Protein AF-A0A812VQP9-F1 (afdb_monomer_lite)

Sequence (622 aa):
MCRVTHQATMRTGQLVSSQWICELLPGAYVKILELDTHTTVGRQRALVKAQLSYIKGWISIRTARGSYLVARSADDERGLFDLPGSMHVCGCEMSADPGGLAGVLRNLACHIKRQPDFGTLTSADFVMSQRLQSLFRLASGGDTASLDSQRLRWNLWATLSPNRNSPEGLAILAAVLLQIRESLLELDKVFMRLHEEFVCLEDTDAEVLFSATGETQAAASRAKQISEKCRRSQETLGLPSSSWFDHLPNPVSVVSDLESREQALLEFQSAVTKLTSQRRVLVARVKAAVEARAATEAVSAASLLADALRPDTRLDFPLVTELCERATSDPAELAEVVDALSCILDESVQLQQRLKALTVTNELMYDDAARQAFAQKPGFSSALMHPISSIPSDTCPSIAYDLAAANVQLLTTEIARRISAETNVSNSACLAAAAAKAAAPPSPGVPKPWLASVAHTPGRQTGQPEHLSWPHTRDALNALRASLQSGSVSTRDATSVLDRIYRCLDEAMRRISQLRASLDHTISQDVGELIEDLSLSAARINSSVLEWKCRAVDALDTADEYVDGTSQWSPSSRRQRRLLGKLLDRAESIGDSLNACLTILLARRSPTDVSQVALAKGCQRF

Foldseek 3Di:
DKFFQAWKWFFADPDPPGHTDDIDHGGWDWDFPDWPPPDDPQFIWTQIQTQLASDTGIITQADSVGHGRIDDDPDPVPVSRPDPVAPQFLHQGDDLQLLSLLVSLVSNLVQLCPDPLNCCLPDPVNVVVVVVVVVCCVPPVDDVNVVVNVVSLQQSLLSRDPNSGNVSSVSVLLNSLVSLLVSLVVLLVLLQVLLVLLVPLPCPLLCVLLVPPCVSVVLSVVSNVLSVVSVVLNVPRPHDDPCCVVPPDDSVVSSVNSNVSSVSSVVSVVSSVVSVVVSLLSVLSSVLSVLLVVLVLPQQLLNLLVVCLDPPHPDDDVSLVSSLCRLVVDVVSVLSLLVSLQVCLQDLDDLSSLLSSLVSLLVNLVDPSSLVSNLPDPCSLVSLPPDNPDDPPPDDDDPVVVVSNVSSVVSSVVSNVSSVVSNVVVVVVVVVVVVVPPDDDDDDDDDDDDDDDDDDDDDDDDDDDPDLDLVVLLVLLVVQLVCLVVLNDDLVSLLVSLVSLLVSLVVLLVLLVVLCVVCVPPDDPSLVVNSVVLNVLSVVLNVVSVVVVVVSVVLVVVVVPDDDDDDRPDCSPPVNSVVSSVSSSSSSSSSSSSNSSSSSSVSPPDCVVVVVVVVVVVPPPD

Structure (mmCIF, N/CA/C/O backbone):
data_AF-A0A812VQP9-F1
#
_entry.id   AF-A0A812VQP9-F1
#
loop_
_atom_site.group_PDB
_atom_site.id
_atom_site.type_symbol
_atom_site.label_atom_id
_atom_site.label_alt_id
_atom_site.label_comp_id
_atom_site.label_asym_id
_atom_site.label_entity_id
_atom_site.label_seq_id
_atom_site.pdbx_PDB_ins_code
_atom_site.Cartn_x
_atom_site.Cartn_y
_atom_site.Cartn_z
_atom_site.occupancy
_atom_site.B_iso_or_equiv
_atom_site.auth_seq_id
_atom_site.auth_comp_id
_atom_site.auth_asym_id
_atom_site.auth_atom_id
_atom_site.pdbx_PDB_model_num
ATOM 1 N N . MET A 1 1 ? 29.506 -29.332 -29.279 1.00 83.06 1 MET A N 1
ATOM 2 C CA . MET A 1 1 ? 29.665 -28.228 -30.243 1.00 83.06 1 MET A CA 1
ATOM 3 C C . MET A 1 1 ? 29.444 -28.762 -31.638 1.00 83.06 1 MET A C 1
ATOM 5 O O . MET A 1 1 ? 29.970 -29.826 -31.959 1.00 83.06 1 MET A O 1
ATOM 9 N N . CYS A 1 2 ? 28.623 -28.074 -32.421 1.00 91.00 2 CYS A N 1
ATOM 10 C CA . CYS A 1 2 ? 28.274 -28.493 -33.768 1.00 91.00 2 CYS A CA 1
ATOM 11 C C . CYS A 1 2 ? 28.541 -27.361 -34.752 1.00 91.00 2 CYS A C 1
ATOM 13 O O . CYS A 1 2 ? 28.292 -26.202 -34.444 1.00 91.00 2 CYS A O 1
ATOM 15 N N . ARG A 1 3 ? 29.029 -27.707 -35.936 1.00 91.31 3 ARG A N 1
ATOM 16 C CA . ARG A 1 3 ? 29.182 -26.801 -37.064 1.00 91.31 3 ARG A CA 1
ATOM 17 C C . ARG A 1 3 ? 28.030 -27.042 -38.027 1.00 91.31 3 ARG A C 1
ATOM 19 O O . ARG A 1 3 ? 27.716 -28.185 -38.360 1.00 91.31 3 ARG A O 1
ATOM 26 N N . VAL A 1 4 ? 27.378 -25.971 -38.440 1.00 91.88 4 VAL A N 1
ATOM 27 C CA . VAL A 1 4 ? 26.328 -25.972 -39.451 1.00 91.88 4 VAL A CA 1
ATOM 28 C C . VAL A 1 4 ? 26.988 -26.346 -40.776 1.00 91.88 4 VAL A C 1
ATOM 30 O O . VAL A 1 4 ? 27.901 -25.666 -41.227 1.00 91.88 4 VAL A O 1
ATOM 33 N N . THR A 1 5 ? 26.608 -27.471 -41.371 1.00 92.31 5 THR A N 1
ATOM 34 C CA . THR A 1 5 ? 27.210 -27.977 -42.621 1.00 92.31 5 THR A CA 1
ATOM 35 C C . THR A 1 5 ? 26.487 -27.458 -43.855 1.00 92.31 5 THR A C 1
ATOM 37 O O . THR A 1 5 ? 27.073 -27.382 -44.929 1.00 92.31 5 THR A O 1
ATOM 40 N N . HIS A 1 6 ? 25.219 -27.093 -43.694 1.00 90.44 6 HIS A N 1
ATOM 41 C CA . HIS A 1 6 ? 24.335 -26.587 -44.735 1.00 90.44 6 HIS A CA 1
ATOM 42 C C . HIS A 1 6 ? 23.489 -25.462 -44.149 1.00 90.44 6 HIS A C 1
ATOM 44 O O . HIS A 1 6 ? 23.208 -25.476 -42.954 1.00 90.44 6 HIS A O 1
ATOM 50 N N . GLN A 1 7 ? 23.053 -24.527 -44.989 1.00 89.62 7 GLN A N 1
ATOM 51 C CA . GLN A 1 7 ? 22.211 -23.406 -44.579 1.00 89.62 7 GLN A CA 1
ATOM 52 C C . GLN A 1 7 ? 21.007 -23.903 -43.764 1.00 89.62 7 GLN A C 1
ATOM 54 O O . GLN A 1 7 ? 20.270 -24.793 -44.198 1.00 89.62 7 GLN A O 1
ATOM 59 N N . ALA A 1 8 ? 20.850 -23.372 -42.553 1.00 91.69 8 ALA A N 1
ATOM 60 C CA . ALA A 1 8 ? 19.848 -23.827 -41.601 1.00 91.69 8 ALA A CA 1
ATOM 61 C C . ALA A 1 8 ? 19.047 -22.649 -41.054 1.00 91.69 8 ALA A C 1
ATOM 63 O O . ALA A 1 8 ? 19.588 -21.669 -40.555 1.00 91.69 8 ALA A O 1
ATOM 64 N N . THR A 1 9 ? 17.727 -22.763 -41.100 1.00 88.38 9 THR A N 1
ATOM 65 C CA . THR A 1 9 ? 16.834 -21.742 -40.559 1.00 88.38 9 THR A CA 1
ATOM 66 C C . THR A 1 9 ? 16.623 -21.934 -39.059 1.00 88.38 9 THR A C 1
ATOM 68 O O . THR A 1 9 ? 16.145 -22.991 -38.635 1.00 88.38 9 THR A O 1
ATOM 71 N N . MET A 1 10 ? 16.905 -20.903 -38.262 1.00 90.06 10 MET A N 1
ATOM 72 C CA . MET A 1 10 ? 16.624 -20.879 -36.828 1.00 90.06 10 MET A CA 1
ATOM 73 C C . MET A 1 10 ? 15.269 -20.216 -36.552 1.00 90.06 10 MET A C 1
ATOM 75 O O . MET A 1 10 ? 14.935 -19.192 -37.149 1.00 90.06 10 MET A O 1
ATOM 79 N N . ARG A 1 11 ? 14.461 -20.816 -35.669 1.00 88.44 11 ARG A N 1
ATOM 80 C CA . ARG A 1 11 ? 13.084 -20.376 -35.372 1.00 88.44 11 ARG A CA 1
ATOM 81 C C . ARG A 1 11 ? 12.816 -20.276 -33.872 1.00 88.44 11 ARG A C 1
ATOM 83 O O . ARG A 1 11 ? 13.468 -20.956 -33.087 1.00 88.44 11 ARG A O 1
ATOM 90 N N . THR A 1 12 ? 11.833 -19.471 -33.476 1.00 79.56 12 THR A N 1
ATOM 91 C CA . THR A 1 12 ? 11.479 -19.238 -32.059 1.00 79.56 12 THR A CA 1
ATOM 92 C C . THR A 1 12 ? 10.870 -20.450 -31.361 1.00 79.56 12 THR A C 1
ATOM 94 O O . THR A 1 12 ? 10.953 -20.556 -30.143 1.00 79.56 12 THR A O 1
ATOM 97 N N . GLY A 1 13 ? 10.290 -21.384 -32.116 1.00 85.56 13 GLY A N 1
ATOM 98 C CA . GLY A 1 13 ? 9.605 -22.556 -31.581 1.00 85.56 13 GLY A CA 1
ATOM 99 C C . GLY A 1 13 ? 9.895 -23.832 -32.365 1.00 85.56 13 GLY A C 1
ATOM 100 O O . GLY A 1 13 ? 10.458 -23.814 -33.464 1.00 85.56 13 GLY A O 1
ATOM 101 N N . GLN A 1 14 ? 9.485 -24.951 -31.775 1.00 86.44 14 GLN A N 1
ATOM 102 C CA . GLN A 1 14 ? 9.720 -26.305 -32.278 1.00 86.44 14 GLN A CA 1
ATOM 103 C C . GLN A 1 14 ? 8.974 -26.600 -33.591 1.00 86.44 14 GLN A C 1
ATOM 105 O O . GLN A 1 14 ? 9.378 -27.473 -34.360 1.00 86.44 14 GLN A O 1
ATOM 110 N N . LEU A 1 15 ? 7.910 -25.856 -33.910 1.00 82.81 15 LEU A N 1
ATOM 111 C CA . LEU A 1 15 ? 7.151 -26.030 -35.149 1.00 82.81 15 LEU A CA 1
ATOM 112 C C . LEU A 1 15 ? 7.852 -25.357 -36.337 1.00 82.81 15 LEU A C 1
ATOM 114 O O . LEU A 1 15 ? 8.595 -24.384 -36.203 1.00 82.81 15 LEU A O 1
ATOM 118 N N . VAL A 1 16 ? 7.692 -25.909 -37.543 1.00 79.00 16 VAL A N 1
ATOM 119 C CA . VAL A 1 16 ? 8.298 -25.321 -38.762 1.00 79.00 16 VAL A CA 1
ATOM 120 C C . VAL A 1 16 ? 7.625 -23.993 -39.110 1.00 79.00 16 VAL A C 1
ATOM 122 O O . VAL A 1 16 ? 8.266 -23.104 -39.658 1.00 79.00 16 VAL A O 1
ATOM 125 N N . SER A 1 17 ? 6.362 -23.831 -38.722 1.00 79.38 17 SER A N 1
ATOM 126 C CA . SER A 1 17 ? 5.596 -22.591 -38.842 1.00 79.38 17 SER A CA 1
ATOM 127 C C . SER A 1 17 ? 5.990 -21.513 -37.828 1.00 79.38 17 SER A C 1
ATOM 129 O O . SER A 1 17 ? 5.548 -20.377 -37.968 1.00 79.38 17 SER A O 1
ATOM 131 N N . SER A 1 18 ? 6.810 -21.827 -36.816 1.00 83.62 18 SER A N 1
ATOM 132 C CA . SER A 1 18 ? 7.238 -20.840 -35.819 1.00 83.62 18 SER A CA 1
ATOM 133 C C . SER A 1 18 ? 8.031 -19.698 -36.454 1.00 83.62 18 SER A C 1
ATOM 135 O O . SER A 1 18 ? 8.682 -19.878 -37.489 1.00 83.62 18 SER A O 1
ATOM 137 N N . GLN A 1 19 ? 7.993 -18.528 -35.814 1.00 79.69 19 GLN A N 1
ATOM 138 C CA . GLN A 1 19 ? 8.608 -17.306 -36.324 1.00 79.69 19 GLN A CA 1
ATOM 139 C C . GLN A 1 19 ? 10.091 -17.524 -36.646 1.00 79.69 19 GLN A C 1
ATOM 141 O O . GLN A 1 19 ? 10.843 -18.111 -35.864 1.00 79.69 19 GLN A O 1
ATOM 146 N N . TRP A 1 20 ? 10.485 -17.073 -37.834 1.00 83.44 20 TRP A N 1
ATOM 147 C CA . TRP A 1 20 ? 11.867 -17.071 -38.291 1.00 83.44 20 TRP A CA 1
ATOM 148 C C . TRP A 1 20 ? 12.692 -16.103 -37.436 1.00 83.44 20 TRP A C 1
ATOM 150 O O . TRP A 1 20 ? 12.258 -14.979 -37.197 1.00 83.44 20 TRP A O 1
ATOM 160 N N . ILE A 1 21 ? 13.851 -16.556 -36.958 1.00 78.00 21 ILE A N 1
ATOM 161 C CA . ILE A 1 21 ? 14.792 -15.734 -36.189 1.00 78.00 21 ILE A CA 1
ATOM 162 C C . ILE A 1 21 ? 15.900 -15.237 -37.107 1.00 78.00 21 ILE A C 1
ATOM 164 O O . ILE A 1 21 ? 16.078 -14.038 -37.284 1.00 78.00 21 ILE A O 1
ATOM 168 N N . CYS A 1 22 ? 16.686 -16.175 -37.632 1.00 81.25 22 CYS A N 1
ATOM 169 C CA . CYS A 1 22 ? 17.793 -15.898 -38.525 1.00 81.25 22 CYS A CA 1
ATOM 170 C C . CYS A 1 22 ? 18.147 -17.144 -39.337 1.00 81.25 22 CYS A C 1
ATOM 172 O O . CYS A 1 22 ? 17.646 -18.250 -39.096 1.00 81.25 22 CYS A O 1
ATOM 174 N N . GLU A 1 23 ? 19.034 -16.955 -40.303 1.00 88.00 23 GLU A N 1
ATOM 175 C CA . GLU A 1 23 ? 19.588 -18.032 -41.098 1.00 88.00 23 GLU A CA 1
ATOM 176 C C . GLU A 1 23 ? 21.043 -18.283 -40.706 1.00 88.00 23 GLU A C 1
ATOM 178 O O . GLU A 1 23 ? 21.859 -17.366 -40.628 1.00 88.00 23 GLU A O 1
ATOM 183 N N . LEU A 1 24 ? 21.354 -19.540 -40.411 1.00 86.75 24 LEU A N 1
ATOM 184 C CA . LEU A 1 24 ? 22.687 -19.994 -40.063 1.00 86.75 24 LEU A CA 1
ATOM 185 C C . LEU A 1 24 ? 23.365 -20.493 -41.332 1.00 86.75 24 LEU A C 1
ATOM 187 O O . LEU A 1 24 ? 22.938 -21.483 -41.928 1.00 86.75 24 LEU A O 1
ATOM 191 N N . LEU A 1 25 ? 24.418 -19.799 -41.744 1.00 88.25 25 LEU A N 1
ATOM 192 C CA . LEU A 1 25 ? 25.186 -20.163 -42.927 1.00 88.25 25 LEU A CA 1
ATOM 193 C C . LEU A 1 25 ? 26.070 -21.395 -42.661 1.00 88.25 25 LEU A C 1
ATOM 195 O O . LEU A 1 25 ? 26.475 -21.626 -41.514 1.00 88.25 25 LEU A O 1
ATOM 199 N N . PRO A 1 26 ? 26.411 -22.178 -43.705 1.00 90.69 26 PRO A N 1
ATOM 200 C CA . PRO A 1 26 ? 27.425 -23.218 -43.601 1.00 90.69 26 PRO A CA 1
ATOM 201 C C . PRO A 1 26 ? 28.708 -22.668 -42.977 1.00 90.69 26 PRO A C 1
ATOM 203 O O . PRO A 1 26 ? 29.215 -21.618 -43.362 1.00 90.69 26 PRO A O 1
ATOM 206 N N . GLY A 1 27 ? 29.228 -23.386 -41.995 1.00 84.38 27 GLY A N 1
ATOM 207 C CA . GLY A 1 27 ? 30.389 -23.000 -41.220 1.00 84.38 27 GLY A CA 1
ATOM 208 C C . GLY A 1 27 ? 30.072 -22.343 -39.879 1.00 84.38 27 GLY A C 1
ATOM 209 O O . GLY A 1 27 ? 30.957 -22.349 -39.029 1.00 84.38 27 GLY A O 1
ATOM 210 N N . ALA A 1 28 ? 28.846 -21.852 -39.656 1.00 83.81 28 ALA A N 1
ATOM 211 C CA . ALA A 1 28 ? 28.436 -21.288 -38.372 1.00 83.81 28 ALA A CA 1
ATOM 212 C C . ALA A 1 28 ? 28.472 -22.350 -37.268 1.00 83.81 28 ALA A C 1
ATOM 214 O O . ALA A 1 28 ? 28.105 -23.502 -37.495 1.00 83.81 28 ALA A O 1
ATOM 215 N N . TYR A 1 29 ? 28.863 -21.976 -36.054 1.00 87.00 29 TYR A N 1
ATOM 216 C CA . TYR A 1 29 ? 28.853 -22.905 -34.933 1.00 87.00 29 TYR A CA 1
ATOM 217 C C . TYR A 1 29 ? 27.608 -22.727 -34.066 1.00 87.00 29 TYR A C 1
ATOM 219 O O . TYR A 1 29 ? 27.088 -21.624 -33.870 1.00 87.00 29 TYR A O 1
ATOM 227 N N . VAL A 1 30 ? 27.134 -23.847 -33.532 1.00 90.94 30 VAL A N 1
ATOM 228 C CA . VAL A 1 30 ? 25.983 -23.935 -32.644 1.00 90.94 30 VAL A CA 1
ATOM 229 C C . VAL A 1 30 ? 26.249 -24.892 -31.482 1.00 90.94 30 VAL A C 1
ATOM 231 O O . VAL A 1 30 ? 26.855 -25.959 -31.633 1.00 90.94 30 VAL A O 1
ATOM 234 N N . LYS A 1 31 ? 25.730 -24.546 -30.304 1.00 90.75 31 LYS A N 1
ATOM 235 C CA . LYS A 1 31 ? 25.647 -25.446 -29.152 1.00 90.75 31 LYS A CA 1
ATOM 236 C C . LYS A 1 31 ? 24.234 -26.001 -29.081 1.00 90.75 31 LYS A C 1
ATOM 238 O O . LYS A 1 31 ? 23.290 -25.252 -28.849 1.00 90.75 31 LYS A O 1
ATOM 243 N N . ILE A 1 32 ? 24.100 -27.306 -29.295 1.00 92.94 32 ILE A N 1
ATOM 244 C CA . ILE A 1 32 ? 22.845 -28.021 -29.055 1.00 92.94 32 ILE A CA 1
ATOM 245 C C . ILE A 1 32 ? 22.579 -27.984 -27.549 1.00 92.94 32 ILE A C 1
ATOM 247 O O . ILE A 1 32 ? 23.411 -28.445 -26.769 1.00 92.94 32 ILE A O 1
ATOM 251 N N . LEU A 1 33 ? 21.461 -27.372 -27.168 1.00 91.81 33 LEU A N 1
ATOM 252 C CA . LEU A 1 33 ? 20.982 -27.284 -25.790 1.00 91.81 33 LEU A CA 1
ATOM 253 C C . LEU A 1 33 ? 20.015 -28.425 -25.485 1.00 91.81 33 LEU A C 1
ATOM 255 O O . LEU A 1 33 ? 20.102 -29.037 -24.429 1.00 91.81 33 LEU A O 1
ATOM 259 N N . GLU A 1 34 ? 19.128 -28.715 -26.433 1.00 93.94 34 GLU A N 1
ATOM 260 C CA . GLU A 1 34 ? 18.081 -29.720 -26.293 1.00 93.94 34 GLU A CA 1
ATOM 261 C C . GLU A 1 34 ? 17.857 -30.406 -27.640 1.00 93.94 34 GLU A C 1
ATOM 263 O O . GLU A 1 34 ? 17.941 -29.771 -28.696 1.00 93.94 34 GLU A O 1
ATOM 268 N N . LEU A 1 35 ? 17.588 -31.708 -27.603 1.00 92.38 35 LEU A N 1
ATOM 269 C CA . LEU A 1 35 ? 17.175 -32.489 -28.761 1.00 92.38 35 LEU A CA 1
ATOM 270 C C . LEU A 1 35 ? 15.704 -32.835 -28.597 1.00 92.38 35 LEU A C 1
ATOM 272 O O . LEU A 1 35 ? 15.314 -33.396 -27.579 1.00 92.38 35 LEU A O 1
ATOM 276 N N . ASP A 1 36 ? 14.913 -32.550 -29.622 1.00 89.38 36 ASP A N 1
ATOM 277 C CA . ASP A 1 36 ? 13.536 -33.006 -29.669 1.00 89.38 36 ASP A CA 1
ATOM 278 C C . ASP A 1 36 ? 13.502 -34.514 -29.940 1.00 89.38 36 ASP A C 1
ATOM 280 O O . ASP A 1 36 ? 13.828 -34.979 -31.037 1.00 89.38 36 ASP A O 1
ATOM 284 N N . THR A 1 37 ? 13.121 -35.273 -28.918 1.00 84.62 37 THR A N 1
ATOM 285 C CA . THR A 1 37 ? 12.966 -36.730 -28.969 1.00 84.62 37 THR A CA 1
ATOM 286 C C . THR A 1 37 ? 11.562 -37.166 -29.387 1.00 84.62 37 THR A C 1
ATOM 288 O O . THR A 1 37 ? 11.361 -38.345 -29.672 1.00 84.62 37 THR A O 1
ATOM 291 N N . HIS A 1 38 ? 10.595 -36.245 -29.458 1.00 81.25 38 HIS A N 1
ATOM 292 C CA . HIS A 1 38 ? 9.187 -36.549 -29.717 1.00 81.25 38 HIS A CA 1
ATOM 293 C C . HIS A 1 38 ? 8.816 -36.514 -31.205 1.00 81.25 38 HIS A C 1
ATOM 295 O O . HIS A 1 38 ? 7.743 -36.985 -31.588 1.00 81.25 38 HIS A O 1
ATOM 301 N N . THR A 1 39 ? 9.681 -35.987 -32.073 1.00 74.12 39 THR A N 1
ATOM 302 C CA . THR A 1 39 ? 9.420 -35.949 -33.514 1.00 74.12 39 THR A CA 1
ATOM 303 C C . THR A 1 39 ? 9.675 -37.294 -34.195 1.00 74.12 39 THR A C 1
ATOM 305 O O . THR A 1 39 ? 10.706 -37.942 -34.016 1.00 74.12 39 THR A O 1
ATOM 308 N N . THR A 1 40 ? 8.730 -37.697 -35.050 1.00 71.81 40 THR A N 1
ATOM 309 C CA . THR A 1 40 ? 8.831 -38.885 -35.909 1.00 71.81 40 THR A CA 1
ATOM 310 C C . THR A 1 40 ? 10.151 -38.910 -36.684 1.00 71.81 40 THR A C 1
ATOM 312 O O . THR A 1 40 ? 10.605 -37.873 -37.186 1.00 71.81 40 THR A O 1
ATOM 315 N N . VAL A 1 41 ? 10.731 -40.107 -36.817 1.00 63.22 41 VAL A N 1
ATOM 316 C CA . VAL A 1 41 ? 11.984 -40.389 -37.535 1.00 63.22 41 VAL A CA 1
ATOM 317 C C . VAL A 1 41 ? 12.018 -39.628 -38.871 1.00 63.22 41 VAL A C 1
ATOM 319 O O . VAL A 1 41 ? 11.237 -39.910 -39.772 1.00 63.22 41 VAL A O 1
ATOM 322 N N . GLY A 1 42 ? 12.898 -38.623 -38.976 1.00 64.38 42 GLY A N 1
ATOM 323 C CA . GLY A 1 42 ? 13.048 -37.771 -40.169 1.00 64.38 42 GLY A CA 1
ATOM 324 C C . GLY A 1 42 ? 12.821 -36.268 -39.957 1.00 64.38 42 GLY A C 1
ATOM 325 O O . GLY A 1 42 ? 13.172 -35.487 -40.838 1.00 64.38 42 GLY A O 1
ATOM 326 N N . ARG A 1 43 ? 12.304 -35.832 -38.798 1.00 76.50 43 ARG A N 1
ATOM 327 C CA . ARG A 1 43 ? 12.114 -34.402 -38.461 1.00 76.50 43 ARG A CA 1
ATOM 328 C C . ARG A 1 43 ? 12.756 -33.992 -37.136 1.00 76.50 43 ARG A C 1
ATOM 330 O O . ARG A 1 43 ? 12.224 -33.145 -36.432 1.00 76.50 43 ARG A O 1
ATOM 337 N N . GLN A 1 44 ? 13.901 -34.580 -36.807 1.00 87.50 44 GLN A N 1
ATOM 338 C CA . GLN A 1 44 ? 14.619 -34.236 -35.582 1.00 87.50 44 GLN A CA 1
ATOM 339 C C . GLN A 1 44 ? 15.020 -32.761 -35.589 1.00 87.50 44 GLN A C 1
ATOM 341 O O . GLN A 1 44 ? 15.654 -32.273 -36.536 1.00 87.50 44 GLN A O 1
ATOM 346 N N . ARG A 1 45 ? 14.659 -32.063 -34.516 1.00 91.94 45 ARG A N 1
ATOM 347 C CA . ARG A 1 45 ? 15.011 -30.665 -34.287 1.00 91.94 45 ARG A CA 1
ATOM 348 C C . ARG A 1 45 ? 15.849 -30.535 -33.030 1.00 91.94 45 ARG A C 1
ATOM 350 O O . ARG A 1 45 ? 15.765 -31.355 -32.122 1.00 91.94 45 ARG A O 1
ATOM 357 N N . ALA A 1 46 ? 16.673 -29.503 -33.004 1.00 94.12 46 ALA A N 1
ATOM 358 C CA . ALA A 1 46 ? 17.473 -29.155 -31.844 1.00 94.12 46 ALA A CA 1
ATOM 359 C C . ALA A 1 46 ? 17.157 -27.726 -31.443 1.00 94.12 46 ALA A C 1
ATOM 361 O O . ALA A 1 46 ? 17.166 -26.839 -32.305 1.00 94.12 46 ALA A O 1
ATOM 362 N N . LEU A 1 47 ? 16.958 -27.498 -30.148 1.00 93.25 47 LEU A N 1
ATOM 363 C CA . LEU A 1 47 ? 17.145 -26.173 -29.590 1.00 93.25 47 LEU A CA 1
ATOM 364 C C . LEU A 1 47 ? 18.645 -25.920 -29.581 1.00 93.25 47 LEU A C 1
ATOM 366 O O . LEU A 1 47 ? 19.414 -26.634 -28.932 1.00 93.25 47 LEU A O 1
ATOM 370 N N . VAL A 1 48 ? 19.069 -24.912 -30.322 1.00 93.12 48 VAL A N 1
ATOM 371 C CA . VAL A 1 48 ? 20.467 -24.531 -30.419 1.00 93.12 48 VAL A CA 1
ATOM 372 C C . VAL A 1 48 ? 20.672 -23.115 -29.929 1.00 93.12 48 VAL A C 1
ATOM 374 O O . VAL A 1 48 ? 19.780 -22.277 -30.015 1.00 93.12 48 VAL A O 1
ATOM 377 N N . LYS A 1 49 ? 21.876 -22.850 -29.437 1.00 88.00 49 LYS A N 1
ATOM 378 C CA . LYS A 1 49 ? 22.409 -21.508 -29.222 1.00 88.00 49 LYS A CA 1
ATOM 379 C C . LYS A 1 49 ? 23.437 -21.237 -30.317 1.00 88.00 49 LYS A C 1
ATOM 381 O O . LYS A 1 49 ? 24.379 -22.020 -30.444 1.00 88.00 49 LYS A O 1
ATOM 386 N N . ALA A 1 50 ? 23.257 -20.189 -31.116 1.00 86.31 50 ALA A N 1
ATOM 387 C CA . ALA A 1 50 ? 24.214 -19.812 -32.161 1.00 86.31 50 ALA A CA 1
ATOM 388 C C . ALA A 1 50 ? 25.398 -19.006 -31.595 1.00 86.31 50 ALA A C 1
ATOM 390 O O . ALA A 1 50 ? 25.229 -18.257 -30.632 1.00 86.31 50 ALA A O 1
ATOM 391 N N . GLN A 1 51 ? 26.585 -19.164 -32.196 1.00 68.00 51 GLN A N 1
ATOM 392 C CA . GLN A 1 51 ? 27.847 -18.601 -31.690 1.00 68.00 51 GLN A CA 1
ATOM 393 C C . GLN A 1 51 ? 27.857 -17.072 -31.635 1.00 68.00 51 GLN A C 1
ATOM 395 O O . GLN A 1 51 ? 28.295 -16.491 -30.652 1.00 68.00 51 GLN A O 1
ATOM 400 N N . LEU A 1 52 ? 27.379 -16.428 -32.700 1.00 56.09 52 LEU A N 1
ATOM 401 C CA . LEU A 1 52 ? 27.597 -14.999 -32.941 1.00 56.09 52 LEU A CA 1
ATOM 402 C C . LEU A 1 52 ? 26.522 -14.091 -32.342 1.00 56.09 52 LEU A C 1
ATOM 404 O O . LEU A 1 52 ? 26.605 -12.878 -32.490 1.00 56.09 52 LEU A O 1
ATOM 408 N N . SER A 1 53 ? 25.488 -14.643 -31.711 1.00 53.59 53 SER A N 1
ATOM 409 C CA . SER A 1 53 ? 24.307 -13.835 -31.398 1.00 53.59 53 SER A CA 1
ATOM 410 C C . SER A 1 53 ? 23.593 -14.202 -30.101 1.00 53.59 53 SER A C 1
ATOM 412 O O . SER A 1 53 ? 22.605 -13.565 -29.758 1.00 53.59 53 SER A O 1
ATOM 414 N N . TYR A 1 54 ? 24.062 -15.211 -29.355 1.00 62.69 54 TYR A N 1
ATOM 415 C CA . TYR A 1 54 ? 23.390 -15.735 -28.146 1.00 62.69 54 TYR A CA 1
ATOM 416 C C . TYR A 1 54 ? 21.945 -16.175 -28.365 1.00 62.69 54 TYR A C 1
ATOM 418 O O . TYR A 1 54 ? 21.273 -16.588 -27.418 1.00 62.69 54 TYR A O 1
ATOM 426 N N . ILE A 1 55 ? 21.481 -16.145 -29.613 1.00 70.62 55 ILE A N 1
ATOM 427 C CA . ILE A 1 55 ? 20.105 -16.417 -29.937 1.00 70.62 55 ILE A CA 1
ATOM 428 C C . ILE A 1 55 ? 19.890 -17.911 -29.776 1.00 70.62 55 ILE A C 1
ATOM 430 O O . ILE A 1 55 ? 20.589 -18.736 -30.378 1.00 70.62 55 ILE A O 1
ATOM 434 N N . LYS A 1 56 ? 18.926 -18.236 -28.919 1.00 87.44 56 LYS A N 1
ATOM 435 C CA . LYS A 1 56 ? 18.383 -19.577 -28.800 1.00 87.44 56 LYS A CA 1
ATOM 436 C C . LYS A 1 56 ? 17.275 -19.732 -29.825 1.00 87.44 56 LYS A C 1
ATOM 438 O O . LYS A 1 56 ? 16.407 -18.871 -29.950 1.00 87.44 56 LYS A O 1
ATOM 443 N N . GLY A 1 57 ? 17.284 -20.844 -30.531 1.00 88.88 57 GLY A N 1
ATOM 444 C CA . GLY A 1 57 ? 16.205 -21.166 -31.438 1.00 88.88 57 GLY A CA 1
ATOM 445 C C . GLY A 1 57 ? 16.270 -22.600 -31.908 1.00 88.88 57 GLY A C 1
ATOM 446 O O . GLY A 1 57 ? 17.278 -23.288 -31.780 1.00 88.88 57 GLY A O 1
ATOM 447 N N . TRP A 1 58 ? 15.154 -23.059 -32.443 1.00 93.44 58 TRP A N 1
ATOM 448 C CA . TRP A 1 58 ? 15.007 -24.405 -32.951 1.00 93.44 58 TRP A CA 1
ATOM 449 C C . TRP A 1 58 ? 15.461 -24.475 -34.401 1.00 93.44 58 TRP A C 1
ATOM 451 O O . TRP A 1 58 ? 14.870 -23.827 -35.271 1.00 93.44 58 TRP A O 1
ATOM 461 N N . ILE A 1 59 ? 16.438 -25.331 -34.682 1.00 93.50 59 ILE A N 1
ATOM 462 C CA . ILE A 1 59 ? 16.852 -25.681 -36.045 1.00 93.50 59 ILE A CA 1
ATOM 463 C C . ILE A 1 59 ? 16.423 -27.106 -36.376 1.00 93.50 59 ILE A C 1
ATOM 465 O O . ILE A 1 59 ? 16.225 -27.937 -35.488 1.00 93.50 59 ILE A O 1
ATOM 469 N N . SER A 1 60 ? 16.288 -27.402 -37.665 1.00 92.19 60 SER A N 1
ATOM 470 C CA . SER A 1 60 ? 16.228 -28.795 -38.113 1.00 92.19 60 SER A CA 1
ATOM 471 C C . SER A 1 60 ? 17.636 -29.386 -38.076 1.00 92.19 60 SER A C 1
ATOM 473 O O . SER A 1 60 ? 18.594 -28.725 -38.468 1.00 92.19 60 SER A O 1
ATOM 475 N N . ILE A 1 61 ? 17.771 -30.622 -37.600 1.00 91.94 61 ILE A N 1
ATOM 476 C CA . ILE A 1 61 ? 19.063 -31.326 -37.555 1.00 91.94 61 ILE A CA 1
ATOM 477 C C . ILE A 1 61 ? 19.318 -32.044 -38.879 1.00 91.94 61 ILE A C 1
ATOM 479 O O . ILE A 1 61 ? 20.469 -32.244 -39.263 1.00 91.94 61 ILE A O 1
ATOM 483 N N . ARG A 1 62 ? 18.252 -32.421 -39.595 1.00 89.12 62 ARG A N 1
ATOM 484 C CA . ARG A 1 62 ? 18.321 -33.116 -40.881 1.00 89.12 62 ARG A CA 1
ATOM 485 C C . ARG A 1 62 ? 17.442 -32.459 -41.940 1.00 89.12 62 ARG A C 1
ATOM 487 O O . ARG A 1 62 ? 16.411 -31.869 -41.627 1.00 89.12 62 ARG A O 1
ATOM 494 N N . THR A 1 63 ? 17.842 -32.602 -43.198 1.00 84.62 63 THR A N 1
ATOM 495 C CA . THR A 1 63 ? 17.008 -32.295 -44.363 1.00 84.62 63 THR A CA 1
ATOM 496 C C . THR A 1 63 ? 15.959 -33.389 -44.577 1.00 84.62 63 THR A C 1
ATOM 498 O O . THR A 1 63 ? 16.098 -34.507 -44.077 1.00 84.62 63 THR A O 1
ATOM 501 N N . ALA A 1 64 ? 14.944 -33.112 -45.403 1.00 80.25 64 ALA A N 1
ATOM 502 C CA . ALA A 1 64 ? 13.958 -34.116 -45.821 1.00 80.25 64 ALA A CA 1
ATOM 503 C C . ALA A 1 64 ? 14.586 -35.328 -46.543 1.00 80.25 64 ALA A C 1
ATOM 505 O O . ALA A 1 64 ? 13.992 -36.400 -46.579 1.00 80.25 64 ALA A O 1
ATOM 506 N N . ARG A 1 65 ? 15.797 -35.168 -47.095 1.00 83.19 65 ARG A N 1
ATOM 507 C CA . ARG A 1 65 ? 16.575 -36.234 -47.747 1.00 83.19 65 ARG A CA 1
ATOM 508 C C . ARG A 1 65 ? 17.513 -36.975 -46.781 1.00 83.19 65 ARG A C 1
ATOM 510 O O . ARG A 1 65 ? 18.293 -37.811 -47.216 1.00 83.19 65 ARG A O 1
ATOM 517 N N . GLY A 1 66 ? 17.463 -36.664 -45.484 1.00 85.38 66 GLY A N 1
ATOM 518 C CA . GLY A 1 66 ? 18.238 -37.338 -44.440 1.00 85.38 66 GLY A CA 1
ATOM 519 C C . GLY A 1 66 ? 19.647 -36.785 -44.198 1.00 85.38 66 GLY A C 1
ATOM 520 O O . GLY A 1 66 ? 20.317 -37.252 -43.281 1.00 85.38 66 GLY A O 1
ATOM 521 N N . SER A 1 67 ? 20.096 -35.778 -44.953 1.00 89.06 67 SER A N 1
ATOM 522 C CA . SER A 1 67 ? 21.406 -35.143 -44.747 1.00 89.06 67 SER A CA 1
ATOM 523 C C . SER A 1 67 ? 21.419 -34.336 -43.451 1.00 89.06 6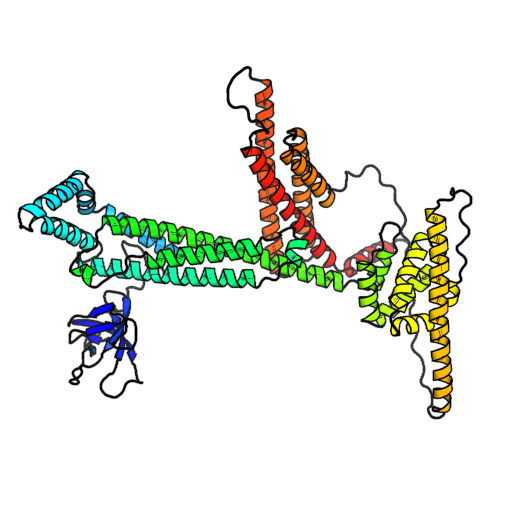7 SER A C 1
ATOM 525 O O . SER A 1 67 ? 20.472 -33.601 -43.180 1.00 89.06 67 SER A O 1
ATOM 527 N N . TYR A 1 68 ? 22.490 -34.425 -42.666 1.00 89.88 68 TYR A N 1
ATOM 528 C CA . TYR A 1 68 ? 22.640 -33.628 -41.449 1.00 89.88 68 TYR A CA 1
ATOM 529 C C . TYR A 1 68 ? 22.970 -32.166 -41.781 1.00 89.88 68 TYR A C 1
ATOM 531 O O . TYR A 1 68 ? 23.905 -31.902 -42.533 1.00 89.88 68 TYR A O 1
ATOM 539 N N . LEU A 1 69 ? 22.216 -31.234 -41.193 1.00 90.56 69 LEU A N 1
ATOM 540 C CA . LEU A 1 69 ? 22.416 -29.779 -41.273 1.00 90.56 69 LEU A CA 1
ATOM 541 C C . LEU A 1 69 ? 23.466 -29.277 -40.274 1.00 90.56 69 LEU A C 1
ATOM 543 O O . LEU A 1 69 ? 24.011 -28.189 -40.428 1.00 90.56 69 LEU A O 1
ATOM 547 N N . VAL A 1 70 ? 23.755 -30.077 -39.251 1.00 92.44 70 VAL A N 1
ATOM 548 C CA . VAL A 1 70 ? 24.748 -29.802 -38.214 1.00 92.44 70 VAL A CA 1
ATOM 549 C C . VAL A 1 70 ? 25.582 -31.052 -37.983 1.00 92.44 70 VAL A C 1
ATOM 551 O O . VAL A 1 70 ? 25.041 -32.130 -37.744 1.00 92.44 70 VAL A O 1
ATOM 554 N N . ALA A 1 71 ? 26.900 -30.905 -38.045 1.00 91.31 71 ALA A N 1
ATOM 555 C CA . ALA A 1 71 ? 27.861 -31.956 -37.740 1.00 91.31 71 ALA A CA 1
ATOM 556 C C . ALA A 1 71 ? 28.599 -31.623 -36.446 1.00 91.31 71 ALA A C 1
ATOM 558 O O . ALA A 1 71 ? 28.803 -30.457 -36.115 1.00 91.31 71 ALA A O 1
ATOM 559 N N . ARG A 1 72 ? 29.006 -32.643 -35.691 1.00 90.06 72 ARG A N 1
ATOM 560 C CA . ARG A 1 72 ? 29.883 -32.452 -34.530 1.00 90.06 72 ARG A CA 1
ATOM 561 C C . ARG A 1 72 ? 31.217 -31.873 -35.019 1.00 90.06 72 ARG A C 1
ATOM 563 O O . ARG A 1 72 ? 31.796 -32.428 -35.947 1.00 90.06 72 ARG A O 1
ATOM 570 N N . SER A 1 73 ? 31.675 -30.770 -34.423 1.00 85.25 73 SER A N 1
ATOM 571 C CA . SER A 1 73 ? 33.014 -30.242 -34.731 1.00 85.25 73 SER A CA 1
ATOM 572 C C . SER A 1 73 ? 34.068 -31.203 -34.173 1.00 85.25 73 SER A C 1
ATOM 574 O O . SER A 1 73 ? 33.890 -31.697 -33.055 1.00 85.25 73 SER A O 1
ATOM 576 N N . ALA A 1 74 ? 35.100 -31.515 -34.961 1.00 75.81 74 ALA A N 1
ATOM 577 C CA . ALA A 1 74 ? 36.168 -32.446 -34.585 1.00 75.81 74 ALA A CA 1
ATOM 578 C C . ALA A 1 74 ? 37.222 -31.798 -33.671 1.00 75.81 74 ALA A C 1
ATOM 580 O O . ALA A 1 74 ? 37.909 -32.508 -32.941 1.00 75.81 74 ALA A O 1
ATOM 581 N N . ASP A 1 75 ? 37.302 -30.469 -33.677 1.00 66.44 75 ASP A N 1
ATOM 582 C CA . ASP A 1 75 ? 38.301 -29.717 -32.931 1.00 66.44 75 ASP A CA 1
ATOM 583 C C . ASP A 1 75 ? 37.862 -29.475 -31.479 1.00 66.44 75 ASP A C 1
ATOM 585 O O . ASP A 1 75 ? 36.682 -29.239 -31.192 1.00 66.44 75 ASP A O 1
ATOM 589 N N . ASP A 1 76 ? 38.826 -29.486 -30.551 1.00 57.56 76 ASP A N 1
ATOM 590 C CA . ASP A 1 76 ? 38.656 -29.158 -29.125 1.00 57.56 76 ASP A CA 1
ATOM 591 C C . ASP A 1 76 ? 38.451 -27.634 -28.921 1.00 57.56 76 ASP A C 1
ATOM 593 O O . ASP A 1 76 ? 38.930 -27.021 -27.972 1.00 57.56 76 ASP A O 1
ATOM 597 N N . GLU A 1 77 ? 37.680 -27.004 -29.814 1.00 56.88 77 GLU A N 1
ATOM 598 C CA . GLU A 1 77 ? 37.229 -25.604 -29.803 1.00 56.88 77 GLU A CA 1
ATOM 599 C C . GLU A 1 77 ? 36.172 -25.350 -28.708 1.00 56.88 77 GLU A C 1
ATOM 601 O O . GLU A 1 77 ? 35.214 -24.591 -28.883 1.00 56.88 77 GLU A O 1
ATOM 606 N N . ARG A 1 78 ? 36.306 -25.997 -27.543 1.00 54.34 78 ARG A N 1
ATOM 607 C CA . ARG A 1 78 ? 35.406 -25.775 -26.399 1.00 54.34 78 ARG A CA 1
ATOM 608 C C . ARG A 1 78 ? 35.452 -24.319 -25.928 1.00 54.34 78 ARG A C 1
ATOM 610 O O . ARG A 1 78 ? 34.422 -23.798 -25.520 1.00 54.34 78 ARG A O 1
ATOM 617 N N . GLY A 1 79 ? 36.590 -23.645 -26.109 1.00 51.75 79 GLY A N 1
ATOM 618 C CA . GLY A 1 79 ? 36.772 -22.229 -25.781 1.00 51.75 79 GLY A CA 1
ATOM 619 C C . GLY A 1 79 ? 36.102 -21.227 -26.733 1.00 51.75 79 GLY A C 1
ATOM 620 O O . GLY A 1 79 ? 36.141 -20.039 -26.453 1.00 51.75 79 GLY A O 1
ATOM 621 N N . LEU A 1 80 ? 35.488 -21.662 -27.844 1.00 53.16 80 LEU A N 1
ATOM 622 C CA . LEU A 1 80 ? 34.884 -20.755 -28.838 1.00 53.16 80 LEU A CA 1
ATOM 623 C C . LEU A 1 80 ? 33.406 -20.410 -28.548 1.00 53.16 80 LEU A C 1
ATOM 625 O O . LEU A 1 80 ? 32.821 -19.573 -29.238 1.00 53.16 80 LEU A O 1
ATOM 629 N N . PHE A 1 81 ? 32.786 -21.096 -27.577 1.00 48.06 81 PHE A N 1
ATOM 630 C CA . PHE A 1 81 ? 31.370 -20.947 -27.194 1.00 48.06 81 PHE A CA 1
ATOM 631 C C . PHE A 1 81 ? 31.136 -20.563 -25.748 1.00 48.06 81 PHE A C 1
ATOM 633 O O . PHE A 1 81 ? 30.040 -20.106 -25.398 1.00 48.06 81 PHE A O 1
ATOM 640 N N . ASP A 1 82 ? 32.141 -20.789 -24.917 1.00 41.59 82 ASP A N 1
ATOM 641 C CA . ASP A 1 82 ? 32.208 -20.081 -23.669 1.00 41.59 82 ASP A CA 1
ATOM 642 C C . ASP A 1 82 ? 32.501 -18.641 -24.068 1.00 41.59 82 ASP A C 1
ATOM 644 O O . ASP A 1 82 ? 33.536 -18.316 -24.647 1.00 41.59 82 ASP A O 1
ATOM 648 N N . LEU A 1 83 ? 31.514 -17.779 -23.835 1.00 43.50 83 LEU A N 1
ATOM 649 C CA . LEU A 1 83 ? 31.817 -16.378 -23.621 1.00 43.50 83 LEU A CA 1
ATOM 650 C C . LEU A 1 83 ? 33.063 -16.337 -22.716 1.00 43.50 83 LEU A C 1
ATOM 652 O O . LEU A 1 83 ? 33.049 -17.052 -21.705 1.00 43.50 83 LEU A O 1
ATOM 656 N N . PRO A 1 84 ? 34.104 -15.518 -22.983 1.00 47.94 84 PRO A N 1
ATOM 657 C CA . PRO A 1 84 ? 34.821 -14.965 -21.836 1.00 47.94 84 PRO A CA 1
ATOM 658 C C . PRO A 1 84 ? 33.714 -14.503 -20.888 1.00 47.94 84 PRO A C 1
ATOM 660 O O . PRO A 1 84 ? 32.801 -13.838 -21.368 1.00 47.94 84 PRO A O 1
ATOM 663 N N . GLY A 1 85 ? 33.684 -14.990 -19.642 1.00 48.69 85 GLY A N 1
ATOM 664 C CA . GLY A 1 85 ? 32.495 -14.963 -18.767 1.00 48.69 85 GLY A CA 1
ATOM 665 C C . GLY A 1 85 ? 31.753 -13.619 -18.686 1.00 48.69 85 GLY A C 1
ATOM 666 O O . GLY A 1 85 ? 30.589 -13.595 -18.311 1.00 48.69 85 GLY A O 1
ATOM 667 N N . SER A 1 86 ? 32.393 -12.545 -19.137 1.00 56.91 86 SER A N 1
ATOM 668 C CA . SER A 1 86 ? 31.889 -11.223 -19.455 1.00 56.91 86 SER A CA 1
ATOM 669 C C . SER A 1 86 ? 31.883 -10.918 -20.978 1.00 56.91 86 SER A C 1
ATOM 671 O O . SER A 1 86 ? 32.920 -10.667 -21.602 1.00 56.91 86 SER A O 1
ATOM 673 N N . MET A 1 87 ? 30.704 -10.841 -21.615 1.00 64.81 87 MET A N 1
ATOM 674 C CA . MET A 1 87 ? 30.597 -10.180 -22.928 1.00 64.81 87 MET A CA 1
ATOM 675 C C . MET A 1 87 ? 30.834 -8.686 -22.719 1.00 64.81 87 MET A C 1
ATOM 677 O O . MET A 1 87 ? 29.957 -7.994 -22.202 1.00 64.81 87 MET A O 1
ATOM 681 N N . HIS A 1 88 ? 32.012 -8.188 -23.091 1.00 74.38 88 HIS A N 1
ATOM 682 C CA . HIS A 1 88 ? 32.312 -6.764 -23.006 1.00 74.38 88 HIS A CA 1
ATOM 683 C C . HIS A 1 88 ? 31.827 -6.041 -24.264 1.00 74.38 88 HIS A C 1
ATOM 685 O O . HIS A 1 88 ? 32.500 -6.045 -25.293 1.00 74.38 88 HIS A O 1
ATOM 691 N N . VAL A 1 89 ? 30.673 -5.381 -24.182 1.00 77.75 89 VAL A N 1
ATOM 692 C CA . VAL A 1 89 ? 30.208 -4.459 -25.226 1.00 77.75 89 VAL A CA 1
ATOM 693 C C . VAL A 1 89 ? 30.755 -3.079 -24.897 1.00 77.75 89 VAL A C 1
ATOM 695 O O . VAL A 1 89 ? 30.428 -2.512 -23.856 1.00 77.75 89 VAL A O 1
ATOM 698 N N . CYS A 1 90 ? 31.635 -2.554 -25.753 1.00 78.06 90 CYS A N 1
ATOM 699 C CA . CYS A 1 90 ? 32.293 -1.258 -25.539 1.00 78.06 90 CYS A CA 1
ATOM 700 C C . CYS A 1 90 ? 32.998 -1.150 -24.166 1.00 78.06 90 CYS A C 1
ATOM 702 O O . CYS A 1 90 ? 32.986 -0.095 -23.537 1.00 78.06 90 CYS A O 1
ATOM 704 N N . GLY A 1 91 ? 33.597 -2.251 -23.690 1.00 78.62 91 GLY A N 1
ATOM 705 C CA . GLY A 1 91 ? 34.285 -2.316 -22.394 1.00 78.62 91 GLY A CA 1
ATOM 706 C C . GLY A 1 91 ? 33.378 -2.603 -21.192 1.00 78.62 91 GLY A C 1
ATOM 707 O O . GLY A 1 91 ? 33.884 -2.752 -20.083 1.00 78.62 91 GLY A O 1
ATOM 708 N N . CYS A 1 92 ? 32.064 -2.745 -21.382 1.00 78.69 92 CYS A N 1
ATOM 709 C CA . CYS A 1 92 ? 31.124 -3.036 -20.301 1.00 78.69 92 CYS A CA 1
ATOM 710 C C . CYS A 1 92 ? 30.636 -4.470 -20.348 1.00 78.69 92 CYS A C 1
ATOM 712 O O . CYS A 1 92 ? 30.156 -4.935 -21.378 1.00 78.69 92 CYS A O 1
ATOM 714 N N . GLU A 1 93 ? 30.749 -5.149 -19.214 1.00 84.75 93 GLU A N 1
ATOM 715 C CA . GLU A 1 93 ? 30.182 -6.475 -19.030 1.00 84.75 93 GLU A CA 1
ATOM 716 C C . GLU A 1 93 ? 28.654 -6.403 -19.118 1.00 84.75 93 GLU A C 1
ATOM 718 O O . GLU A 1 93 ? 28.007 -5.600 -18.440 1.00 84.75 93 GLU A O 1
ATOM 723 N N . MET A 1 94 ? 28.075 -7.229 -19.988 1.00 79.69 94 MET A N 1
ATOM 724 C CA . MET A 1 94 ? 26.629 -7.364 -20.079 1.00 79.69 94 MET A CA 1
ATOM 725 C C . MET A 1 94 ? 26.066 -8.015 -18.814 1.00 79.69 94 MET A C 1
ATOM 727 O O . MET A 1 94 ? 26.227 -9.212 -18.595 1.00 79.69 94 MET A O 1
ATOM 731 N N . SER A 1 95 ? 25.358 -7.222 -18.011 1.00 81.38 95 SER A N 1
ATOM 732 C CA . SER A 1 95 ? 24.568 -7.714 -16.884 1.00 81.38 95 SER A CA 1
ATOM 733 C C . SER A 1 95 ? 23.133 -8.018 -17.316 1.00 81.38 95 SER A C 1
ATOM 735 O O . SER A 1 95 ? 22.556 -7.298 -18.132 1.00 81.38 95 SER A O 1
ATOM 737 N N . ALA A 1 96 ? 22.545 -9.063 -16.730 1.00 78.56 96 ALA A N 1
ATOM 738 C CA . ALA A 1 96 ? 21.111 -9.332 -16.835 1.00 78.56 96 ALA A CA 1
ATOM 739 C C . ALA A 1 96 ? 20.271 -8.356 -15.985 1.00 78.56 96 ALA A C 1
ATOM 741 O O . ALA A 1 96 ? 19.069 -8.216 -16.220 1.00 78.56 96 ALA A O 1
ATOM 742 N N . ASP A 1 97 ? 20.893 -7.674 -15.015 1.00 88.69 97 ASP A N 1
ATOM 743 C CA . ASP A 1 97 ? 20.233 -6.629 -14.237 1.00 88.69 97 ASP A CA 1
ATOM 744 C C . ASP A 1 97 ? 19.919 -5.414 -15.135 1.00 88.69 97 ASP A C 1
ATOM 746 O O . ASP A 1 97 ? 20.811 -4.942 -15.854 1.00 88.69 97 ASP A O 1
ATOM 750 N N . PRO A 1 98 ? 18.692 -4.856 -15.089 1.00 86.50 98 PRO A N 1
ATOM 751 C CA . PRO A 1 98 ? 18.313 -3.751 -15.967 1.00 86.50 98 PRO A CA 1
ATOM 752 C C . PRO A 1 98 ? 19.189 -2.491 -15.818 1.00 86.50 98 PRO A C 1
ATOM 754 O O . PRO A 1 98 ? 19.256 -1.686 -16.746 1.00 86.50 98 PRO A O 1
ATOM 757 N N . GLY A 1 99 ? 19.889 -2.323 -14.692 1.00 85.50 99 GLY A N 1
ATOM 758 C CA . GLY A 1 99 ? 20.711 -1.152 -14.391 1.00 85.50 99 GLY A CA 1
ATOM 759 C C . GLY A 1 99 ? 22.089 -1.284 -15.015 1.00 85.50 99 GLY A C 1
ATOM 760 O O . GLY A 1 99 ? 22.598 -0.339 -15.621 1.00 85.50 99 GLY A O 1
ATOM 761 N N . GLY A 1 100 ? 22.650 -2.495 -14.972 1.00 89.56 100 GLY A N 1
ATOM 762 C CA . GLY A 1 100 ? 23.827 -2.826 -15.769 1.00 89.56 100 GLY A CA 1
ATOM 763 C C . GLY A 1 100 ? 23.540 -2.712 -17.268 1.00 89.56 100 GLY A C 1
ATOM 764 O O . GLY A 1 100 ? 24.344 -2.137 -18.003 1.00 89.56 100 GLY A O 1
ATOM 765 N N . LEU A 1 101 ? 22.359 -3.155 -17.716 1.00 91.06 101 LEU A N 1
ATOM 766 C CA . LEU A 1 101 ? 21.948 -3.009 -19.111 1.00 91.06 101 LEU A CA 1
ATOM 767 C C . LEU A 1 101 ? 21.816 -1.539 -19.529 1.00 91.06 101 LEU A C 1
ATOM 769 O O . LEU A 1 101 ? 22.340 -1.177 -20.577 1.00 91.06 101 LEU A O 1
ATOM 773 N N . ALA A 1 102 ? 21.201 -0.676 -18.711 1.00 92.38 102 ALA A N 1
ATOM 774 C CA . ALA A 1 102 ? 21.139 0.765 -18.979 1.00 92.38 102 ALA A CA 1
ATOM 775 C C . ALA A 1 102 ? 22.543 1.376 -19.172 1.00 92.38 102 ALA A C 1
ATOM 777 O O . ALA A 1 102 ? 22.766 2.145 -20.108 1.00 92.38 102 ALA A O 1
ATOM 778 N N . GLY A 1 103 ? 23.524 0.961 -18.363 1.00 91.00 103 GLY A N 1
ATOM 779 C CA . GLY A 1 103 ? 24.927 1.340 -18.554 1.00 91.00 103 GLY A CA 1
ATOM 780 C C . GLY A 1 103 ? 25.494 0.905 -19.912 1.00 91.00 103 GLY A C 1
ATOM 781 O O . GLY A 1 103 ? 26.148 1.699 -20.591 1.00 91.00 103 GLY A O 1
ATOM 782 N N . VAL A 1 104 ? 25.201 -0.324 -20.350 1.00 91.94 104 VAL A N 1
ATOM 783 C CA . VAL A 1 104 ? 25.590 -0.822 -21.683 1.00 91.94 104 VAL A CA 1
ATOM 784 C C . VAL A 1 104 ? 24.953 0.016 -22.797 1.00 91.94 104 VAL A C 1
ATOM 786 O O . VAL A 1 104 ? 25.654 0.378 -23.741 1.00 91.94 104 VAL A O 1
ATOM 789 N N . LEU A 1 105 ? 23.668 0.383 -22.685 1.00 92.88 105 LEU A N 1
ATOM 790 C CA . LEU A 1 105 ? 22.984 1.216 -23.689 1.00 92.88 105 LEU A CA 1
ATOM 791 C C . LEU A 1 105 ? 23.633 2.590 -23.823 1.00 92.88 105 LEU A C 1
ATOM 793 O O . LEU A 1 105 ? 23.935 3.013 -24.941 1.00 92.88 105 LEU A O 1
ATOM 797 N N . ARG A 1 106 ? 23.920 3.239 -22.689 1.00 95.12 106 ARG A N 1
ATOM 798 C CA . ARG A 1 106 ? 24.613 4.530 -22.650 1.00 95.12 106 ARG A CA 1
ATOM 799 C C . ARG A 1 106 ? 25.955 4.459 -23.361 1.00 95.12 106 ARG A C 1
ATOM 801 O O . ARG A 1 106 ? 26.270 5.304 -24.198 1.00 95.12 106 ARG A O 1
ATOM 808 N N . ASN A 1 107 ? 26.755 3.447 -23.028 1.00 93.12 107 ASN A N 1
ATOM 809 C CA . ASN A 1 107 ? 28.102 3.298 -23.568 1.00 93.12 107 ASN A CA 1
ATOM 810 C C . ASN A 1 107 ? 28.084 2.959 -25.055 1.00 93.12 107 ASN A C 1
ATOM 812 O O . ASN A 1 107 ? 28.881 3.517 -25.807 1.00 93.12 107 ASN A O 1
ATOM 816 N N . LEU A 1 108 ? 27.132 2.135 -25.497 1.00 92.62 108 LEU A N 1
ATOM 817 C CA . LEU A 1 108 ? 26.925 1.838 -26.908 1.00 92.62 108 LEU A CA 1
ATOM 818 C C . LEU A 1 108 ? 26.507 3.093 -27.691 1.00 92.62 108 LEU A C 1
ATOM 820 O O . LEU A 1 108 ? 27.116 3.406 -28.715 1.00 92.62 108 LEU A O 1
ATOM 824 N N . ALA A 1 109 ? 25.536 3.861 -27.187 1.00 94.12 109 ALA A N 1
ATOM 825 C CA . ALA A 1 109 ? 25.108 5.122 -27.793 1.00 94.12 109 ALA A CA 1
ATOM 826 C C . ALA A 1 109 ? 26.263 6.137 -27.871 1.00 94.12 109 ALA A C 1
ATOM 828 O O . ALA A 1 109 ? 26.518 6.713 -28.930 1.00 94.12 109 ALA A O 1
ATOM 829 N N . CYS A 1 110 ? 27.023 6.303 -26.784 1.00 94.81 110 CYS A N 1
ATOM 830 C CA . CYS A 1 110 ? 28.203 7.169 -26.743 1.00 94.81 110 CYS A CA 1
ATOM 831 C C . CYS A 1 110 ? 29.292 6.716 -27.721 1.00 94.81 110 CYS A C 1
ATOM 833 O O . CYS A 1 110 ? 29.907 7.550 -28.388 1.00 94.81 110 CYS A O 1
ATOM 835 N N . HIS A 1 111 ? 29.539 5.408 -27.820 1.00 93.00 111 HIS A N 1
ATOM 836 C CA . HIS A 1 111 ? 30.536 4.847 -28.729 1.00 93.00 111 HIS A CA 1
ATOM 837 C C . HIS A 1 111 ? 30.176 5.104 -30.191 1.00 93.00 111 HIS A C 1
ATOM 839 O O . HIS A 1 111 ? 31.044 5.529 -30.951 1.00 93.00 111 HIS A O 1
ATOM 845 N N . ILE A 1 112 ? 28.901 4.933 -30.563 1.00 92.38 112 ILE A N 1
ATOM 846 C CA . ILE A 1 112 ? 28.405 5.242 -31.911 1.00 92.38 112 ILE A CA 1
ATOM 847 C C . ILE A 1 112 ? 28.536 6.745 -32.199 1.00 92.38 112 ILE A C 1
ATOM 849 O O . ILE A 1 112 ? 29.073 7.119 -33.240 1.00 92.38 112 ILE A O 1
ATOM 853 N N . LYS A 1 113 ? 28.124 7.614 -31.263 1.00 94.50 113 LYS A N 1
ATOM 854 C CA . LYS A 1 113 ? 28.206 9.081 -31.415 1.00 94.50 113 LYS A CA 1
ATOM 855 C C . LYS A 1 113 ? 29.632 9.602 -31.605 1.00 94.50 113 LYS A C 1
ATOM 857 O O . LYS A 1 113 ? 29.823 10.616 -32.267 1.00 94.50 113 LYS A O 1
ATOM 862 N N . ARG A 1 114 ? 30.628 8.934 -31.015 1.00 94.19 114 ARG A N 1
ATOM 863 C CA . ARG A 1 114 ? 32.048 9.318 -31.112 1.00 94.19 114 ARG A CA 1
ATOM 864 C C . ARG A 1 114 ? 32.686 8.978 -32.457 1.00 94.19 114 ARG A C 1
ATOM 866 O O . ARG A 1 114 ? 33.782 9.462 -32.727 1.00 94.19 114 ARG A O 1
ATOM 873 N N . GLN A 1 115 ? 32.047 8.152 -33.283 1.00 93.94 115 GLN A N 1
ATOM 874 C CA . GLN A 1 115 ? 32.615 7.797 -34.577 1.00 93.94 115 GLN A CA 1
ATOM 875 C C . GLN A 1 115 ? 32.495 8.969 -35.566 1.00 93.94 115 GLN A C 1
ATOM 877 O O . GLN A 1 115 ? 31.435 9.593 -35.652 1.00 93.94 115 GLN A O 1
ATOM 882 N N . PRO A 1 116 ? 33.537 9.247 -36.368 1.00 89.75 116 PRO A N 1
ATOM 883 C CA . PRO A 1 116 ? 33.532 10.364 -37.320 1.00 89.75 116 PRO A CA 1
ATOM 884 C C . PRO A 1 116 ? 32.413 10.240 -38.369 1.00 89.75 116 PRO A C 1
ATOM 886 O O . PRO A 1 116 ? 31.782 11.231 -38.747 1.00 89.75 116 PRO A O 1
ATOM 889 N N . ASP A 1 117 ? 32.102 9.008 -38.781 1.00 87.69 117 ASP A N 1
ATOM 890 C CA . ASP A 1 117 ? 31.040 8.717 -39.748 1.00 87.69 117 ASP A CA 1
ATOM 891 C C . ASP A 1 117 ? 29.647 9.073 -39.200 1.00 87.69 117 ASP A C 1
ATOM 893 O O . ASP A 1 117 ? 28.765 9.458 -39.966 1.00 87.69 117 ASP A O 1
ATOM 897 N N . PHE A 1 118 ? 29.442 9.026 -37.876 1.00 88.88 118 PHE A N 1
ATOM 898 C CA . PHE A 1 118 ? 28.177 9.431 -37.259 1.00 88.88 118 PHE A CA 1
ATOM 899 C C . PHE A 1 118 ? 27.937 10.937 -37.407 1.00 88.88 118 PHE A C 1
ATOM 901 O O . PHE A 1 118 ? 26.857 11.342 -37.834 1.00 88.88 118 PHE A O 1
ATOM 908 N N . GLY A 1 119 ? 28.960 11.759 -37.141 1.00 85.69 119 GLY A N 1
ATOM 909 C CA . GLY A 1 119 ? 28.888 13.212 -37.324 1.00 85.69 119 GLY A CA 1
ATOM 910 C C . GLY A 1 119 ? 28.523 13.593 -38.760 1.00 85.69 119 GLY A C 1
ATOM 911 O O . GLY A 1 119 ? 27.647 14.432 -38.982 1.00 85.69 119 GLY A O 1
ATOM 912 N N . THR A 1 120 ? 29.113 12.888 -39.730 1.00 86.62 120 THR A N 1
ATOM 913 C CA . THR A 1 120 ? 28.812 13.047 -41.161 1.00 86.62 120 THR A CA 1
ATOM 914 C C . THR A 1 120 ? 27.349 12.719 -41.470 1.00 86.62 120 THR A C 1
ATOM 916 O O . THR A 1 120 ? 26.683 13.493 -42.151 1.00 86.62 120 THR A O 1
ATOM 919 N N . LEU A 1 121 ? 26.814 11.624 -40.916 1.00 82.38 121 LEU A N 1
ATOM 920 C CA . LEU A 1 121 ? 25.412 11.222 -41.095 1.00 82.38 121 LEU A CA 1
ATOM 921 C C . LEU A 1 121 ? 24.408 12.185 -40.436 1.00 82.38 121 LEU A C 1
ATOM 923 O O . LEU A 1 121 ? 23.263 12.262 -40.881 1.00 82.38 121 LEU A O 1
ATOM 927 N N . THR A 1 122 ? 24.814 12.909 -39.389 1.00 83.50 122 THR A N 1
ATOM 928 C CA . THR A 1 122 ? 23.965 13.886 -38.680 1.00 83.50 122 THR A CA 1
ATOM 929 C C . THR A 1 122 ? 24.082 15.321 -39.191 1.00 83.50 122 THR A C 1
ATOM 931 O O . THR A 1 122 ? 23.277 16.163 -38.797 1.00 83.50 122 THR A O 1
ATOM 934 N N . SER A 1 123 ? 25.069 15.623 -40.041 1.00 86.19 123 SER A N 1
ATOM 935 C CA . SER A 1 123 ? 25.284 16.981 -40.543 1.00 86.19 123 SER A CA 1
ATOM 936 C C . SER A 1 123 ? 24.057 17.486 -41.307 1.00 86.19 123 SER A C 1
ATOM 938 O O . SER A 1 123 ? 23.499 16.774 -42.148 1.00 86.19 123 SER A O 1
ATOM 940 N N . ALA A 1 124 ? 23.652 18.731 -41.038 1.00 77.25 124 ALA A N 1
ATOM 941 C CA . ALA A 1 124 ? 22.536 19.382 -41.723 1.00 77.25 124 ALA A CA 1
ATOM 942 C C . ALA A 1 124 ? 22.723 19.362 -43.250 1.00 77.25 124 ALA A C 1
ATOM 944 O O . ALA A 1 124 ? 21.765 19.103 -43.980 1.00 77.25 124 ALA A O 1
ATOM 945 N N . ASP A 1 125 ? 23.965 19.517 -43.715 1.00 73.25 125 ASP A N 1
ATOM 946 C CA . ASP A 1 125 ? 24.323 19.469 -45.133 1.00 73.25 125 ASP A CA 1
ATOM 947 C C . ASP A 1 125 ? 24.112 18.075 -45.729 1.00 73.25 125 ASP A C 1
ATOM 949 O O . ASP A 1 125 ? 23.624 17.940 -46.850 1.00 73.25 125 ASP A O 1
ATOM 953 N N . PHE A 1 126 ? 24.406 17.016 -44.970 1.00 74.19 126 PHE A N 1
ATOM 954 C CA . PHE A 1 126 ? 24.187 15.639 -45.410 1.00 74.19 126 PHE A CA 1
ATOM 955 C C . PHE A 1 126 ? 22.693 15.296 -45.465 1.00 74.19 126 PHE A C 1
ATOM 957 O O . PHE A 1 126 ? 22.230 14.697 -46.436 1.00 74.19 126 PHE A O 1
ATOM 964 N N . VAL A 1 127 ? 21.910 15.723 -44.468 1.00 73.94 127 VAL A N 1
ATOM 965 C CA . VAL A 1 127 ? 20.451 15.515 -44.437 1.00 73.94 127 VAL A CA 1
ATOM 966 C C . VAL A 1 127 ? 19.759 16.295 -45.558 1.00 73.94 127 VAL A C 1
ATOM 968 O O . VAL A 1 127 ? 18.864 15.768 -46.223 1.00 73.94 127 VAL A O 1
ATOM 971 N N . MET A 1 128 ? 20.179 17.538 -45.798 1.00 72.31 128 MET A N 1
ATOM 972 C CA . MET A 1 128 ? 19.657 18.367 -46.882 1.00 72.31 128 MET A CA 1
ATOM 973 C C . MET A 1 128 ? 20.060 17.810 -48.251 1.00 72.31 128 MET A C 1
ATOM 975 O O . MET A 1 128 ? 19.207 17.700 -49.131 1.00 72.31 128 MET A O 1
ATOM 979 N N . SER A 1 129 ? 21.308 17.359 -48.404 1.00 69.75 129 SER A N 1
ATOM 980 C CA . SER A 1 129 ? 21.784 16.666 -49.604 1.00 69.75 129 SER A CA 1
ATOM 981 C C . SER A 1 129 ? 20.995 15.381 -49.866 1.00 69.75 129 SER A C 1
ATOM 983 O O . SER A 1 129 ? 20.528 15.182 -50.983 1.00 69.75 129 SER A O 1
ATOM 985 N N . GLN A 1 130 ? 20.708 14.561 -48.846 1.00 70.56 130 GLN A N 1
ATOM 986 C CA . GLN A 1 130 ? 19.853 13.379 -49.008 1.00 70.56 130 GLN A CA 1
ATOM 987 C C . GLN A 1 130 ? 18.423 13.723 -49.431 1.00 70.56 130 GLN A C 1
ATOM 989 O O . GLN A 1 130 ? 17.868 13.035 -50.287 1.00 70.56 130 GLN A O 1
ATOM 994 N N . ARG A 1 131 ? 17.821 14.776 -48.861 1.00 74.44 131 ARG A N 1
ATOM 995 C CA . ARG A 1 131 ? 16.476 15.235 -49.251 1.00 74.44 131 ARG A CA 1
ATOM 996 C C . ARG A 1 131 ? 16.441 15.766 -50.682 1.00 74.44 131 ARG A C 1
ATOM 998 O O . ARG A 1 131 ? 15.501 15.484 -51.414 1.00 74.44 131 ARG A O 1
ATOM 1005 N N . LEU A 1 132 ? 17.458 16.515 -51.099 1.00 71.50 132 LEU A N 1
ATOM 1006 C CA . LEU A 1 132 ? 17.568 16.994 -52.476 1.00 71.50 132 LEU A CA 1
ATOM 1007 C C . LEU A 1 132 ? 17.810 15.826 -53.439 1.00 71.50 132 LEU A C 1
ATOM 1009 O O . LEU A 1 132 ? 17.146 15.722 -54.464 1.00 71.50 132 LEU A O 1
ATOM 1013 N N . GLN A 1 133 ? 18.689 14.891 -53.086 1.00 65.44 133 GLN A N 1
ATOM 1014 C CA . GLN A 1 133 ? 18.973 13.709 -53.897 1.00 65.44 133 GLN A CA 1
ATOM 1015 C C . GLN A 1 133 ? 17.785 12.746 -53.995 1.00 65.44 133 GLN A C 1
ATOM 1017 O O . GLN A 1 133 ? 17.626 12.116 -55.037 1.00 65.44 133 GLN A O 1
ATOM 1022 N N . SER A 1 134 ? 16.938 12.616 -52.968 1.00 69.38 134 SER A N 1
ATOM 1023 C CA . SER A 1 134 ? 15.714 11.808 -53.067 1.00 69.38 134 SER A CA 1
ATOM 1024 C C . SER A 1 134 ? 14.681 12.445 -54.002 1.00 69.38 134 SER A C 1
ATOM 1026 O O . SER A 1 134 ? 14.025 11.726 -54.754 1.00 69.38 134 SER A O 1
ATOM 1028 N N . LEU A 1 135 ? 14.597 13.781 -54.033 1.00 70.50 135 LEU A N 1
ATOM 1029 C CA . LEU A 1 135 ? 13.781 14.517 -55.004 1.00 70.50 135 LEU A CA 1
ATOM 1030 C C . LEU A 1 135 ? 14.325 14.375 -56.434 1.00 70.50 135 LEU A C 1
ATOM 1032 O O . LEU A 1 135 ? 13.552 14.134 -57.357 1.00 70.50 135 LEU A O 1
ATOM 1036 N N . PHE A 1 136 ? 15.647 14.447 -56.624 1.00 60.22 136 PHE A N 1
ATOM 1037 C CA . PHE A 1 136 ? 16.272 14.237 -57.936 1.00 60.22 136 PHE A CA 1
ATOM 1038 C C . PHE A 1 136 ? 16.234 12.771 -58.401 1.00 60.22 136 PHE A C 1
ATOM 1040 O O . PHE A 1 136 ? 16.138 12.531 -59.601 1.00 60.22 136 PHE A O 1
ATOM 1047 N N . ARG A 1 137 ? 16.233 11.784 -57.491 1.00 61.06 137 ARG A N 1
ATOM 1048 C CA . ARG A 1 137 ? 16.086 10.351 -57.825 1.00 61.06 137 ARG A CA 1
ATOM 1049 C C . ARG A 1 137 ? 14.779 10.031 -58.543 1.00 61.06 137 ARG A C 1
ATOM 1051 O O . ARG A 1 137 ? 14.782 9.172 -59.419 1.00 61.06 137 ARG A O 1
ATOM 1058 N N . LEU A 1 138 ? 13.693 10.740 -58.220 1.00 65.75 138 LEU A N 1
ATOM 1059 C CA . LEU A 1 138 ? 12.425 10.623 -58.952 1.00 65.75 138 LEU A CA 1
ATOM 1060 C C . LEU A 1 138 ? 12.551 11.076 -60.417 1.00 65.75 138 LEU A C 1
ATOM 1062 O O . LEU A 1 138 ? 11.726 10.688 -61.238 1.00 65.75 138 LEU A O 1
ATOM 1066 N N . ALA A 1 139 ? 13.578 11.864 -60.750 1.00 63.81 139 ALA A N 1
ATOM 1067 C CA . ALA A 1 139 ? 13.783 12.431 -62.078 1.00 63.81 139 ALA A CA 1
ATOM 1068 C C . ALA A 1 139 ? 14.884 11.737 -62.906 1.00 63.81 139 ALA A C 1
ATOM 1070 O O . ALA A 1 139 ? 14.805 11.768 -64.130 1.00 63.81 139 ALA A O 1
ATOM 1071 N N . SER A 1 140 ? 15.910 11.134 -62.289 1.00 55.00 140 SER A N 1
ATOM 1072 C CA . SER A 1 140 ? 17.137 10.730 -63.006 1.00 55.00 140 SER A CA 1
ATOM 1073 C C . SER A 1 140 ? 17.465 9.231 -63.034 1.00 55.00 140 SER A C 1
ATOM 1075 O O . SER A 1 140 ? 18.421 8.848 -63.703 1.00 55.00 140 SER A O 1
ATOM 1077 N N . GLY A 1 141 ? 16.700 8.363 -62.360 1.00 60.19 141 GLY A N 1
ATOM 1078 C CA . GLY A 1 141 ? 16.807 6.898 -62.506 1.00 60.19 141 GLY A CA 1
ATOM 1079 C C . GLY A 1 141 ? 18.152 6.252 -62.115 1.00 60.19 141 GLY A C 1
ATOM 1080 O O . GLY A 1 141 ? 18.347 5.071 -62.393 1.00 60.19 141 GLY A O 1
ATOM 1081 N N . GLY A 1 142 ? 19.078 6.988 -61.486 1.00 57.75 142 GLY A N 1
ATOM 1082 C CA . GLY A 1 142 ? 20.418 6.512 -61.114 1.00 57.75 142 GLY A CA 1
ATOM 1083 C C . GLY A 1 142 ? 20.649 6.444 -59.598 1.00 57.75 142 GLY A C 1
ATOM 1084 O O . GLY A 1 142 ? 20.362 7.397 -58.875 1.00 57.75 142 GLY A O 1
ATOM 1085 N N . ASP A 1 143 ? 21.207 5.326 -59.121 1.00 56.62 143 ASP A N 1
ATOM 1086 C CA . ASP A 1 143 ? 21.178 4.891 -57.708 1.00 56.62 143 ASP A CA 1
ATOM 1087 C C . ASP A 1 143 ? 22.460 5.190 -56.886 1.00 56.62 143 ASP A C 1
ATOM 1089 O O . ASP A 1 143 ? 22.664 4.678 -55.784 1.00 56.62 143 ASP A O 1
ATOM 1093 N N . THR A 1 144 ? 23.365 6.030 -57.395 1.00 58.97 144 THR A N 1
ATOM 1094 C CA . THR A 1 144 ? 24.727 6.193 -56.838 1.00 58.97 144 THR A CA 1
ATOM 1095 C C . THR A 1 144 ? 24.768 6.822 -55.439 1.00 58.97 144 THR A C 1
ATOM 1097 O O . THR A 1 144 ? 25.596 6.441 -54.617 1.00 58.97 144 THR A O 1
ATOM 1100 N N . ALA A 1 145 ? 23.827 7.710 -55.112 1.00 59.09 145 ALA A N 1
ATOM 1101 C CA . ALA A 1 145 ? 23.721 8.354 -53.797 1.00 59.09 145 ALA A CA 1
ATOM 1102 C C . ALA A 1 145 ? 23.323 7.401 -52.647 1.00 59.09 145 ALA A C 1
ATOM 1104 O O . ALA A 1 145 ? 23.467 7.737 -51.470 1.00 59.09 145 ALA A O 1
ATOM 1105 N N . SER A 1 146 ? 22.781 6.220 -52.963 1.00 69.25 146 SER A N 1
ATOM 1106 C CA . SER A 1 146 ? 22.428 5.198 -51.968 1.00 69.25 146 SER A CA 1
ATOM 1107 C C . SER A 1 146 ? 23.679 4.524 -51.385 1.00 69.25 146 SER A C 1
ATOM 1109 O O . SER A 1 146 ? 23.749 4.255 -50.182 1.00 69.25 146 SER A O 1
ATOM 1111 N N . LEU A 1 147 ? 24.700 4.329 -52.225 1.00 78.38 147 LEU A N 1
ATOM 1112 C CA . LEU A 1 147 ? 25.890 3.538 -51.910 1.00 78.38 147 LEU A CA 1
ATOM 1113 C C . LEU A 1 147 ? 26.796 4.215 -50.874 1.00 78.38 147 LEU A C 1
ATOM 1115 O O . LEU A 1 147 ? 27.262 3.545 -49.954 1.00 78.38 147 LEU A O 1
ATOM 1119 N N . ASP A 1 148 ? 26.988 5.536 -50.951 1.00 81.62 148 ASP A N 1
ATOM 1120 C CA . ASP A 1 148 ? 27.841 6.259 -49.994 1.00 81.62 148 ASP A CA 1
ATOM 1121 C C . ASP A 1 148 ? 27.243 6.259 -48.581 1.00 81.62 148 ASP A C 1
ATOM 1123 O O . ASP A 1 148 ? 27.943 6.009 -47.598 1.00 81.62 148 ASP A O 1
ATOM 1127 N N . SER A 1 149 ? 25.923 6.449 -48.460 1.00 83.06 149 SER A N 1
ATOM 1128 C CA . SER A 1 149 ? 25.243 6.368 -47.162 1.00 83.06 149 SER A CA 1
ATOM 1129 C C . SER A 1 149 ? 25.286 4.953 -46.589 1.00 83.06 149 SER A C 1
ATOM 1131 O O . SER A 1 149 ? 25.536 4.789 -45.394 1.00 83.06 149 SER A O 1
ATOM 1133 N N . GLN A 1 150 ? 25.081 3.927 -47.420 1.00 86.44 150 GLN A N 1
ATOM 1134 C CA . GLN A 1 150 ? 25.199 2.536 -46.986 1.00 86.44 150 GLN A CA 1
ATOM 1135 C C . GLN A 1 150 ? 26.623 2.197 -46.540 1.00 86.44 150 GLN A C 1
ATOM 1137 O O . GLN A 1 150 ? 26.786 1.549 -45.510 1.00 86.44 150 GLN A O 1
ATOM 1142 N N . ARG A 1 151 ? 27.651 2.685 -47.243 1.00 88.62 151 ARG A N 1
ATOM 1143 C CA . ARG A 1 151 ? 29.056 2.470 -46.877 1.00 88.62 151 ARG A CA 1
ATOM 1144 C C . ARG A 1 151 ? 29.412 3.118 -45.539 1.00 88.62 151 ARG A C 1
ATOM 1146 O O . ARG A 1 151 ? 30.033 2.464 -44.706 1.00 88.62 151 ARG A O 1
ATOM 1153 N N . LEU A 1 152 ? 28.970 4.357 -45.302 1.00 88.31 152 LEU A N 1
ATOM 1154 C CA . LEU A 1 152 ? 29.147 5.032 -44.008 1.00 88.31 152 LEU A CA 1
ATOM 1155 C C . LEU A 1 152 ? 28.461 4.261 -42.874 1.00 88.31 152 LEU A C 1
ATOM 1157 O O . LEU A 1 152 ? 29.060 4.036 -41.826 1.00 88.31 152 LEU A O 1
ATOM 1161 N N . ARG A 1 153 ? 27.226 3.786 -43.089 1.00 91.19 153 ARG A N 1
ATOM 1162 C CA . ARG A 1 153 ? 26.534 2.937 -42.105 1.00 91.19 153 ARG A CA 1
ATOM 1163 C C . ARG A 1 153 ? 27.283 1.627 -41.868 1.00 91.19 153 ARG A C 1
ATOM 1165 O O . ARG A 1 153 ? 27.428 1.216 -40.723 1.00 91.19 153 ARG A O 1
ATOM 1172 N N . TRP A 1 154 ? 27.774 0.984 -42.925 1.00 91.62 154 TRP A N 1
ATOM 1173 C CA . TRP A 1 154 ? 28.504 -0.280 -42.837 1.00 91.62 154 TRP A CA 1
ATOM 1174 C C . TRP A 1 154 ? 29.769 -0.136 -41.988 1.00 91.62 154 TRP A C 1
ATOM 1176 O O . TRP A 1 154 ? 29.974 -0.926 -41.063 1.00 91.62 154 TRP A O 1
ATOM 1186 N N . ASN A 1 155 ? 30.568 0.901 -42.261 1.00 89.81 155 ASN A N 1
ATOM 1187 C CA . ASN A 1 155 ? 31.770 1.239 -41.498 1.00 89.81 155 ASN A CA 1
ATOM 1188 C C . ASN A 1 155 ? 31.446 1.525 -40.034 1.00 89.81 155 ASN A C 1
ATOM 1190 O O . ASN A 1 155 ? 32.122 1.017 -39.142 1.00 89.81 155 ASN A O 1
ATOM 1194 N N . LEU A 1 156 ? 30.385 2.292 -39.781 1.00 92.12 156 LEU A N 1
ATOM 1195 C CA . LEU A 1 156 ? 29.964 2.620 -38.429 1.00 92.12 156 LEU A CA 1
ATOM 1196 C C . LEU A 1 156 ? 29.593 1.366 -37.632 1.00 92.12 156 LEU A C 1
ATOM 1198 O O . LEU A 1 156 ? 30.079 1.181 -36.518 1.00 92.12 156 LEU A O 1
ATOM 1202 N N . TRP A 1 157 ? 28.791 0.469 -38.207 1.00 92.31 157 TRP A N 1
ATOM 1203 C CA . TRP A 1 157 ? 28.426 -0.782 -37.542 1.00 92.31 157 TRP A CA 1
ATOM 1204 C C . TRP A 1 157 ? 29.628 -1.698 -37.330 1.00 92.31 157 TRP A C 1
ATOM 1206 O O . TRP A 1 157 ? 29.734 -2.322 -36.278 1.00 92.31 157 TRP A O 1
ATOM 1216 N N . ALA A 1 158 ? 30.587 -1.711 -38.258 1.00 89.88 158 ALA A N 1
ATOM 1217 C CA . ALA A 1 158 ? 31.850 -2.414 -38.066 1.00 89.88 158 ALA A CA 1
ATOM 1218 C C . ALA A 1 158 ? 32.595 -1.951 -36.803 1.00 89.88 158 ALA A C 1
ATOM 1220 O O . ALA A 1 158 ? 33.191 -2.787 -36.133 1.00 89.88 158 ALA A O 1
ATOM 1221 N N . THR A 1 159 ? 32.511 -0.675 -36.408 1.00 90.88 159 THR A N 1
ATOM 1222 C CA . THR A 1 159 ? 33.186 -0.174 -35.191 1.00 90.88 159 THR A CA 1
ATOM 1223 C C . THR A 1 159 ? 32.658 -0.757 -33.877 1.00 90.88 159 THR A C 1
ATOM 1225 O O . THR A 1 159 ? 33.311 -0.593 -32.845 1.00 90.88 159 THR A O 1
ATOM 1228 N N . LEU A 1 160 ? 31.493 -1.416 -33.886 1.00 89.00 160 LEU A N 1
ATOM 1229 C CA . LEU A 1 160 ? 30.970 -2.130 -32.718 1.00 89.00 160 LEU A CA 1
ATOM 1230 C C . LEU A 1 160 ? 31.658 -3.483 -32.507 1.00 89.00 160 LEU A C 1
ATOM 1232 O O . LEU A 1 160 ? 31.669 -3.993 -31.390 1.00 89.00 160 LEU A O 1
ATOM 1236 N N . SER A 1 161 ? 32.220 -4.062 -33.571 1.00 90.25 161 SER A N 1
ATOM 1237 C CA . SER A 1 161 ? 32.955 -5.324 -33.518 1.00 90.25 161 SER A CA 1
ATOM 1238 C C . SER A 1 161 ? 34.442 -5.072 -33.223 1.00 90.25 161 SER A C 1
ATOM 1240 O O . SER A 1 161 ? 35.051 -4.195 -33.848 1.00 90.25 161 SER A O 1
ATOM 1242 N N . PRO A 1 162 ? 35.079 -5.884 -32.355 1.00 82.88 162 PRO A N 1
ATOM 1243 C CA . PRO A 1 162 ? 36.530 -5.854 -32.157 1.00 82.88 162 PRO A CA 1
ATOM 1244 C C . PRO A 1 162 ? 37.314 -6.085 -33.457 1.00 82.88 162 PRO A C 1
ATOM 1246 O O . PRO A 1 162 ? 38.370 -5.491 -33.665 1.00 82.88 162 PRO A O 1
ATOM 1249 N N . ASN A 1 163 ? 36.764 -6.904 -34.360 1.00 85.81 163 ASN A N 1
ATOM 1250 C CA . ASN A 1 163 ? 37.367 -7.260 -35.645 1.00 85.81 163 ASN A CA 1
ATOM 1251 C C . ASN A 1 163 ? 37.059 -6.249 -36.756 1.00 85.81 163 ASN A C 1
ATOM 1253 O O . ASN A 1 163 ? 37.419 -6.478 -37.910 1.00 85.81 163 ASN A O 1
ATOM 1257 N N . ARG A 1 164 ? 36.361 -5.149 -36.438 1.00 88.69 164 ARG A N 1
ATOM 1258 C CA . ARG A 1 164 ? 35.871 -4.173 -37.420 1.00 88.69 164 ARG A CA 1
ATOM 1259 C C . ARG A 1 164 ? 35.021 -4.817 -38.521 1.00 88.69 164 ARG A C 1
ATOM 1261 O O . ARG A 1 164 ? 35.103 -4.440 -39.689 1.00 88.69 164 ARG A O 1
ATOM 1268 N N . ASN A 1 165 ? 34.194 -5.792 -38.148 1.00 88.38 165 ASN A N 1
ATOM 1269 C CA . ASN A 1 165 ? 33.310 -6.509 -39.060 1.00 88.38 165 ASN A CA 1
ATOM 1270 C C . ASN A 1 165 ? 31.854 -6.058 -38.859 1.00 88.38 165 ASN A C 1
ATOM 1272 O O . ASN A 1 165 ? 31.304 -6.180 -37.767 1.00 88.38 165 ASN A O 1
ATOM 1276 N N . SER A 1 166 ? 31.219 -5.530 -39.908 1.00 85.88 166 SER A N 1
ATOM 1277 C CA . SER A 1 166 ? 29.875 -4.936 -39.821 1.00 85.88 166 SER A CA 1
ATOM 1278 C C . SER A 1 166 ? 28.783 -5.950 -39.441 1.00 85.88 166 SER A C 1
ATOM 1280 O O . SER A 1 166 ? 28.081 -5.695 -38.464 1.00 85.88 166 SER A O 1
ATOM 1282 N N . PRO A 1 167 ? 28.682 -7.133 -40.086 1.00 86.00 167 PRO A N 1
ATOM 1283 C CA . PRO A 1 167 ? 27.830 -8.230 -39.629 1.00 86.00 167 PRO A CA 1
ATOM 1284 C C . PRO A 1 167 ? 27.972 -8.577 -38.145 1.00 86.00 167 PRO A C 1
ATOM 1286 O O . PRO A 1 167 ? 26.973 -8.800 -37.467 1.00 86.00 167 PRO A O 1
ATOM 1289 N N . GLU A 1 168 ? 29.202 -8.609 -37.632 1.00 83.06 168 GLU A N 1
ATOM 1290 C CA . GLU A 1 168 ? 29.460 -8.903 -36.221 1.00 83.06 168 GLU A CA 1
ATOM 1291 C C . GLU A 1 168 ? 28.998 -7.749 -35.322 1.00 83.06 168 GLU A C 1
ATOM 1293 O O . GLU A 1 168 ? 28.340 -7.981 -34.314 1.00 83.06 168 GLU A O 1
ATOM 1298 N N . GLY A 1 169 ? 29.251 -6.499 -35.714 1.00 86.94 169 GLY A N 1
ATOM 1299 C CA . GLY A 1 169 ? 28.755 -5.327 -34.995 1.00 86.94 169 GLY A CA 1
ATOM 1300 C C . GLY A 1 169 ? 27.225 -5.232 -34.958 1.00 86.94 169 GLY A C 1
ATOM 1301 O O . GLY A 1 169 ? 26.647 -4.929 -33.914 1.00 86.94 169 GLY A O 1
ATOM 1302 N N . LEU A 1 170 ? 26.553 -5.567 -36.064 1.00 87.25 170 LEU A N 1
ATOM 1303 C CA . LEU A 1 170 ? 25.093 -5.695 -36.119 1.00 87.25 170 LEU A CA 1
ATOM 1304 C C . LEU A 1 170 ? 24.586 -6.840 -35.241 1.00 87.25 170 LEU A C 1
ATOM 1306 O O . LEU A 1 170 ? 23.545 -6.695 -34.605 1.00 87.25 170 LEU A O 1
ATOM 1310 N N . ALA A 1 171 ? 25.309 -7.961 -35.175 1.00 82.00 171 ALA A N 1
ATOM 1311 C CA . ALA A 1 171 ? 24.965 -9.072 -34.294 1.00 82.00 171 ALA A CA 1
ATOM 1312 C C . ALA A 1 171 ? 25.095 -8.690 -32.809 1.00 82.00 171 ALA A C 1
ATOM 1314 O O . ALA A 1 171 ? 24.220 -9.040 -32.018 1.00 82.00 171 ALA A O 1
ATOM 1315 N N . ILE A 1 172 ? 26.123 -7.914 -32.441 1.00 84.75 172 ILE A N 1
ATOM 1316 C CA . ILE A 1 172 ? 26.278 -7.347 -31.091 1.00 84.75 172 ILE A CA 1
ATOM 1317 C C . ILE A 1 172 ? 25.096 -6.428 -30.764 1.00 84.75 172 ILE A C 1
ATOM 1319 O O . ILE A 1 172 ? 24.457 -6.603 -29.727 1.00 84.75 172 ILE A O 1
ATOM 1323 N N . LEU A 1 173 ? 24.755 -5.492 -31.657 1.00 90.44 173 LEU A N 1
ATOM 1324 C CA . LEU A 1 173 ? 23.588 -4.622 -31.480 1.00 90.44 173 LEU A CA 1
ATOM 1325 C C . LEU A 1 173 ? 22.296 -5.439 -31.332 1.00 90.44 173 LEU A C 1
ATOM 1327 O O . LEU A 1 173 ? 21.486 -5.169 -30.447 1.00 90.44 173 LEU A O 1
ATOM 1331 N N . ALA A 1 174 ? 22.112 -6.455 -32.175 1.00 87.75 174 ALA A N 1
ATOM 1332 C CA . ALA A 1 174 ? 20.951 -7.329 -32.131 1.00 87.75 174 ALA A CA 1
ATOM 1333 C C . ALA A 1 174 ? 20.836 -8.069 -30.793 1.00 87.75 174 ALA A C 1
ATOM 1335 O O . ALA A 1 174 ? 19.749 -8.121 -30.218 1.00 87.75 174 ALA A O 1
ATOM 1336 N N . ALA A 1 175 ? 21.949 -8.590 -30.273 1.00 83.69 175 ALA A N 1
ATOM 1337 C CA . ALA A 1 175 ? 21.998 -9.230 -28.965 1.00 83.69 175 ALA A CA 1
ATOM 1338 C C . ALA A 1 175 ? 21.617 -8.252 -27.840 1.00 83.69 175 ALA A C 1
ATOM 1340 O O . ALA A 1 175 ? 20.789 -8.593 -26.997 1.00 83.69 175 ALA A O 1
ATOM 1341 N N . VAL A 1 176 ? 22.137 -7.018 -27.869 1.00 88.38 176 VAL A N 1
ATOM 1342 C CA . VAL A 1 176 ? 21.783 -5.972 -26.893 1.00 88.38 176 VAL A CA 1
ATOM 1343 C C . VAL A 1 176 ? 20.285 -5.660 -26.937 1.00 88.38 176 VAL A C 1
ATOM 1345 O O . VAL A 1 176 ? 19.633 -5.655 -25.897 1.00 88.38 176 VAL A O 1
ATOM 1348 N N . LEU A 1 177 ? 19.701 -5.459 -28.121 1.00 90.12 177 LEU A N 1
ATOM 1349 C CA . LEU A 1 177 ? 18.265 -5.174 -28.252 1.00 90.12 177 LEU A CA 1
ATOM 1350 C C . LEU A 1 177 ? 17.387 -6.344 -27.792 1.00 90.12 177 LEU A C 1
ATOM 1352 O O . LEU A 1 177 ? 16.355 -6.130 -27.156 1.00 90.12 177 LEU A O 1
ATOM 1356 N N . LEU A 1 178 ? 17.788 -7.585 -28.074 1.00 87.25 178 LEU A N 1
ATOM 1357 C CA . LEU A 1 178 ? 17.086 -8.763 -27.563 1.00 87.25 178 LEU A CA 1
ATOM 1358 C C . LEU A 1 178 ? 17.149 -8.832 -26.033 1.00 87.25 178 LEU A C 1
ATOM 1360 O O . LEU A 1 178 ? 16.123 -9.103 -25.409 1.00 87.25 178 LEU A O 1
ATOM 1364 N N . GLN A 1 179 ? 18.295 -8.501 -25.433 1.00 88.31 179 GLN A N 1
ATOM 1365 C CA . GLN A 1 179 ? 18.432 -8.428 -23.979 1.00 88.31 179 GLN A CA 1
ATOM 1366 C C . GLN A 1 179 ? 17.532 -7.340 -23.377 1.00 88.31 179 GLN A C 1
ATOM 1368 O O . GLN A 1 179 ? 16.868 -7.593 -22.377 1.00 88.31 179 GLN A O 1
ATOM 1373 N N . ILE A 1 180 ? 17.433 -6.157 -24.003 1.00 91.38 180 ILE A N 1
ATOM 1374 C CA . ILE A 1 180 ? 16.491 -5.102 -23.577 1.00 91.38 180 ILE A CA 1
ATOM 1375 C C . ILE A 1 180 ? 15.063 -5.628 -23.588 1.00 91.38 180 ILE A C 1
ATOM 1377 O O . ILE A 1 180 ? 14.320 -5.417 -22.632 1.00 91.38 180 ILE A O 1
ATOM 1381 N N . ARG A 1 181 ? 14.669 -6.321 -24.660 1.00 92.69 181 ARG A N 1
ATOM 1382 C CA . ARG A 1 181 ? 13.326 -6.892 -24.770 1.00 92.69 181 ARG A CA 1
ATOM 1383 C C . ARG A 1 181 ? 13.035 -7.866 -23.629 1.00 92.69 181 ARG A C 1
ATOM 1385 O O . ARG A 1 181 ? 11.930 -7.845 -23.093 1.00 92.69 181 ARG A O 1
ATOM 1392 N N . GLU A 1 182 ? 13.997 -8.722 -23.296 1.00 88.75 182 GLU A N 1
ATOM 1393 C CA . GLU A 1 182 ? 13.881 -9.691 -22.206 1.00 88.75 182 GLU A CA 1
ATOM 1394 C C . GLU A 1 182 ? 13.794 -8.987 -20.845 1.00 88.75 182 GLU A C 1
ATOM 1396 O O . GLU A 1 182 ? 12.861 -9.248 -20.090 1.00 88.75 182 GLU A O 1
ATOM 1401 N N . SER A 1 183 ? 14.662 -8.009 -20.571 1.00 92.75 183 SER A N 1
ATOM 1402 C CA . SER A 1 183 ? 14.606 -7.215 -19.337 1.00 92.75 183 SER A CA 1
ATOM 1403 C C . SER A 1 183 ? 13.289 -6.442 -19.188 1.00 92.75 183 SER A C 1
ATOM 1405 O O . SER A 1 183 ? 12.738 -6.385 -18.091 1.00 92.75 183 SER A O 1
ATOM 1407 N N . LEU A 1 184 ? 12.739 -5.882 -20.272 1.00 95.12 184 LEU A N 1
ATOM 1408 C CA . LEU A 1 184 ? 11.419 -5.236 -20.256 1.00 95.12 184 LEU A CA 1
ATOM 1409 C C . LEU A 1 184 ? 10.290 -6.239 -19.979 1.00 95.12 184 LEU A C 1
ATOM 1411 O O . LEU A 1 184 ? 9.356 -5.921 -19.246 1.00 95.12 184 LEU A O 1
ATOM 1415 N N . LEU A 1 185 ? 10.372 -7.453 -20.527 1.00 94.19 185 LEU A N 1
ATOM 1416 C CA . LEU A 1 185 ? 9.392 -8.505 -20.253 1.00 94.19 185 LEU A CA 1
ATOM 1417 C C . LEU A 1 185 ? 9.420 -8.929 -18.777 1.00 94.19 185 LEU A C 1
ATOM 1419 O O . LEU A 1 185 ? 8.366 -9.093 -18.168 1.00 94.19 185 LEU A O 1
ATOM 1423 N N . GLU A 1 186 ? 10.608 -9.082 -18.192 1.00 93.38 186 GLU A N 1
ATOM 1424 C CA . GLU A 1 186 ? 10.743 -9.398 -16.767 1.00 93.38 186 GLU A CA 1
ATOM 1425 C C . GLU A 1 186 ? 10.232 -8.256 -15.879 1.00 93.38 186 GLU A C 1
ATOM 1427 O O . GLU A 1 186 ? 9.499 -8.503 -14.922 1.00 93.38 186 GLU A O 1
ATOM 1432 N N . LEU A 1 187 ? 10.518 -6.998 -16.230 1.00 95.81 187 LEU A N 1
ATOM 1433 C CA . LEU A 1 187 ? 9.951 -5.841 -15.532 1.00 95.81 187 LEU A CA 1
ATOM 1434 C C . LEU A 1 187 ? 8.417 -5.798 -15.630 1.00 95.81 187 LEU A C 1
ATOM 1436 O O . LEU A 1 187 ? 7.763 -5.517 -14.627 1.00 95.81 187 LEU A O 1
ATOM 1440 N N . ASP A 1 188 ? 7.829 -6.116 -16.791 1.00 97.06 188 ASP A N 1
ATOM 1441 C CA . ASP A 1 188 ? 6.368 -6.209 -16.952 1.00 97.06 188 ASP A CA 1
ATOM 1442 C C . ASP A 1 188 ? 5.766 -7.230 -15.975 1.00 97.06 188 ASP A C 1
ATOM 1444 O O . ASP A 1 188 ? 4.821 -6.915 -15.249 1.00 97.06 188 ASP A O 1
ATOM 1448 N N . LYS A 1 189 ? 6.372 -8.422 -15.879 1.00 95.94 189 LYS A N 1
ATOM 1449 C CA . LYS A 1 189 ? 5.964 -9.459 -14.917 1.00 95.94 189 LYS A CA 1
ATOM 1450 C C . LYS A 1 189 ? 6.076 -8.976 -13.471 1.00 95.94 189 LYS A C 1
ATOM 1452 O O . LYS A 1 189 ? 5.162 -9.214 -12.686 1.00 95.94 189 LYS A O 1
ATOM 1457 N N . VAL A 1 190 ? 7.161 -8.283 -13.115 1.00 96.69 190 VAL A N 1
ATOM 1458 C CA . VAL A 1 190 ? 7.350 -7.720 -11.766 1.00 96.69 190 VAL A CA 1
ATOM 1459 C C . VAL A 1 190 ? 6.252 -6.706 -11.435 1.00 96.69 190 VAL A C 1
ATOM 1461 O O . VAL A 1 190 ? 5.680 -6.766 -10.348 1.00 96.69 190 VAL A O 1
ATOM 1464 N N . PHE A 1 191 ? 5.907 -5.803 -12.356 1.00 97.94 191 PHE A N 1
ATOM 1465 C CA . PHE A 1 191 ? 4.838 -4.826 -12.126 1.00 97.94 191 PHE A CA 1
ATOM 1466 C C . PHE A 1 191 ? 3.452 -5.464 -12.036 1.00 97.94 191 PHE A C 1
ATOM 1468 O O . PHE A 1 191 ? 2.655 -5.040 -11.200 1.00 97.94 191 PHE A O 1
ATOM 1475 N N . MET A 1 192 ? 3.165 -6.480 -12.853 1.00 97.94 192 MET A N 1
ATOM 1476 C CA . MET A 1 192 ? 1.903 -7.221 -12.769 1.00 97.94 192 MET A CA 1
ATOM 1477 C C . MET A 1 192 ? 1.785 -7.990 -11.455 1.00 97.94 192 MET A C 1
ATOM 1479 O O . MET A 1 192 ? 0.748 -7.914 -10.803 1.00 97.94 192 MET A O 1
ATOM 1483 N N . ARG A 1 193 ? 2.869 -8.624 -11.001 1.00 97.19 193 ARG A N 1
ATOM 1484 C CA . ARG A 1 193 ? 2.913 -9.259 -9.683 1.00 97.19 193 ARG A CA 1
ATOM 1485 C C . ARG A 1 193 ? 2.680 -8.250 -8.558 1.00 97.19 193 ARG A C 1
ATOM 1487 O O . ARG A 1 193 ? 1.882 -8.511 -7.671 1.00 97.19 193 ARG A O 1
ATOM 1494 N N . LEU A 1 194 ? 3.338 -7.089 -8.598 1.00 97.19 194 LEU A N 1
ATOM 1495 C CA . LEU A 1 194 ? 3.106 -6.029 -7.610 1.00 97.19 194 LEU A CA 1
ATOM 1496 C C . LEU A 1 194 ? 1.654 -5.535 -7.643 1.00 97.19 194 LEU A C 1
ATOM 1498 O O . LEU A 1 194 ? 1.078 -5.286 -6.592 1.00 97.19 194 LEU A O 1
ATOM 1502 N N . HIS A 1 195 ? 1.054 -5.398 -8.829 1.00 97.62 195 HIS A N 1
ATOM 1503 C CA . HIS A 1 195 ? -0.357 -5.043 -8.969 1.00 97.62 195 HIS A CA 1
ATOM 1504 C C . HIS A 1 195 ? -1.269 -6.062 -8.274 1.00 97.62 195 HIS A C 1
ATOM 1506 O O . HIS A 1 195 ? -2.103 -5.656 -7.472 1.00 97.62 195 HIS A O 1
ATOM 1512 N N . GLU A 1 196 ? -1.083 -7.354 -8.545 1.00 96.94 196 GLU A N 1
ATOM 1513 C CA . GLU A 1 196 ? -1.834 -8.437 -7.897 1.00 96.94 196 GLU A CA 1
ATOM 1514 C C . GLU A 1 196 ? -1.630 -8.429 -6.381 1.00 96.94 196 GLU A C 1
ATOM 1516 O O . GLU A 1 196 ? -2.597 -8.485 -5.630 1.00 96.94 196 GLU A O 1
ATOM 1521 N N . GLU A 1 197 ? -0.387 -8.272 -5.921 1.00 95.94 197 GLU A N 1
ATOM 1522 C CA . GLU A 1 197 ? -0.073 -8.187 -4.496 1.00 95.94 197 GLU A CA 1
ATOM 1523 C C . GLU A 1 197 ? -0.775 -6.999 -3.824 1.00 95.94 197 GLU A C 1
ATOM 1525 O O . GLU A 1 197 ? -1.277 -7.170 -2.722 1.00 95.94 197 GLU A O 1
ATOM 1530 N N . PHE A 1 198 ? -0.868 -5.828 -4.466 1.00 96.12 198 PHE A N 1
ATOM 1531 C CA . PHE A 1 198 ? -1.636 -4.704 -3.917 1.00 96.12 198 PHE A CA 1
ATOM 1532 C C . PHE A 1 198 ? -3.146 -4.958 -3.920 1.00 96.12 198 PHE A C 1
ATOM 1534 O O . PHE A 1 198 ? -3.809 -4.587 -2.964 1.00 96.12 198 PHE A O 1
ATOM 1541 N N . VAL A 1 199 ? -3.700 -5.581 -4.964 1.00 94.94 199 VAL A N 1
ATOM 1542 C CA . VAL A 1 199 ? -5.141 -5.890 -5.026 1.00 94.94 199 VAL A CA 1
ATOM 1543 C C . VAL A 1 199 ? -5.544 -6.912 -3.958 1.00 94.94 199 VAL A C 1
ATOM 1545 O O . VAL A 1 199 ? -6.646 -6.835 -3.429 1.00 94.94 199 VAL A O 1
ATOM 1548 N N . CYS A 1 200 ? -4.655 -7.851 -3.632 1.00 94.94 200 CYS A N 1
ATOM 1549 C CA . CYS A 1 200 ? -4.890 -8.872 -2.611 1.00 94.94 200 CYS A CA 1
ATOM 1550 C C . CYS A 1 200 ? -4.674 -8.380 -1.172 1.00 94.94 200 CYS A C 1
ATOM 1552 O O . CYS A 1 200 ? -4.968 -9.125 -0.238 1.00 94.94 200 CYS A O 1
ATOM 1554 N N . LEU A 1 201 ? -4.127 -7.178 -0.964 1.00 93.62 201 LEU A N 1
ATOM 1555 C CA . LEU A 1 201 ? -4.060 -6.587 0.369 1.00 93.62 201 LEU A CA 1
ATOM 1556 C C . LEU A 1 201 ? -5.450 -6.056 0.726 1.00 93.62 201 LEU A C 1
ATOM 1558 O O . LEU A 1 201 ? -5.807 -4.944 0.349 1.00 93.62 201 LEU A O 1
ATOM 1562 N N . GLU A 1 202 ? -6.233 -6.862 1.446 1.00 83.56 202 GLU A N 1
ATOM 1563 C CA . GLU A 1 202 ? -7.426 -6.384 2.149 1.00 83.56 202 GLU A CA 1
ATOM 1564 C C . GLU A 1 202 ? -6.978 -5.418 3.246 1.00 83.56 202 GLU A C 1
ATOM 1566 O O . GLU A 1 202 ? -6.546 -5.824 4.325 1.00 83.56 202 GLU A O 1
ATOM 1571 N N . ASP A 1 203 ? -7.000 -4.126 2.939 1.00 84.94 203 ASP A N 1
ATOM 1572 C CA . ASP A 1 203 ? -6.435 -3.104 3.807 1.00 84.94 203 ASP A CA 1
ATOM 1573 C C . ASP A 1 203 ? -7.473 -2.147 4.378 1.00 84.94 203 ASP A C 1
ATOM 1575 O O . ASP A 1 203 ? -7.077 -1.184 5.013 1.00 84.94 203 ASP A O 1
ATOM 1579 N N . THR A 1 204 ? -8.776 -2.409 4.242 1.00 88.38 204 THR A N 1
ATOM 1580 C CA . THR A 1 204 ? -9.829 -1.489 4.710 1.00 88.38 204 THR A CA 1
ATOM 1581 C C . THR A 1 204 ? -9.651 -1.092 6.174 1.00 88.38 204 THR A C 1
ATOM 1583 O O . THR A 1 204 ? -9.680 0.094 6.500 1.00 88.38 204 THR A O 1
ATOM 1586 N N . ASP A 1 205 ? -9.383 -2.063 7.049 1.00 81.81 205 ASP A N 1
ATOM 1587 C CA . ASP A 1 205 ? -9.174 -1.813 8.480 1.00 81.81 205 ASP A CA 1
ATOM 1588 C C . ASP A 1 205 ? -7.878 -1.026 8.718 1.00 81.81 205 ASP A C 1
ATOM 1590 O O . ASP A 1 205 ? -7.828 -0.118 9.549 1.00 81.81 205 ASP A O 1
ATOM 1594 N N . ALA A 1 206 ? -6.830 -1.323 7.946 1.00 83.81 206 ALA A N 1
ATOM 1595 C CA . ALA A 1 206 ? -5.565 -0.608 8.015 1.00 83.81 206 ALA A CA 1
ATOM 1596 C C . ALA A 1 206 ? -5.686 0.823 7.461 1.00 83.81 206 ALA A C 1
ATOM 1598 O O . ALA A 1 206 ? -5.178 1.759 8.064 1.00 83.81 206 ALA A O 1
ATOM 1599 N N . GLU A 1 207 ? -6.386 1.046 6.355 1.00 87.38 207 GLU A N 1
ATOM 1600 C CA . GLU A 1 207 ? -6.614 2.373 5.791 1.00 87.38 207 GLU A CA 1
ATOM 1601 C C . GLU A 1 207 ? -7.393 3.258 6.758 1.00 87.38 207 GLU A C 1
ATOM 1603 O O . GLU A 1 207 ? -7.050 4.432 6.905 1.00 87.38 207 GLU A O 1
ATOM 1608 N N . VAL A 1 208 ? -8.390 2.701 7.451 1.00 83.62 208 VAL A N 1
ATOM 1609 C CA . VAL A 1 208 ? -9.129 3.410 8.501 1.00 83.62 208 VAL A CA 1
ATOM 1610 C C . VAL A 1 208 ? -8.218 3.703 9.694 1.00 83.62 208 VAL A C 1
ATOM 1612 O O . VAL A 1 208 ? -8.152 4.849 10.139 1.00 83.62 208 VAL A O 1
ATOM 1615 N N . LEU A 1 209 ? -7.469 2.707 10.180 1.00 75.44 209 LEU A N 1
ATOM 1616 C CA . LEU A 1 209 ? -6.586 2.854 11.342 1.00 75.44 209 LEU A CA 1
ATOM 1617 C C . LEU A 1 209 ? -5.441 3.853 11.101 1.00 75.44 209 LEU A C 1
ATOM 1619 O O . LEU A 1 209 ? -5.044 4.579 12.012 1.00 75.44 209 LEU A O 1
ATOM 1623 N N . PHE A 1 210 ? -4.912 3.896 9.878 1.00 76.62 210 PHE A N 1
ATOM 1624 C CA . PHE A 1 210 ? -3.758 4.706 9.484 1.00 76.62 210 PHE A CA 1
ATOM 1625 C C . PHE A 1 210 ? -4.136 5.970 8.682 1.00 76.62 210 PHE A C 1
ATOM 1627 O O . PHE A 1 210 ? -3.241 6.652 8.172 1.00 76.62 210 PHE A O 1
ATOM 1634 N N . SER A 1 211 ? -5.433 6.287 8.550 1.00 80.88 211 SER A N 1
ATOM 1635 C CA . SER A 1 211 ? -5.970 7.380 7.712 1.00 80.88 211 SER A CA 1
ATOM 1636 C C . SER A 1 211 ? -5.375 7.402 6.291 1.00 80.88 211 SER A C 1
ATOM 1638 O O . SER A 1 211 ? -5.046 8.459 5.750 1.00 80.88 211 SER A O 1
ATOM 1640 N N . ALA A 1 212 ? -5.189 6.225 5.691 1.00 83.69 212 ALA A N 1
ATOM 1641 C CA . ALA A 1 212 ? -4.484 6.016 4.424 1.00 83.69 212 ALA A CA 1
ATOM 1642 C C . ALA A 1 212 ? -5.425 5.581 3.284 1.00 83.69 212 ALA A C 1
ATOM 1644 O O . ALA A 1 212 ? -5.033 4.818 2.406 1.00 83.69 212 ALA A O 1
ATOM 1645 N N . THR A 1 213 ? -6.670 6.066 3.297 1.00 87.75 213 THR A N 1
ATOM 1646 C CA . THR A 1 213 ? -7.740 5.616 2.391 1.00 87.75 213 THR A CA 1
ATOM 1647 C C . THR A 1 213 ? -7.378 5.743 0.911 1.00 87.75 213 THR A C 1
ATOM 1649 O O . THR A 1 213 ? -7.102 6.844 0.421 1.00 87.75 213 THR A O 1
ATOM 1652 N N . GLY A 1 214 ? -7.443 4.628 0.186 1.00 91.19 214 GLY A N 1
ATOM 1653 C CA . GLY A 1 214 ? -7.163 4.512 -1.241 1.00 91.19 214 GLY A CA 1
ATOM 1654 C C . GLY A 1 214 ? -5.679 4.462 -1.617 1.00 91.19 214 GLY A C 1
ATOM 1655 O O . GLY A 1 214 ? -5.369 4.456 -2.816 1.00 91.19 214 GLY A O 1
ATOM 1656 N N . GLU A 1 215 ? -4.743 4.438 -0.660 1.00 89.94 215 GLU A N 1
ATOM 1657 C CA . GLU A 1 215 ? -3.309 4.362 -0.968 1.00 89.94 215 GLU A CA 1
ATOM 1658 C C . GLU A 1 215 ? -2.947 3.044 -1.663 1.00 89.94 215 GLU A C 1
ATOM 1660 O O . GLU A 1 215 ? -2.159 3.059 -2.621 1.00 89.94 215 GLU A O 1
ATOM 1665 N N . THR A 1 216 ? -3.552 1.931 -1.242 1.00 93.06 216 THR A N 1
ATOM 1666 C CA . THR A 1 216 ? -3.315 0.607 -1.836 1.00 93.06 216 THR A CA 1
ATOM 1667 C C . THR A 1 216 ? -3.880 0.527 -3.244 1.00 93.06 216 THR A C 1
ATOM 1669 O O . THR A 1 216 ? -3.162 0.166 -4.181 1.00 93.06 216 THR A O 1
ATOM 1672 N N . GLN A 1 217 ? -5.110 1.004 -3.454 1.00 94.94 217 GLN A N 1
ATOM 1673 C CA . GLN A 1 217 ? -5.712 1.060 -4.788 1.00 94.94 217 GLN A CA 1
ATOM 1674 C C . GLN A 1 217 ? -4.927 1.977 -5.743 1.00 94.94 217 GLN A C 1
ATOM 1676 O O . GLN A 1 217 ? -4.753 1.668 -6.931 1.00 94.94 217 GLN A O 1
ATOM 1681 N N . ALA A 1 218 ? -4.407 3.102 -5.242 1.00 94.75 218 ALA A N 1
ATOM 1682 C CA . ALA A 1 218 ? -3.550 3.993 -6.015 1.00 94.75 218 ALA A CA 1
ATOM 1683 C C . ALA A 1 218 ? -2.204 3.334 -6.371 1.00 94.75 218 ALA A C 1
ATOM 1685 O O . ALA A 1 218 ? -1.704 3.527 -7.486 1.00 94.75 218 ALA A O 1
ATOM 1686 N N . ALA A 1 219 ? -1.620 2.547 -5.461 1.00 95.31 219 ALA A N 1
ATOM 1687 C CA . ALA A 1 219 ? -0.405 1.772 -5.710 1.00 95.31 219 ALA A CA 1
ATOM 1688 C C . ALA A 1 219 ? -0.637 0.680 -6.765 1.00 95.31 219 ALA A C 1
ATOM 1690 O O . ALA A 1 219 ? 0.114 0.613 -7.743 1.00 95.31 219 ALA A O 1
ATOM 1691 N N . ALA A 1 220 ? -1.723 -0.088 -6.629 1.00 96.56 220 ALA A N 1
ATOM 1692 C CA . ALA A 1 220 ? -2.150 -1.105 -7.585 1.00 96.56 220 ALA A CA 1
ATOM 1693 C C . ALA A 1 220 ? -2.333 -0.514 -8.989 1.00 96.56 220 ALA A C 1
ATOM 1695 O O . ALA A 1 220 ? -1.796 -1.034 -9.970 1.00 96.56 220 ALA A O 1
ATOM 1696 N N . SER A 1 221 ? -3.047 0.610 -9.086 1.00 96.62 221 SER A N 1
ATOM 1697 C CA . SER A 1 221 ? -3.295 1.308 -10.353 1.00 96.62 221 SER A CA 1
ATOM 1698 C C . SER A 1 221 ? -1.998 1.812 -10.987 1.00 96.62 221 SER A C 1
ATOM 1700 O O . SER A 1 221 ? -1.801 1.694 -12.198 1.00 96.62 221 SER A O 1
ATOM 1702 N N . ARG A 1 222 ? -1.077 2.340 -10.171 1.00 97.62 222 ARG A N 1
ATOM 1703 C CA . ARG A 1 222 ? 0.235 2.804 -10.634 1.00 97.62 222 ARG A CA 1
ATOM 1704 C C . ARG A 1 222 ? 1.089 1.647 -11.155 1.00 97.62 222 ARG A C 1
ATOM 1706 O O . ARG A 1 222 ? 1.686 1.795 -12.218 1.00 97.62 222 ARG A O 1
ATOM 1713 N N . ALA A 1 223 ? 1.130 0.516 -10.449 1.00 97.62 223 ALA A N 1
ATOM 1714 C CA . ALA A 1 223 ? 1.851 -0.681 -10.886 1.00 97.62 223 ALA A CA 1
ATOM 1715 C C . ALA A 1 223 ? 1.345 -1.162 -12.256 1.00 97.62 223 ALA A C 1
ATOM 1717 O O . ALA A 1 223 ? 2.136 -1.314 -13.188 1.00 97.62 223 ALA A O 1
ATOM 1718 N N . LYS A 1 224 ? 0.019 -1.258 -12.427 1.00 98.00 224 LYS A N 1
ATOM 1719 C CA . LYS A 1 224 ? -0.614 -1.612 -13.706 1.00 98.00 224 LYS A CA 1
ATOM 1720 C C . LYS A 1 224 ? -0.283 -0.624 -14.829 1.00 98.00 224 LYS A C 1
ATOM 1722 O O . LYS A 1 224 ? 0.099 -1.032 -15.922 1.00 98.00 224 LYS A O 1
ATOM 1727 N N . GLN A 1 225 ? -0.364 0.680 -14.561 1.00 97.94 225 GLN A N 1
ATOM 1728 C CA . GLN A 1 225 ? -0.025 1.705 -15.552 1.00 97.94 225 GLN A CA 1
ATOM 1729 C C . GLN A 1 225 ? 1.438 1.598 -16.012 1.00 97.94 225 GLN A C 1
ATOM 1731 O O . GLN A 1 225 ? 1.741 1.825 -17.185 1.00 97.94 225 GLN A O 1
ATOM 1736 N N . ILE A 1 226 ? 2.360 1.283 -15.100 1.00 97.75 226 ILE A N 1
ATOM 1737 C CA . ILE A 1 226 ? 3.776 1.128 -15.443 1.00 97.75 226 ILE A CA 1
ATOM 1738 C C . ILE A 1 226 ? 4.009 -0.171 -16.223 1.00 97.75 226 ILE A C 1
ATOM 1740 O O . ILE A 1 226 ? 4.746 -0.130 -17.205 1.00 97.75 226 ILE A O 1
ATOM 1744 N N . SER A 1 227 ? 3.334 -1.271 -15.876 1.00 97.81 227 SER A N 1
ATOM 1745 C CA . SER A 1 227 ? 3.308 -2.497 -16.692 1.00 97.81 227 SER A CA 1
ATOM 1746 C C . SER A 1 227 ? 2.890 -2.193 -18.138 1.00 97.81 227 SER A C 1
ATOM 1748 O O . SER A 1 227 ? 3.615 -2.505 -19.082 1.00 97.81 227 SER A O 1
ATOM 1750 N N . GLU A 1 228 ? 1.785 -1.470 -18.338 1.00 97.81 228 GLU A N 1
ATOM 1751 C CA . GLU A 1 228 ? 1.333 -1.085 -19.681 1.00 97.81 228 GLU A CA 1
ATOM 1752 C C . GLU A 1 228 ? 2.365 -0.230 -20.433 1.00 97.81 228 GLU A C 1
ATOM 1754 O O . GLU A 1 228 ? 2.570 -0.418 -21.634 1.00 97.81 228 GLU A O 1
ATOM 1759 N N . LYS A 1 229 ? 3.045 0.696 -19.743 1.00 97.56 229 LYS A N 1
ATOM 1760 C CA . LYS A 1 229 ? 4.155 1.466 -20.331 1.00 97.56 229 LYS A CA 1
ATOM 1761 C C . LYS A 1 229 ? 5.335 0.567 -20.702 1.00 97.56 229 LYS A C 1
ATOM 1763 O O . LYS A 1 229 ? 5.922 0.768 -21.762 1.00 97.56 229 LYS A O 1
ATOM 1768 N N . CYS A 1 230 ? 5.664 -0.417 -19.869 1.00 97.31 230 CYS A N 1
ATOM 1769 C CA . CYS A 1 230 ? 6.721 -1.390 -20.129 1.00 97.31 230 CYS A CA 1
ATOM 1770 C C . CYS A 1 230 ? 6.413 -2.212 -21.390 1.00 97.31 230 CYS A C 1
ATOM 1772 O O . CYS A 1 230 ? 7.247 -2.306 -22.292 1.00 97.31 230 CYS A O 1
ATOM 1774 N N . ARG A 1 231 ? 5.170 -2.693 -21.520 1.00 97.50 231 ARG A N 1
ATOM 1775 C CA . ARG A 1 231 ? 4.684 -3.430 -22.695 1.00 97.50 231 ARG A CA 1
ATOM 1776 C C . ARG A 1 231 ? 4.731 -2.596 -23.975 1.00 97.50 231 ARG A C 1
ATOM 1778 O O . ARG A 1 231 ? 5.280 -3.045 -24.975 1.00 97.50 231 ARG A O 1
ATOM 1785 N N . ARG A 1 232 ? 4.266 -1.341 -23.937 1.00 97.06 232 ARG A N 1
ATOM 1786 C CA . ARG A 1 232 ? 4.390 -0.418 -25.085 1.00 97.06 232 ARG A CA 1
ATOM 1787 C C . ARG A 1 232 ? 5.851 -0.162 -25.455 1.00 97.06 232 ARG A C 1
ATOM 1789 O O . ARG A 1 232 ? 6.187 -0.085 -26.637 1.00 97.06 232 ARG A O 1
ATOM 1796 N N . SER A 1 233 ? 6.736 -0.050 -24.464 1.00 96.00 233 SER A N 1
ATOM 1797 C CA . SER A 1 233 ? 8.177 0.069 -24.704 1.00 96.00 233 SER A CA 1
ATOM 1798 C C . SER A 1 233 ? 8.765 -1.175 -25.373 1.00 96.00 233 SER A C 1
ATOM 1800 O O . SER A 1 233 ? 9.649 -1.052 -26.216 1.00 96.00 233 SER A O 1
ATOM 1802 N N . GLN A 1 234 ? 8.249 -2.360 -25.052 1.00 95.00 234 GLN A N 1
ATOM 1803 C CA . GLN A 1 234 ? 8.632 -3.611 -25.700 1.00 95.00 234 GLN A CA 1
ATOM 1804 C C . GLN A 1 234 ? 8.144 -3.681 -27.157 1.00 95.00 234 GLN A C 1
ATOM 1806 O O . GLN A 1 234 ? 8.906 -4.071 -28.036 1.00 95.00 234 GLN A O 1
ATOM 1811 N N . GLU A 1 235 ? 6.892 -3.299 -27.421 1.00 93.81 235 GLU A N 1
ATOM 1812 C CA . GLU A 1 235 ? 6.273 -3.333 -28.758 1.00 93.81 235 GLU A CA 1
ATOM 1813 C C . GLU A 1 235 ? 6.916 -2.344 -29.733 1.00 93.81 235 GLU A C 1
ATOM 1815 O O . GLU A 1 235 ? 7.049 -2.623 -30.921 1.00 93.81 235 GLU A O 1
ATOM 1820 N N . THR A 1 236 ? 7.344 -1.191 -29.222 1.00 94.94 236 THR A N 1
ATOM 1821 C CA . THR A 1 236 ? 8.008 -0.146 -30.012 1.00 94.94 236 THR A CA 1
ATOM 1822 C C . THR A 1 236 ? 9.509 -0.391 -30.182 1.00 94.94 236 THR A C 1
ATOM 1824 O O . THR A 1 236 ? 10.198 0.423 -30.796 1.00 94.94 236 THR A O 1
ATOM 1827 N N . LEU A 1 237 ? 10.062 -1.466 -29.612 1.00 92.69 237 LEU A N 1
ATOM 1828 C CA . LEU A 1 237 ? 11.473 -1.795 -29.768 1.00 92.69 237 LEU A CA 1
ATOM 1829 C C . LEU A 1 237 ? 11.713 -2.337 -31.181 1.00 92.69 237 LEU A C 1
ATOM 1831 O O . LEU A 1 237 ? 11.157 -3.369 -31.557 1.00 92.69 237 LEU A O 1
ATOM 1835 N N . GLY A 1 238 ? 12.555 -1.655 -31.959 1.00 87.75 238 GLY A N 1
ATOM 1836 C CA . GLY A 1 238 ? 12.957 -2.108 -33.289 1.00 87.75 238 GLY A CA 1
ATOM 1837 C C . GLY A 1 238 ? 13.753 -3.407 -33.201 1.00 87.75 238 GLY A C 1
ATOM 1838 O O . GLY A 1 238 ? 14.964 -3.380 -32.997 1.00 87.75 238 GLY A O 1
ATOM 1839 N N . LEU A 1 239 ? 13.073 -4.548 -33.316 1.00 87.81 239 LEU A N 1
ATOM 1840 C CA . LEU A 1 239 ? 13.729 -5.845 -33.217 1.00 87.81 239 LEU A CA 1
ATOM 1841 C C . LEU A 1 239 ? 14.590 -6.124 -34.453 1.00 87.81 239 LEU A C 1
ATOM 1843 O O . LEU A 1 239 ? 14.213 -5.741 -35.565 1.00 87.81 239 LEU A O 1
ATOM 1847 N N . PRO A 1 240 ? 15.717 -6.834 -34.276 1.00 87.19 240 PRO A N 1
ATOM 1848 C CA . PRO A 1 240 ? 16.521 -7.305 -35.392 1.00 87.19 240 PRO A CA 1
ATOM 1849 C C . PRO A 1 240 ? 15.672 -8.119 -36.370 1.00 87.19 240 PRO A C 1
ATOM 1851 O O . PRO A 1 240 ? 14.951 -9.033 -35.963 1.00 87.19 240 PRO A O 1
ATOM 1854 N N . SER A 1 241 ? 15.765 -7.794 -37.657 1.00 87.31 241 SER A N 1
ATOM 1855 C CA . SER A 1 241 ? 15.087 -8.506 -38.744 1.00 87.31 241 SER A CA 1
ATOM 1856 C C . SER A 1 241 ? 16.095 -8.980 -39.792 1.00 87.31 241 SER A C 1
ATOM 1858 O O . SER A 1 241 ? 17.205 -8.456 -39.881 1.00 87.31 241 SER A O 1
ATOM 1860 N N . SER A 1 242 ? 15.701 -9.948 -40.631 1.00 78.44 242 SER A N 1
ATOM 1861 C CA . SER A 1 242 ? 16.485 -10.388 -41.807 1.00 78.44 242 SER A CA 1
ATOM 1862 C C . SER A 1 242 ? 16.935 -9.212 -42.653 1.00 78.44 242 SER A C 1
ATOM 1864 O O . SER A 1 242 ? 18.068 -9.171 -43.123 1.00 78.44 242 SER A O 1
ATOM 1866 N N . SER A 1 243 ? 16.033 -8.247 -42.817 1.00 85.06 243 SER A N 1
ATOM 1867 C CA . SER A 1 243 ? 16.235 -7.096 -43.679 1.00 85.06 243 SER A CA 1
ATOM 1868 C C . SER A 1 243 ? 17.331 -6.156 -43.190 1.00 85.06 243 SER A C 1
ATOM 1870 O O . SER A 1 243 ? 17.660 -5.237 -43.920 1.00 85.06 243 SER A O 1
ATOM 1872 N N . TRP A 1 244 ? 17.908 -6.331 -41.996 1.00 87.38 244 TRP A N 1
ATOM 1873 C CA . TRP A 1 244 ? 19.039 -5.506 -41.555 1.00 87.38 244 TRP A CA 1
ATOM 1874 C C . TRP A 1 244 ? 20.270 -5.668 -42.448 1.00 87.38 244 TRP A C 1
ATOM 1876 O O . TRP A 1 244 ? 21.043 -4.724 -42.581 1.00 87.38 244 TRP A O 1
ATOM 1886 N N . PHE A 1 245 ? 20.440 -6.835 -43.075 1.00 78.94 245 PHE A N 1
ATOM 1887 C CA . PHE A 1 245 ? 21.539 -7.075 -44.011 1.00 78.94 245 PHE A CA 1
ATOM 1888 C C . PHE A 1 245 ? 21.301 -6.411 -45.371 1.00 78.94 245 PHE A C 1
ATOM 1890 O O . PHE A 1 245 ? 22.247 -5.910 -45.972 1.00 78.94 245 PHE A O 1
ATOM 1897 N N . ASP A 1 246 ? 20.043 -6.336 -45.810 1.00 83.50 246 ASP A N 1
ATOM 1898 C CA . ASP A 1 246 ? 19.656 -5.674 -47.064 1.00 83.50 246 ASP A CA 1
ATOM 1899 C C . ASP A 1 246 ? 19.505 -4.152 -46.884 1.00 83.50 246 ASP A C 1
ATOM 1901 O O . ASP A 1 246 ? 19.749 -3.346 -47.786 1.00 83.50 246 ASP A O 1
ATOM 1905 N N . HIS A 1 247 ? 19.096 -3.743 -45.686 1.00 88.06 247 HIS A N 1
ATOM 1906 C CA . HIS A 1 247 ? 18.745 -2.385 -45.303 1.00 88.06 247 HIS A CA 1
ATOM 1907 C C . HIS A 1 247 ? 19.306 -2.086 -43.916 1.00 88.06 247 HIS A C 1
ATOM 1909 O O . HIS A 1 247 ? 18.613 -2.189 -42.900 1.00 88.06 247 HIS A O 1
ATOM 1915 N N . LEU A 1 248 ? 20.578 -1.676 -43.891 1.00 88.19 248 LEU A N 1
ATOM 1916 C CA . LEU A 1 248 ? 21.263 -1.315 -42.654 1.00 88.19 248 LEU A CA 1
ATOM 1917 C C . LEU A 1 248 ? 20.441 -0.305 -41.839 1.00 88.19 248 LEU A C 1
ATOM 1919 O O . LEU A 1 248 ? 20.081 0.759 -42.382 1.00 88.19 248 LEU A O 1
ATOM 1923 N N . PRO A 1 249 ? 20.203 -0.581 -40.541 1.00 92.00 249 PRO A N 1
ATOM 1924 C CA . PRO A 1 249 ? 19.452 0.323 -39.687 1.00 92.00 249 PRO A CA 1
ATOM 1925 C C . PRO A 1 249 ? 20.127 1.696 -39.659 1.00 92.00 249 PRO A C 1
ATOM 1927 O O . PRO A 1 249 ? 21.353 1.811 -39.747 1.00 92.00 249 PRO A O 1
ATOM 1930 N N . ASN A 1 250 ? 19.317 2.755 -39.584 1.00 91.88 250 ASN A N 1
ATOM 1931 C CA . ASN A 1 250 ? 19.836 4.115 -39.501 1.00 91.88 250 ASN A CA 1
ATOM 1932 C C . ASN A 1 250 ? 20.478 4.322 -38.118 1.00 91.88 250 ASN A C 1
ATOM 1934 O O . ASN A 1 250 ? 19.750 4.302 -37.122 1.00 91.88 250 ASN A O 1
ATOM 1938 N N . PRO A 1 251 ? 21.792 4.583 -38.032 1.00 92.12 251 PRO A N 1
ATOM 1939 C CA . PRO A 1 251 ? 22.471 4.727 -36.752 1.00 92.12 251 PRO A CA 1
ATOM 1940 C C . PRO A 1 251 ? 21.939 5.866 -35.891 1.00 92.12 251 PRO A C 1
ATOM 1942 O O . PRO A 1 251 ? 21.922 5.743 -34.674 1.00 92.12 251 PRO A O 1
ATOM 1945 N N . VAL A 1 252 ? 21.466 6.954 -36.505 1.00 91.75 252 VAL A N 1
ATOM 1946 C CA . VAL A 1 252 ? 20.894 8.097 -35.776 1.00 91.75 252 VAL A CA 1
ATOM 1947 C C . VAL A 1 252 ? 19.603 7.688 -35.066 1.00 91.75 252 VAL A C 1
ATOM 1949 O O . VAL A 1 252 ? 19.417 8.007 -33.895 1.00 91.75 252 VAL A O 1
ATOM 1952 N N . SER A 1 253 ? 18.749 6.923 -35.755 1.00 92.06 253 SER A N 1
ATOM 1953 C CA . SER A 1 253 ? 17.521 6.369 -35.170 1.00 92.06 253 SER A CA 1
ATOM 1954 C C . SER A 1 253 ? 17.849 5.380 -34.061 1.00 92.06 253 SER A C 1
ATOM 1956 O O . SER A 1 253 ? 17.313 5.503 -32.970 1.00 92.06 253 SER A O 1
ATOM 1958 N N . VAL A 1 254 ? 18.781 4.451 -34.310 1.00 92.62 254 VAL A N 1
ATOM 1959 C CA . VAL A 1 254 ? 19.188 3.452 -33.311 1.00 92.62 254 VAL A CA 1
ATOM 1960 C C . VAL A 1 254 ? 19.737 4.128 -32.062 1.00 92.62 254 VAL A C 1
ATOM 1962 O O . VAL A 1 254 ? 19.341 3.768 -30.966 1.00 92.62 254 VAL A O 1
ATOM 1965 N N . VAL A 1 255 ? 20.615 5.122 -32.198 1.00 93.94 255 VAL A N 1
ATOM 1966 C CA . VAL A 1 255 ? 21.167 5.853 -31.050 1.00 93.94 255 VAL A CA 1
ATOM 1967 C C . VAL A 1 255 ? 20.065 6.561 -30.262 1.00 93.94 255 VAL A C 1
ATOM 1969 O O . VAL A 1 255 ? 20.026 6.425 -29.044 1.00 93.94 255 VAL A O 1
ATOM 1972 N N . SER A 1 256 ? 19.149 7.258 -30.943 1.00 93.25 256 SER A N 1
ATOM 1973 C CA . SER A 1 256 ? 17.993 7.891 -30.293 1.00 93.25 256 SER A CA 1
ATOM 1974 C C . SER A 1 256 ? 17.123 6.869 -29.554 1.00 93.25 256 SER A C 1
ATOM 1976 O O . SER A 1 256 ? 16.677 7.128 -28.435 1.00 93.25 256 SER A O 1
ATOM 1978 N N . ASP A 1 257 ? 16.900 5.699 -30.157 1.00 93.56 257 ASP A N 1
ATOM 1979 C CA . ASP A 1 257 ? 16.140 4.615 -29.544 1.00 93.56 257 ASP A CA 1
ATOM 1980 C C . ASP A 1 257 ? 16.873 4.064 -28.314 1.00 93.56 257 ASP A C 1
ATOM 1982 O O . ASP A 1 257 ? 16.259 3.931 -27.260 1.00 93.56 257 ASP A O 1
ATOM 1986 N N . LEU A 1 258 ? 18.183 3.797 -28.398 1.00 93.81 258 LEU A N 1
ATOM 1987 C CA . LEU A 1 258 ? 18.985 3.301 -27.273 1.00 93.81 258 LEU A CA 1
ATOM 1988 C C . LEU A 1 258 ? 18.947 4.260 -26.075 1.00 93.81 258 LEU A C 1
ATOM 1990 O O . LEU A 1 258 ? 18.734 3.804 -24.955 1.00 93.81 258 LEU A O 1
ATOM 1994 N N . GLU A 1 259 ? 19.092 5.568 -26.300 1.00 95.38 259 GLU A N 1
ATOM 1995 C CA . GLU A 1 259 ? 19.022 6.585 -25.237 1.00 95.38 259 GLU A CA 1
ATOM 1996 C C . GLU A 1 259 ? 17.621 6.669 -24.621 1.00 95.38 259 GLU A C 1
ATOM 1998 O O . GLU A 1 259 ? 17.465 6.737 -23.400 1.00 95.38 259 GLU A O 1
ATOM 2003 N N . SER A 1 260 ? 16.577 6.593 -25.451 1.00 95.06 260 SER A N 1
ATOM 2004 C CA . SER A 1 260 ? 15.199 6.535 -24.960 1.00 95.06 260 SER A CA 1
ATOM 2005 C C . SER A 1 260 ? 14.945 5.280 -24.113 1.00 95.06 260 SER A C 1
ATOM 2007 O O . SER A 1 260 ? 14.290 5.360 -23.070 1.00 95.06 260 SER A O 1
ATOM 2009 N N . ARG A 1 261 ? 15.486 4.119 -24.514 1.00 94.88 261 ARG A N 1
ATOM 2010 C CA . ARG A 1 261 ? 15.362 2.860 -23.758 1.00 94.88 261 ARG A CA 1
ATOM 2011 C C . ARG A 1 261 ? 16.171 2.858 -22.477 1.00 94.88 261 ARG A C 1
ATOM 2013 O O . ARG A 1 261 ? 15.686 2.332 -21.481 1.00 94.88 261 ARG A O 1
ATOM 2020 N N . GLU A 1 262 ? 17.355 3.451 -22.485 1.00 95.56 262 GLU A N 1
ATOM 2021 C CA . GLU A 1 262 ? 18.149 3.658 -21.279 1.00 95.56 262 GLU A CA 1
ATOM 2022 C C . GLU A 1 262 ? 17.339 4.426 -20.233 1.00 95.56 262 GLU A C 1
ATOM 2024 O O . GLU A 1 262 ? 17.159 3.946 -19.112 1.00 95.56 262 GLU A O 1
ATOM 2029 N N . GLN A 1 263 ? 16.794 5.580 -20.624 1.00 95.88 263 GLN A N 1
ATOM 2030 C CA . GLN A 1 263 ? 15.988 6.411 -19.739 1.00 95.88 263 GLN A CA 1
ATOM 2031 C C . GLN A 1 263 ? 14.759 5.647 -19.223 1.00 95.88 263 GLN A C 1
ATOM 2033 O O . GLN A 1 263 ? 14.480 5.666 -18.024 1.00 95.88 263 GLN A O 1
ATOM 2038 N N . ALA A 1 264 ? 14.066 4.909 -20.097 1.00 95.62 264 ALA A N 1
ATOM 2039 C CA . ALA A 1 264 ? 12.918 4.095 -19.706 1.00 95.62 264 ALA A CA 1
ATOM 2040 C C . ALA A 1 264 ? 13.288 2.984 -18.704 1.00 95.62 264 ALA A C 1
ATOM 2042 O O . ALA A 1 264 ? 12.567 2.785 -17.728 1.00 95.62 264 ALA A O 1
ATOM 2043 N N . LEU A 1 265 ? 14.407 2.276 -18.903 1.00 95.81 265 LEU A N 1
ATOM 2044 C CA . LEU A 1 265 ? 14.866 1.235 -17.976 1.00 95.81 265 LEU A CA 1
ATOM 2045 C C . LEU A 1 265 ? 15.176 1.816 -16.592 1.00 95.81 265 LEU A C 1
ATOM 2047 O O . LEU A 1 265 ? 14.724 1.258 -15.593 1.00 95.81 265 LEU A O 1
ATOM 2051 N N . LEU A 1 266 ? 15.872 2.955 -16.525 1.00 94.81 266 LEU A N 1
ATOM 2052 C CA . LEU A 1 266 ? 16.163 3.636 -15.258 1.00 94.81 266 LEU A CA 1
ATOM 2053 C C . LEU A 1 266 ? 14.879 4.082 -14.541 1.00 94.81 266 LEU A C 1
ATOM 2055 O O . LEU A 1 266 ? 14.744 3.902 -13.327 1.00 94.81 266 LEU A O 1
ATOM 2059 N N . GLU A 1 267 ? 13.908 4.620 -15.283 1.00 96.19 267 GLU A N 1
ATOM 2060 C CA . GLU A 1 267 ? 12.597 4.992 -14.743 1.00 96.19 267 GLU A CA 1
ATOM 2061 C C . GLU A 1 267 ? 11.832 3.780 -14.199 1.00 96.19 267 GLU A C 1
ATOM 2063 O O . GLU A 1 267 ? 11.283 3.843 -13.095 1.00 96.19 267 GLU A O 1
ATOM 2068 N N . PHE A 1 268 ? 11.821 2.662 -14.930 1.00 97.19 268 PHE A N 1
ATOM 2069 C CA . PHE A 1 268 ? 11.170 1.433 -14.484 1.00 97.19 268 PHE A CA 1
ATOM 2070 C C . PHE A 1 268 ? 11.845 0.851 -13.245 1.00 97.19 268 PHE A C 1
ATOM 2072 O O . PHE A 1 268 ? 11.152 0.517 -12.288 1.00 97.19 268 PHE A O 1
ATOM 2079 N N . GLN A 1 269 ? 13.175 0.799 -13.192 1.00 95.38 269 GLN A N 1
ATOM 2080 C CA . GLN A 1 269 ? 13.885 0.344 -11.996 1.00 95.38 269 GLN A CA 1
ATOM 2081 C C . GLN A 1 269 ? 13.576 1.207 -10.773 1.00 95.38 269 GLN A C 1
ATOM 2083 O O . GLN A 1 269 ? 13.253 0.684 -9.706 1.00 95.38 269 GLN A O 1
ATOM 2088 N N . SER A 1 270 ? 13.614 2.533 -10.933 1.00 93.56 270 SER A N 1
ATOM 2089 C CA . SER A 1 270 ? 13.232 3.463 -9.868 1.00 93.56 270 SER A CA 1
ATOM 2090 C C . SER A 1 270 ? 11.804 3.195 -9.381 1.00 93.56 270 SER A C 1
ATOM 2092 O O . SER A 1 270 ? 11.535 3.179 -8.175 1.00 93.56 270 SER A O 1
ATOM 2094 N N . ALA A 1 271 ? 10.888 2.918 -10.311 1.00 96.00 271 ALA A N 1
ATOM 2095 C CA . ALA A 1 271 ? 9.509 2.607 -9.988 1.00 96.00 271 ALA A CA 1
ATOM 2096 C C . ALA A 1 271 ? 9.337 1.255 -9.276 1.00 96.00 271 ALA A C 1
ATOM 2098 O O . ALA A 1 271 ? 8.550 1.194 -8.332 1.00 96.00 271 ALA A O 1
ATOM 2099 N N . VAL A 1 272 ? 10.080 0.207 -9.658 1.00 96.25 272 VAL A N 1
ATOM 2100 C CA . VAL A 1 272 ? 10.093 -1.087 -8.946 1.00 96.25 272 VAL A CA 1
ATOM 2101 C C . VAL A 1 272 ? 10.536 -0.886 -7.503 1.00 96.25 272 VAL A C 1
ATOM 2103 O O . VAL A 1 272 ? 9.831 -1.315 -6.591 1.00 96.25 272 VAL A O 1
ATOM 2106 N N . THR A 1 273 ? 11.650 -0.185 -7.273 1.00 90.38 273 THR A N 1
ATOM 2107 C CA . THR A 1 273 ? 12.157 0.083 -5.919 1.00 90.38 273 THR A CA 1
ATOM 2108 C C . THR A 1 273 ? 11.126 0.835 -5.082 1.00 90.38 273 THR A C 1
ATOM 2110 O O . THR A 1 273 ? 10.849 0.453 -3.945 1.00 90.38 273 THR A O 1
ATOM 2113 N N . LYS A 1 274 ? 10.497 1.868 -5.660 1.00 91.31 274 LYS A N 1
ATOM 2114 C CA . LYS A 1 274 ? 9.477 2.676 -4.982 1.00 91.31 274 LYS A CA 1
ATOM 2115 C C . LYS A 1 274 ? 8.200 1.894 -4.667 1.00 91.31 274 LYS A C 1
ATOM 2117 O O . LYS A 1 274 ? 7.642 2.060 -3.589 1.00 91.31 274 LYS A O 1
ATOM 2122 N N . LEU A 1 275 ? 7.704 1.082 -5.599 1.00 94.81 275 LEU A N 1
ATOM 2123 C CA . LEU A 1 275 ? 6.509 0.266 -5.367 1.00 94.81 275 LEU A CA 1
ATOM 2124 C C . LEU A 1 275 ? 6.799 -0.866 -4.380 1.00 94.81 275 LEU A C 1
ATOM 2126 O O . LEU A 1 275 ? 5.967 -1.153 -3.531 1.00 94.81 275 LEU A O 1
ATOM 2130 N N . THR A 1 276 ? 7.990 -1.460 -4.429 1.00 91.19 276 THR A N 1
ATOM 2131 C CA . THR A 1 276 ? 8.391 -2.510 -3.485 1.00 91.19 276 THR A CA 1
ATOM 2132 C C . THR A 1 276 ? 8.492 -1.973 -2.059 1.00 91.19 276 THR A C 1
ATOM 2134 O O . THR A 1 276 ? 8.011 -2.624 -1.135 1.00 91.19 276 THR A O 1
ATOM 2137 N N . SER A 1 277 ? 9.068 -0.783 -1.857 1.00 82.94 277 SER A N 1
ATOM 2138 C CA . SER A 1 277 ? 9.080 -0.159 -0.529 1.00 82.94 277 SER A CA 1
ATOM 2139 C C . SER A 1 277 ? 7.672 0.223 -0.071 1.00 82.94 277 SER A C 1
ATOM 2141 O O . SER A 1 277 ? 7.304 -0.065 1.062 1.00 82.94 277 SER A O 1
ATOM 2143 N N . GLN A 1 278 ? 6.846 0.778 -0.965 1.00 88.50 278 GLN A N 1
ATOM 2144 C CA . GLN A 1 278 ? 5.447 1.085 -0.661 1.00 88.50 278 GLN A CA 1
ATOM 2145 C C . GLN A 1 278 ? 4.662 -0.174 -0.251 1.00 88.50 278 GLN A C 1
ATOM 2147 O O . GLN A 1 278 ? 3.913 -0.133 0.719 1.00 88.50 278 GLN A O 1
ATOM 2152 N N . ARG A 1 279 ? 4.883 -1.309 -0.926 1.00 93.44 279 ARG A N 1
ATOM 2153 C CA . ARG A 1 279 ? 4.314 -2.608 -0.548 1.00 93.44 279 ARG A CA 1
ATOM 2154 C C . ARG A 1 279 ? 4.716 -3.026 0.860 1.00 93.44 279 ARG A C 1
ATOM 2156 O O . ARG A 1 279 ? 3.847 -3.447 1.609 1.00 93.44 279 ARG A O 1
ATOM 2163 N N . ARG A 1 280 ? 5.995 -2.920 1.232 1.00 85.31 280 ARG A N 1
ATOM 2164 C CA . ARG A 1 280 ? 6.452 -3.289 2.587 1.00 85.31 280 ARG A CA 1
ATOM 2165 C C . ARG A 1 280 ? 5.738 -2.473 3.661 1.00 85.31 280 ARG A C 1
ATOM 2167 O O . ARG A 1 280 ? 5.229 -3.054 4.611 1.00 85.31 280 ARG A O 1
ATOM 2174 N N . VAL A 1 281 ? 5.618 -1.160 3.454 1.00 82.19 281 VAL A N 1
ATOM 2175 C CA . VAL A 1 281 ? 4.885 -0.270 4.367 1.00 82.19 281 VAL A CA 1
ATOM 2176 C C . VAL A 1 281 ? 3.415 -0.682 4.483 1.00 82.19 281 VAL A C 1
ATOM 2178 O O . VAL A 1 281 ? 2.898 -0.775 5.592 1.00 82.19 281 VAL A O 1
ATOM 2181 N N . LEU A 1 282 ? 2.743 -0.963 3.362 1.00 85.88 282 LEU A N 1
ATOM 2182 C CA . LEU A 1 282 ? 1.336 -1.378 3.369 1.00 85.88 282 LEU A CA 1
ATOM 2183 C C . LEU A 1 282 ? 1.136 -2.739 4.050 1.00 85.88 282 LEU A C 1
ATOM 2185 O O . LEU A 1 282 ? 0.271 -2.859 4.909 1.00 85.88 282 LEU A O 1
ATOM 2189 N N . VAL A 1 283 ? 1.980 -3.731 3.756 1.00 84.56 283 VAL A N 1
ATOM 2190 C CA . VAL A 1 283 ? 1.958 -5.041 4.434 1.00 84.56 283 VAL A CA 1
ATOM 2191 C C . VAL A 1 283 ? 2.150 -4.878 5.939 1.00 84.56 283 VAL A C 1
ATOM 2193 O O . VAL A 1 283 ? 1.424 -5.481 6.725 1.00 84.56 283 VAL A O 1
ATOM 2196 N N . ALA A 1 284 ? 3.102 -4.044 6.352 1.00 76.69 284 ALA A N 1
ATOM 2197 C CA . ALA A 1 284 ? 3.356 -3.803 7.760 1.00 76.69 284 ALA A CA 1
ATOM 2198 C C . ALA A 1 284 ? 2.185 -3.089 8.454 1.00 76.69 284 ALA A C 1
ATOM 2200 O O . ALA A 1 284 ? 1.864 -3.428 9.589 1.00 76.69 284 ALA A O 1
ATOM 2201 N N . ARG A 1 285 ? 1.498 -2.162 7.772 1.00 82.62 285 ARG A N 1
ATOM 2202 C CA . ARG A 1 285 ? 0.256 -1.543 8.268 1.00 82.62 285 ARG A CA 1
ATOM 2203 C C . ARG A 1 285 ? -0.873 -2.557 8.412 1.00 82.62 285 ARG A C 1
ATOM 2205 O O . ARG A 1 285 ? -1.510 -2.584 9.456 1.00 82.62 285 ARG A O 1
ATOM 2212 N N . VAL A 1 286 ? -1.097 -3.405 7.409 1.00 84.88 286 VAL A N 1
ATOM 2213 C CA . VAL A 1 286 ? -2.107 -4.475 7.479 1.00 84.88 286 VAL A CA 1
ATOM 2214 C C . VAL A 1 286 ? -1.804 -5.409 8.645 1.00 84.88 286 VAL A C 1
ATOM 2216 O O . VAL A 1 286 ? -2.675 -5.665 9.470 1.00 84.88 286 VAL A O 1
ATOM 2219 N N . LYS A 1 287 ? -0.547 -5.837 8.793 1.00 83.62 287 LYS A N 1
ATOM 2220 C CA . LYS A 1 287 ? -0.117 -6.651 9.934 1.00 83.62 287 LYS A CA 1
ATOM 2221 C C . LYS A 1 287 ? -0.353 -5.937 11.266 1.00 83.62 287 LYS A C 1
ATOM 2223 O O . LYS A 1 287 ? -0.900 -6.539 12.180 1.00 83.62 287 LYS A O 1
ATOM 2228 N N . ALA A 1 288 ? 0.005 -4.660 11.368 1.00 74.56 288 ALA A N 1
ATOM 2229 C CA . ALA A 1 288 ? -0.229 -3.856 12.562 1.00 74.56 288 ALA A CA 1
ATOM 2230 C C . ALA A 1 288 ? -1.727 -3.706 12.882 1.00 74.56 288 ALA A C 1
ATOM 2232 O O . ALA A 1 288 ? -2.100 -3.765 14.047 1.00 74.56 288 ALA A O 1
ATOM 2233 N N . ALA A 1 289 ? -2.588 -3.563 11.873 1.00 79.69 289 ALA A N 1
ATOM 2234 C CA . ALA A 1 289 ? -4.037 -3.513 12.054 1.00 79.69 289 ALA A CA 1
ATOM 2235 C C . ALA A 1 289 ? -4.596 -4.856 12.544 1.00 79.69 289 ALA A C 1
ATOM 2237 O O . ALA A 1 289 ? -5.371 -4.878 13.496 1.00 79.69 289 ALA A O 1
ATOM 2238 N N . VAL A 1 290 ? -4.145 -5.975 11.968 1.00 79.00 290 VAL A N 1
ATOM 2239 C CA . VAL A 1 290 ? -4.503 -7.327 12.430 1.00 79.00 290 VAL A CA 1
ATOM 2240 C C . VAL A 1 290 ? -4.035 -7.557 13.866 1.00 79.00 290 VAL A C 1
ATOM 2242 O O . VAL A 1 290 ? -4.781 -8.087 14.679 1.00 79.00 290 VAL A O 1
ATOM 2245 N N . GLU A 1 291 ? -2.820 -7.132 14.210 1.00 75.38 291 GLU A N 1
ATOM 2246 C CA . GLU A 1 291 ? -2.294 -7.235 15.573 1.00 75.38 291 GLU A CA 1
ATOM 2247 C C . GLU A 1 291 ? -3.047 -6.335 16.556 1.00 75.38 291 GLU A C 1
ATOM 2249 O O . GLU A 1 291 ? -3.332 -6.766 17.670 1.00 75.38 291 GLU A O 1
ATOM 2254 N N . ALA A 1 292 ? -3.383 -5.104 16.161 1.00 73.69 292 ALA A N 1
ATOM 2255 C CA . ALA A 1 292 ? -4.200 -4.202 16.966 1.00 73.69 292 ALA A CA 1
ATOM 2256 C C . ALA A 1 292 ? -5.580 -4.810 17.219 1.00 73.69 292 ALA A C 1
ATOM 2258 O O . ALA A 1 292 ? -6.039 -4.809 18.355 1.00 73.69 292 ALA A O 1
ATOM 2259 N N . ARG A 1 293 ? -6.190 -5.394 16.183 1.00 76.75 293 ARG A N 1
ATOM 2260 C CA . ARG A 1 293 ? -7.464 -6.098 16.278 1.00 76.75 293 ARG A CA 1
ATOM 2261 C C . ARG A 1 293 ? -7.372 -7.312 17.199 1.00 76.75 293 ARG A C 1
ATOM 2263 O O . ARG A 1 293 ? -8.167 -7.425 18.122 1.00 76.75 293 ARG A O 1
ATOM 2270 N N . ALA A 1 294 ? -6.363 -8.160 17.025 1.00 72.69 294 ALA A N 1
ATOM 2271 C CA . ALA A 1 294 ? -6.128 -9.303 17.903 1.00 72.69 294 ALA A CA 1
ATOM 2272 C C . ALA A 1 294 ? -5.888 -8.865 19.358 1.00 72.69 294 ALA A C 1
ATOM 2274 O O . ALA A 1 294 ? -6.373 -9.502 20.286 1.00 72.69 294 ALA A O 1
ATOM 2275 N N . ALA A 1 295 ? -5.176 -7.754 19.576 1.00 72.81 295 ALA A N 1
ATOM 2276 C CA . ALA A 1 295 ? -4.975 -7.190 20.906 1.00 72.81 295 ALA A CA 1
ATOM 2277 C C . ALA A 1 295 ? -6.283 -6.656 21.501 1.00 72.81 295 ALA A C 1
ATOM 2279 O O . ALA A 1 295 ? -6.536 -6.886 22.678 1.00 72.81 295 ALA A O 1
ATOM 2280 N N . THR A 1 296 ? -7.127 -5.988 20.705 1.00 72.56 296 THR A N 1
ATOM 2281 C CA . THR A 1 296 ? -8.459 -5.570 21.157 1.00 72.56 296 THR A CA 1
ATOM 2282 C C . THR A 1 296 ? -9.367 -6.760 21.416 1.00 72.56 296 THR A C 1
ATOM 2284 O O . THR A 1 296 ? -10.131 -6.699 22.367 1.00 72.56 296 THR A O 1
ATOM 2287 N N . GLU A 1 297 ? -9.276 -7.839 20.635 1.00 75.69 297 GLU A N 1
ATOM 2288 C CA . GLU A 1 297 ? -10.018 -9.097 20.821 1.00 75.69 297 GLU A CA 1
ATOM 2289 C C . GLU A 1 297 ? -9.552 -9.851 22.074 1.00 75.69 297 GLU A C 1
ATOM 2291 O O . GLU A 1 297 ? -10.367 -10.459 22.758 1.00 75.69 297 GLU A O 1
ATOM 2296 N N . ALA A 1 298 ? -8.271 -9.738 22.434 1.00 75.06 298 ALA A N 1
ATOM 2297 C CA . ALA A 1 298 ? -7.714 -10.300 23.663 1.00 75.06 298 ALA A CA 1
ATOM 2298 C C . ALA A 1 298 ? -8.121 -9.541 24.943 1.00 75.06 298 ALA A C 1
ATOM 2300 O O . ALA A 1 298 ? -7.837 -10.012 26.045 1.00 75.06 298 ALA A O 1
ATOM 2301 N N . VAL A 1 299 ? -8.754 -8.367 24.828 1.00 81.38 299 VAL A N 1
ATOM 2302 C CA . VAL A 1 299 ? -9.346 -7.666 25.977 1.00 81.38 299 VAL A CA 1
ATOM 2303 C C . VAL A 1 299 ? -10.555 -8.475 26.460 1.00 81.38 299 VAL A C 1
ATOM 2305 O O . VAL A 1 299 ? -11.483 -8.722 25.693 1.00 81.38 299 VAL A O 1
ATOM 2308 N N . SER A 1 300 ? -10.560 -8.897 27.723 1.00 90.06 300 SER A N 1
ATOM 2309 C CA . SER A 1 300 ? -11.677 -9.672 28.278 1.00 90.06 300 SER A CA 1
ATOM 2310 C C . SER A 1 300 ? -12.998 -8.896 28.217 1.00 90.06 300 SER A C 1
ATOM 2312 O O . SER A 1 300 ? -13.015 -7.663 28.311 1.00 90.06 300 SER A O 1
ATOM 2314 N N . ALA A 1 301 ? -14.127 -9.595 28.116 1.00 94.25 301 ALA A N 1
ATOM 2315 C CA . ALA A 1 301 ? -15.449 -8.973 28.173 1.00 94.25 301 ALA A CA 1
ATOM 2316 C C . ALA A 1 301 ? -15.642 -8.217 29.500 1.00 94.25 301 ALA A C 1
ATOM 2318 O O . ALA A 1 301 ? -16.212 -7.124 29.524 1.00 94.25 301 ALA A O 1
ATOM 2319 N N . ALA A 1 302 ? -15.091 -8.748 30.598 1.00 93.19 302 ALA A N 1
ATOM 2320 C CA . ALA A 1 302 ? -15.114 -8.098 31.906 1.00 93.19 302 ALA A CA 1
ATOM 2321 C C . ALA A 1 302 ? -14.330 -6.769 31.943 1.00 93.19 302 ALA A C 1
ATOM 2323 O O . ALA A 1 302 ? -14.771 -5.808 32.578 1.00 93.19 302 ALA A O 1
ATOM 2324 N N . SER A 1 303 ? -13.190 -6.672 31.249 1.00 90.25 303 SER A N 1
ATOM 2325 C CA . SER A 1 303 ? -12.425 -5.416 31.180 1.00 90.25 303 SER A CA 1
ATOM 2326 C C . SER A 1 303 ? -13.084 -4.383 30.262 1.00 90.25 303 SER A C 1
ATOM 2328 O O . SER A 1 303 ? -13.177 -3.216 30.651 1.00 90.25 303 SER A O 1
ATOM 2330 N N . LEU A 1 304 ? -13.660 -4.809 29.128 1.00 93.50 304 LEU A N 1
ATOM 2331 C CA . LEU A 1 304 ? -14.518 -3.950 28.301 1.00 93.50 304 LEU A CA 1
ATOM 2332 C C . LEU A 1 304 ? -15.701 -3.393 29.100 1.00 93.50 304 LEU A C 1
ATOM 2334 O O . LEU A 1 304 ? -16.002 -2.201 29.015 1.00 93.50 304 LEU A O 1
ATOM 2338 N N . LEU A 1 305 ? -16.352 -4.234 29.910 1.00 96.06 305 LEU A N 1
ATOM 2339 C CA . LEU A 1 305 ? -17.429 -3.807 30.797 1.00 96.06 305 LEU A CA 1
ATOM 2340 C C . LEU A 1 305 ? -16.947 -2.748 31.795 1.00 96.06 305 LEU A C 1
ATOM 2342 O O . LEU A 1 305 ? -17.601 -1.717 31.957 1.00 96.06 305 LEU A O 1
ATOM 2346 N N . ALA A 1 306 ? -15.817 -2.985 32.464 1.00 94.44 306 ALA A N 1
ATOM 2347 C CA . ALA A 1 306 ? -15.278 -2.055 33.451 1.00 94.44 306 ALA A CA 1
ATOM 2348 C C . ALA A 1 306 ? -15.037 -0.660 32.846 1.00 94.44 306 ALA A C 1
ATOM 2350 O O . ALA A 1 306 ? -15.435 0.346 33.442 1.00 94.44 306 ALA A O 1
ATOM 2351 N N . ASP A 1 307 ? -14.475 -0.594 31.637 1.00 91.19 307 ASP A N 1
ATOM 2352 C CA . ASP A 1 307 ? -14.270 0.660 30.908 1.00 91.19 307 ASP A CA 1
ATOM 2353 C C . ASP A 1 307 ? -15.597 1.307 30.473 1.00 91.19 307 ASP A C 1
ATOM 2355 O O . ASP A 1 307 ? -15.811 2.512 30.667 1.00 91.19 307 ASP A O 1
ATOM 2359 N N . ALA A 1 308 ? -16.538 0.514 29.953 1.00 95.12 308 ALA A N 1
ATOM 2360 C CA . ALA A 1 308 ? -17.858 0.981 29.527 1.00 95.12 308 ALA A CA 1
ATOM 2361 C C . ALA A 1 308 ? -18.675 1.598 30.678 1.00 95.12 308 ALA A C 1
ATOM 2363 O O . ALA A 1 308 ? -19.480 2.516 30.471 1.00 95.12 308 ALA A O 1
ATOM 2364 N N . LEU A 1 309 ? -18.457 1.125 31.907 1.00 95.62 309 LEU A N 1
ATOM 2365 C CA . LEU A 1 309 ? -19.161 1.579 33.105 1.00 95.62 309 LEU A CA 1
ATOM 2366 C C . LEU A 1 309 ? -18.537 2.804 33.780 1.00 95.62 309 LEU A C 1
ATOM 2368 O O . LEU A 1 309 ? -19.162 3.366 34.683 1.00 95.62 309 LEU A O 1
ATOM 2372 N N . ARG A 1 310 ? -17.376 3.293 33.328 1.00 92.75 310 ARG A N 1
ATOM 2373 C CA . ARG A 1 310 ? -16.792 4.528 33.870 1.00 92.75 310 ARG A CA 1
ATOM 2374 C C . ARG A 1 310 ? -17.730 5.738 33.690 1.00 92.75 310 ARG A C 1
ATOM 2376 O O . ARG A 1 310 ? -18.479 5.790 32.715 1.00 92.75 310 ARG A O 1
ATOM 2383 N N . PRO A 1 311 ? -17.725 6.744 34.582 1.00 89.12 311 PRO A N 1
ATOM 2384 C CA . PRO A 1 311 ? -18.653 7.881 34.482 1.00 89.12 311 PRO A CA 1
ATOM 2385 C C . PRO A 1 311 ? -18.489 8.717 33.201 1.00 89.12 311 PRO A C 1
ATOM 2387 O O . PRO A 1 311 ? -19.458 9.278 32.691 1.00 89.12 311 PRO A O 1
ATOM 2390 N N . ASP A 1 312 ? -17.263 8.783 32.682 1.00 89.75 312 ASP A N 1
ATOM 2391 C CA . ASP A 1 312 ? -16.838 9.591 31.538 1.00 89.75 312 ASP A CA 1
ATOM 2392 C C . ASP A 1 312 ? -17.060 8.917 30.176 1.00 89.75 312 ASP A C 1
ATOM 2394 O O . ASP A 1 312 ? -17.041 9.591 29.146 1.00 89.75 312 ASP A O 1
ATOM 2398 N N . THR A 1 313 ? -17.303 7.607 30.144 1.00 92.06 313 THR A N 1
ATOM 2399 C CA . THR A 1 313 ? -17.502 6.874 28.890 1.00 92.06 313 THR A CA 1
ATOM 2400 C C . THR A 1 313 ? -18.957 6.941 28.433 1.00 92.06 313 THR A C 1
ATOM 2402 O O . THR A 1 313 ? -19.890 7.018 29.235 1.00 92.06 313 THR A O 1
ATOM 2405 N N . ARG A 1 314 ? -19.198 6.915 27.122 1.00 92.81 314 ARG A N 1
ATOM 2406 C CA . ARG A 1 314 ? -20.551 6.764 26.578 1.00 92.81 314 ARG A CA 1
ATOM 2407 C C . ARG A 1 314 ? -20.771 5.294 26.258 1.00 92.81 314 ARG A C 1
ATOM 2409 O O . ARG A 1 314 ? -19.934 4.687 25.607 1.00 92.81 314 ARG A O 1
ATOM 2416 N N . LEU A 1 315 ? -21.896 4.750 26.708 1.00 95.00 315 LEU A N 1
ATOM 2417 C CA . LEU A 1 315 ? -22.333 3.428 26.284 1.00 95.00 315 LEU A CA 1
ATOM 2418 C C . LEU A 1 315 ? -23.087 3.591 24.958 1.00 95.00 315 LEU A C 1
ATOM 2420 O O . LEU A 1 315 ? -24.091 4.308 24.913 1.00 95.00 315 LEU A O 1
ATOM 2424 N N . ASP A 1 316 ? -22.581 2.993 23.886 1.00 95.00 316 ASP A N 1
ATOM 2425 C CA . ASP A 1 316 ? -23.235 2.956 22.581 1.00 95.00 316 ASP A CA 1
ATOM 2426 C C . ASP A 1 316 ? -23.563 1.518 22.160 1.00 95.00 316 ASP A C 1
ATOM 2428 O O . ASP A 1 316 ? -23.152 0.547 22.794 1.00 95.00 316 ASP A O 1
ATOM 2432 N N . PHE A 1 317 ? -24.395 1.386 21.128 1.00 93.94 317 PHE A N 1
ATOM 2433 C CA . PHE A 1 317 ? -24.896 0.085 20.694 1.00 93.94 317 PHE A CA 1
ATOM 2434 C C . PHE A 1 317 ? -23.789 -0.858 20.178 1.00 93.94 317 PHE A C 1
ATOM 2436 O O . PHE A 1 317 ? -23.814 -2.025 20.571 1.00 93.94 317 PHE A O 1
ATOM 2443 N N . PRO A 1 318 ? -22.800 -0.403 19.375 1.00 90.88 318 PRO A N 1
ATOM 2444 C CA . PRO A 1 318 ? -21.679 -1.254 18.975 1.00 90.88 318 PRO A CA 1
ATOM 2445 C C . PRO A 1 318 ? -20.901 -1.829 20.164 1.00 90.88 318 PRO A C 1
ATOM 2447 O O . PRO A 1 318 ? -20.686 -3.037 20.198 1.00 90.88 318 PRO A O 1
ATOM 2450 N N . LEU A 1 319 ? -20.566 -1.011 21.172 1.00 92.88 319 LEU A N 1
ATOM 2451 C CA . LEU A 1 319 ? -19.832 -1.480 22.351 1.00 92.88 319 LEU A CA 1
ATOM 2452 C C . LEU A 1 319 ? -20.634 -2.500 23.170 1.00 92.88 319 LEU A C 1
ATOM 2454 O O . LEU A 1 319 ? -20.081 -3.489 23.642 1.00 92.88 319 LEU A O 1
ATOM 2458 N N . VAL A 1 320 ? -21.943 -2.278 23.339 1.00 96.75 320 VAL A N 1
ATOM 2459 C CA . VAL A 1 320 ? -22.812 -3.236 24.043 1.00 96.75 320 VAL A CA 1
ATOM 2460 C C . VAL A 1 320 ? -22.907 -4.553 23.278 1.00 96.75 320 VAL A C 1
ATOM 2462 O O . VAL A 1 320 ? -22.847 -5.612 23.898 1.00 96.75 320 VAL A O 1
ATOM 2465 N N . THR A 1 321 ? -23.022 -4.490 21.950 1.00 94.69 321 THR A N 1
ATOM 2466 C CA . THR A 1 321 ? -23.090 -5.678 21.088 1.00 94.69 321 THR A CA 1
ATOM 2467 C C . THR A 1 321 ? -21.805 -6.494 21.206 1.00 94.69 321 THR A C 1
ATOM 2469 O O . THR A 1 321 ? -21.870 -7.675 21.530 1.00 94.69 321 THR A O 1
ATOM 2472 N N . GLU A 1 322 ? -20.644 -5.850 21.056 1.00 93.75 322 GLU A N 1
ATOM 2473 C CA . GLU A 1 322 ? -19.331 -6.494 21.178 1.00 93.75 322 GLU A CA 1
ATOM 2474 C C . GLU A 1 322 ? -19.130 -7.142 22.557 1.00 93.75 322 GLU A C 1
ATOM 2476 O O . GLU A 1 322 ? -18.679 -8.283 22.659 1.00 93.75 322 GLU A O 1
ATOM 2481 N N . LEU A 1 323 ? -19.513 -6.443 23.630 1.00 96.06 323 LEU A N 1
ATOM 2482 C CA . LEU A 1 323 ? -19.446 -6.969 24.992 1.00 96.06 323 LEU A CA 1
ATOM 2483 C C . LEU A 1 323 ? -20.323 -8.216 25.154 1.00 96.06 323 LEU A C 1
ATOM 2485 O O . LEU A 1 323 ? -19.860 -9.217 25.699 1.00 96.06 323 LEU A O 1
ATOM 2489 N N . CYS A 1 324 ? -21.569 -8.172 24.672 1.00 97.25 324 CYS A N 1
ATOM 2490 C CA . CYS A 1 324 ? -22.494 -9.300 24.772 1.00 97.25 324 CYS A CA 1
ATOM 2491 C C . CYS A 1 324 ? -22.016 -10.502 23.949 1.00 97.25 324 CYS A C 1
ATOM 2493 O O . CYS A 1 324 ? -22.060 -11.626 24.447 1.00 97.25 324 CYS A O 1
ATOM 2495 N N . GLU A 1 325 ? -21.519 -10.280 22.730 1.00 95.06 325 GLU A N 1
ATOM 2496 C CA . GLU A 1 325 ? -20.961 -11.332 21.873 1.00 95.06 325 GLU A CA 1
ATOM 2497 C C . GLU A 1 325 ? -19.762 -12.017 22.535 1.00 95.06 325 GLU A C 1
ATOM 2499 O O . GLU A 1 325 ? -19.712 -13.246 22.585 1.00 95.06 325 GLU A O 1
ATOM 2504 N N . ARG A 1 326 ? -18.826 -11.252 23.113 1.00 94.81 326 ARG A N 1
ATOM 2505 C CA . ARG A 1 326 ? -17.665 -11.829 23.810 1.00 94.81 326 ARG A CA 1
ATOM 2506 C C . ARG A 1 326 ? -18.056 -12.577 25.073 1.00 94.81 326 ARG A C 1
ATOM 2508 O O . ARG A 1 326 ? -17.615 -13.707 25.257 1.00 94.81 326 ARG A O 1
ATOM 2515 N N . ALA A 1 327 ? -18.900 -11.971 25.908 1.00 96.94 327 ALA A N 1
ATOM 2516 C CA . ALA A 1 327 ? -19.370 -12.600 27.135 1.00 96.94 327 ALA A CA 1
ATOM 2517 C C . ALA A 1 327 ? -20.063 -13.932 26.827 1.00 96.94 327 ALA A C 1
ATOM 2519 O O . ALA A 1 327 ? -19.744 -14.941 27.431 1.00 96.94 327 ALA A O 1
ATOM 2520 N N . THR A 1 328 ? -20.972 -13.968 25.853 1.00 96.94 328 THR A N 1
ATOM 2521 C CA . THR A 1 328 ? -21.740 -15.186 25.531 1.00 96.94 328 THR A CA 1
ATOM 2522 C C . THR A 1 328 ? -20.941 -16.238 24.753 1.00 96.94 328 THR A C 1
ATOM 2524 O O . THR A 1 328 ? -21.286 -17.418 24.809 1.00 96.94 328 THR A O 1
ATOM 2527 N N . SER A 1 329 ? -19.850 -15.854 24.080 1.00 94.75 329 SER A N 1
ATOM 2528 C CA . SER A 1 329 ? -18.970 -16.790 23.361 1.00 94.75 329 SER A CA 1
ATOM 2529 C C . SER A 1 329 ? -18.088 -17.644 24.282 1.00 94.75 329 SER A C 1
ATOM 2531 O O . SER A 1 329 ? -17.663 -18.726 23.871 1.00 94.75 329 SER A O 1
ATOM 2533 N N . ASP A 1 330 ? -17.820 -17.195 25.513 1.00 95.06 330 ASP A N 1
ATOM 2534 C CA . ASP A 1 330 ? -17.034 -17.930 26.511 1.00 95.06 330 ASP A CA 1
ATOM 2535 C C . ASP A 1 330 ? -17.744 -17.935 27.883 1.00 95.06 330 ASP A C 1
ATOM 2537 O O . ASP A 1 330 ? -17.867 -16.891 28.525 1.00 95.06 330 ASP A O 1
ATOM 2541 N N . PRO A 1 331 ? -18.178 -19.104 28.400 1.00 96.06 331 PRO A N 1
ATOM 2542 C CA . PRO A 1 331 ? -18.830 -19.205 29.705 1.00 96.06 331 PRO A CA 1
ATOM 2543 C C . PRO A 1 331 ? -18.026 -18.628 30.882 1.00 96.06 331 PRO A C 1
ATOM 2545 O O . PRO A 1 331 ? -18.632 -18.211 31.872 1.00 96.06 331 PRO A O 1
ATOM 2548 N N . ALA A 1 332 ? -16.689 -18.625 30.814 1.00 95.25 332 ALA A N 1
ATOM 2549 C CA . ALA A 1 332 ? -15.851 -18.034 31.856 1.00 95.25 332 ALA A CA 1
ATOM 2550 C C . ALA A 1 332 ? -15.952 -16.500 31.847 1.00 95.25 332 ALA A C 1
ATOM 2552 O O . ALA A 1 332 ? -16.215 -15.899 32.889 1.00 95.25 332 ALA A O 1
ATOM 2553 N N . GLU A 1 333 ? -15.843 -15.887 30.666 1.00 96.56 333 GLU A N 1
ATOM 2554 C CA . GLU A 1 333 ? -16.054 -14.448 30.458 1.00 96.56 333 GLU A CA 1
ATOM 2555 C C . GLU A 1 333 ? -17.471 -14.027 30.863 1.00 96.56 333 GLU A C 1
ATOM 2557 O O . GLU A 1 333 ? -17.647 -13.025 31.559 1.00 96.56 333 GLU A O 1
ATOM 2562 N N . LEU A 1 334 ? -18.492 -14.819 30.504 1.00 98.00 334 LEU A N 1
ATOM 2563 C CA . LEU A 1 334 ? -19.870 -14.581 30.936 1.00 98.00 334 LEU A CA 1
ATOM 2564 C C . LEU A 1 334 ? -19.985 -14.526 32.460 1.00 98.00 334 LEU A C 1
ATOM 2566 O O . LEU A 1 334 ? -20.633 -13.627 32.996 1.00 98.00 334 LEU A O 1
ATOM 2570 N N . ALA A 1 335 ? -19.375 -15.486 33.159 1.00 96.94 335 ALA A N 1
ATOM 2571 C CA . ALA A 1 335 ? -19.411 -15.541 34.613 1.00 96.94 335 ALA A CA 1
ATOM 2572 C C . ALA A 1 335 ? -18.735 -14.310 35.238 1.00 96.94 335 ALA A C 1
ATOM 2574 O O . ALA A 1 335 ? -19.296 -13.710 36.153 1.00 96.94 335 ALA A O 1
ATOM 2575 N N . GLU A 1 336 ? -17.581 -13.883 34.718 1.00 96.19 336 GLU A N 1
ATOM 2576 C CA . GLU A 1 336 ? -16.896 -12.670 35.184 1.00 96.19 336 GLU A CA 1
ATOM 2577 C C . GLU A 1 336 ? -17.722 -11.397 34.937 1.00 96.19 336 GLU A C 1
ATOM 2579 O O . GLU A 1 336 ? -17.819 -10.535 35.814 1.00 96.19 336 GLU A O 1
ATOM 2584 N N . VAL A 1 337 ? -18.374 -11.291 33.776 1.00 97.75 337 VAL A N 1
ATOM 2585 C CA . VAL A 1 337 ? -19.271 -10.175 33.433 1.00 97.75 337 VAL A CA 1
ATOM 2586 C C . VAL A 1 337 ? -20.496 -10.141 34.350 1.00 97.75 337 VAL A C 1
ATOM 2588 O O . VAL A 1 337 ? -20.843 -9.076 34.865 1.00 97.75 337 VAL A O 1
ATOM 2591 N N . VAL A 1 338 ? -21.134 -11.289 34.599 1.00 97.94 338 VAL A N 1
ATOM 2592 C CA . VAL A 1 338 ? -22.264 -11.420 35.538 1.00 97.94 338 VAL A CA 1
ATOM 2593 C C . VAL A 1 338 ? -21.842 -11.013 36.948 1.00 97.94 338 VAL A C 1
ATOM 2595 O O . VAL A 1 338 ? -22.575 -10.291 37.629 1.00 97.94 338 VAL A O 1
ATOM 2598 N N . ASP A 1 339 ? -20.651 -11.425 37.378 1.00 96.31 339 ASP A N 1
ATOM 2599 C CA . ASP A 1 339 ? -20.089 -11.082 38.681 1.00 96.31 339 ASP A CA 1
ATOM 2600 C C . ASP A 1 339 ? -19.856 -9.574 38.815 1.00 96.31 339 ASP A C 1
ATOM 2602 O O . ASP A 1 339 ? -20.338 -8.963 39.772 1.00 96.31 339 ASP A O 1
ATOM 2606 N N . ALA A 1 340 ? -19.200 -8.958 37.830 1.00 95.88 340 ALA A N 1
ATOM 2607 C CA . ALA A 1 340 ? -18.945 -7.521 37.804 1.00 95.88 340 ALA A CA 1
ATOM 2608 C C . ALA A 1 340 ? -20.245 -6.696 37.774 1.00 95.88 340 ALA A C 1
ATOM 2610 O O . ALA A 1 340 ? -20.389 -5.736 38.537 1.00 95.88 340 ALA A O 1
ATOM 2611 N N . LEU A 1 341 ? -21.223 -7.090 36.949 1.00 97.12 341 LEU A N 1
ATOM 2612 C CA . LEU A 1 341 ? -22.541 -6.448 36.897 1.00 97.12 341 LEU A CA 1
ATOM 2613 C C . LEU A 1 341 ? -23.289 -6.594 38.225 1.00 97.12 341 LEU A C 1
ATOM 2615 O O . LEU A 1 341 ? -23.874 -5.623 38.702 1.00 97.12 341 LEU A O 1
ATOM 2619 N N . SER A 1 342 ? -23.248 -7.775 38.849 1.00 96.19 342 SER A N 1
ATOM 2620 C CA . SER A 1 342 ? -23.872 -8.005 40.154 1.00 96.19 342 SER A CA 1
ATOM 2621 C C . SER A 1 342 ? -23.270 -7.108 41.232 1.00 96.19 342 SER A C 1
ATOM 2623 O O . SER A 1 342 ? -24.026 -6.518 41.997 1.00 96.19 342 SER A O 1
ATOM 2625 N N . CYS A 1 343 ? -21.940 -6.978 41.288 1.00 94.56 343 CYS A N 1
ATOM 2626 C CA . CYS A 1 343 ? -21.267 -6.098 42.245 1.00 94.56 343 CYS A CA 1
ATOM 2627 C C . CYS A 1 343 ? -21.676 -4.632 42.051 1.00 94.56 343 CYS A C 1
ATOM 2629 O O . CYS A 1 343 ? -22.039 -3.958 43.010 1.00 94.56 343 CYS A O 1
ATOM 2631 N N . ILE A 1 344 ? -21.703 -4.153 40.806 1.00 94.56 344 ILE A N 1
ATOM 2632 C CA . ILE A 1 344 ? -22.052 -2.758 40.493 1.00 94.56 344 ILE A CA 1
ATOM 2633 C C . ILE A 1 344 ? -23.523 -2.454 40.792 1.00 94.56 344 ILE A C 1
ATOM 2635 O O . ILE A 1 344 ? -23.855 -1.330 41.159 1.00 94.56 344 ILE A O 1
ATOM 2639 N N . LEU A 1 345 ? -24.418 -3.432 40.639 1.00 94.94 345 LEU A N 1
ATOM 2640 C CA . LEU A 1 345 ? -25.830 -3.273 40.991 1.00 94.94 345 LEU A CA 1
ATOM 2641 C C . LEU A 1 345 ? -26.094 -3.394 42.500 1.00 94.94 345 LEU A C 1
ATOM 2643 O O . LEU A 1 345 ? -27.112 -2.876 42.958 1.00 94.94 345 LEU A O 1
ATOM 2647 N N . ASP A 1 346 ? -25.225 -4.057 43.261 1.00 91.88 346 ASP A N 1
ATOM 2648 C CA . ASP A 1 346 ? -25.349 -4.173 44.720 1.00 91.88 346 ASP A CA 1
ATOM 2649 C C . ASP A 1 346 ? -24.786 -2.938 45.442 1.00 91.88 346 ASP A C 1
ATOM 2651 O O . ASP A 1 346 ? -25.339 -2.464 46.434 1.00 91.88 346 ASP A O 1
ATOM 2655 N N . GLU A 1 347 ? -23.710 -2.358 44.908 1.00 86.94 347 GLU A N 1
ATOM 2656 C CA . GLU A 1 347 ? -23.111 -1.139 45.439 1.00 86.94 347 GLU A CA 1
ATOM 2657 C C . GLU A 1 347 ? -24.012 0.093 45.225 1.00 86.94 347 GLU A C 1
ATOM 2659 O O . GLU A 1 347 ? -24.746 0.213 44.239 1.00 86.94 347 GLU A O 1
ATOM 2664 N N . SER A 1 348 ? -23.929 1.072 46.137 1.00 73.62 348 SER A N 1
ATOM 2665 C CA . SER A 1 348 ? -24.612 2.367 46.008 1.00 73.62 348 SER A CA 1
ATOM 2666 C C . SER A 1 348 ? -23.934 3.248 44.947 1.00 73.62 348 SER A C 1
ATOM 2668 O O . SER A 1 348 ? -23.357 4.296 45.250 1.00 73.62 348 SER A O 1
ATOM 2670 N N . VAL A 1 349 ? -23.946 2.787 43.700 1.00 78.88 349 VAL A N 1
ATOM 2671 C CA . VAL A 1 349 ? -23.313 3.446 42.559 1.00 78.88 349 VAL A CA 1
ATOM 2672 C C . VAL A 1 349 ? -24.140 4.625 42.054 1.00 78.88 349 VAL A C 1
ATOM 2674 O O . VAL A 1 349 ? -25.342 4.752 42.303 1.00 78.88 349 VAL A O 1
ATOM 2677 N N . GLN A 1 350 ? -23.484 5.507 41.303 1.00 90.56 350 GLN A N 1
ATOM 2678 C CA . GLN A 1 350 ? -24.136 6.641 40.655 1.00 90.56 350 GLN A CA 1
ATOM 2679 C C . GLN A 1 350 ? -25.228 6.160 39.685 1.00 90.56 350 GLN A C 1
ATOM 2681 O O . GLN A 1 350 ? -25.055 5.161 38.982 1.00 90.56 350 GLN A O 1
ATOM 2686 N N . LEU A 1 351 ? -26.333 6.911 39.591 1.00 92.81 351 LEU A N 1
ATOM 2687 C CA . LEU A 1 351 ? -27.491 6.563 38.754 1.00 92.81 351 LEU A CA 1
ATOM 2688 C C . LEU A 1 351 ? -27.102 6.234 37.302 1.00 92.81 351 LEU A C 1
ATOM 2690 O O . LEU A 1 351 ? -27.614 5.278 36.724 1.00 92.81 351 LEU A O 1
ATOM 2694 N N . GLN A 1 352 ? -26.171 6.998 36.725 1.00 93.12 352 GLN A N 1
ATOM 2695 C CA . GLN A 1 352 ? -25.691 6.795 35.357 1.00 93.12 352 GLN A CA 1
ATOM 2696 C C . GLN A 1 352 ? -24.986 5.442 35.183 1.00 93.12 352 GLN A C 1
ATOM 2698 O O . GLN A 1 352 ? -25.235 4.744 34.203 1.00 93.12 352 GLN A O 1
ATOM 2703 N N . GLN A 1 353 ? -24.137 5.049 36.135 1.00 94.88 353 GLN A N 1
ATOM 2704 C CA . GLN A 1 353 ? -23.434 3.768 36.101 1.00 94.88 353 GLN A CA 1
ATOM 2705 C C . GLN A 1 353 ? -24.410 2.598 36.274 1.00 94.88 353 GLN A C 1
ATOM 2707 O O . GLN A 1 353 ? -24.327 1.625 35.526 1.00 94.88 353 GLN A O 1
ATOM 2712 N N . ARG A 1 354 ? -25.401 2.734 37.171 1.00 95.69 354 ARG A N 1
ATOM 2713 C CA . ARG A 1 354 ? -26.487 1.750 37.325 1.00 95.69 354 ARG A CA 1
ATOM 2714 C C . ARG A 1 354 ? -27.286 1.584 36.033 1.00 95.69 354 ARG A C 1
ATOM 2716 O O . ARG A 1 354 ? -27.540 0.461 35.614 1.00 95.69 354 ARG A O 1
ATOM 2723 N N . LEU A 1 355 ? -27.654 2.689 35.381 1.00 96.25 355 LEU A N 1
ATOM 2724 C CA . LEU A 1 355 ? -28.390 2.665 34.116 1.00 96.25 355 LEU A CA 1
ATOM 2725 C C . LEU A 1 355 ? -27.599 1.956 33.008 1.00 96.25 355 LEU A C 1
ATOM 2727 O O . LEU A 1 355 ? -28.161 1.128 32.292 1.00 96.25 355 LEU A O 1
ATOM 2731 N N . LYS A 1 356 ? -26.295 2.232 32.885 1.00 97.12 356 LYS A N 1
ATOM 2732 C CA . LYS A 1 356 ? -25.424 1.523 31.937 1.00 97.12 356 LYS A CA 1
ATOM 2733 C C . LYS A 1 356 ? -25.356 0.024 32.234 1.00 97.12 356 LYS A C 1
ATOM 2735 O O . LYS A 1 356 ? -25.558 -0.772 31.324 1.00 97.12 356 LYS A O 1
ATOM 2740 N N . ALA A 1 357 ? -25.134 -0.353 33.496 1.00 97.38 357 ALA A N 1
ATOM 2741 C CA . ALA A 1 357 ? -25.071 -1.753 33.909 1.00 97.38 357 ALA A CA 1
ATOM 2742 C C . ALA A 1 357 ? -26.382 -2.489 33.593 1.00 97.38 357 ALA A C 1
ATOM 2744 O O . ALA A 1 357 ? -26.358 -3.555 32.992 1.00 97.38 357 ALA A O 1
ATOM 2745 N N . LEU A 1 358 ? -27.535 -1.889 33.907 1.00 97.56 358 LEU A N 1
ATOM 2746 C CA . LEU A 1 358 ? -28.845 -2.454 33.567 1.00 97.56 358 LEU A CA 1
ATOM 2747 C C . LEU A 1 358 ? -29.086 -2.540 32.058 1.00 97.56 358 LEU A C 1
ATOM 2749 O O . LEU A 1 358 ? -29.753 -3.466 31.614 1.00 97.56 358 LEU A O 1
ATOM 2753 N N . THR A 1 359 ? -28.546 -1.610 31.271 1.00 97.62 359 THR A N 1
ATOM 2754 C CA . THR A 1 359 ? -28.653 -1.660 29.806 1.00 97.62 359 THR A CA 1
ATOM 2755 C C . THR A 1 359 ? -27.900 -2.871 29.259 1.00 97.62 359 THR A C 1
ATOM 2757 O O . THR A 1 359 ? -28.482 -3.656 28.519 1.00 97.62 359 THR A O 1
ATOM 2760 N N . VAL A 1 360 ? -26.649 -3.078 29.687 1.00 98.06 360 VAL A N 1
ATOM 2761 C CA . VAL A 1 360 ? -25.854 -4.259 29.303 1.00 98.06 360 VAL A CA 1
ATOM 2762 C C . VAL A 1 360 ? -26.519 -5.550 29.782 1.00 98.06 360 VAL A C 1
ATOM 2764 O O . VAL A 1 360 ? -26.680 -6.481 29.000 1.00 98.06 360 VAL A O 1
ATOM 2767 N N . THR A 1 361 ? -26.977 -5.597 31.038 1.00 98.19 361 THR A N 1
ATOM 2768 C CA . THR A 1 361 ? -27.712 -6.752 31.571 1.00 98.19 361 THR A CA 1
ATOM 2769 C C . THR A 1 361 ? -28.951 -7.059 30.734 1.00 98.19 361 THR A C 1
ATOM 2771 O O . THR A 1 361 ? -29.180 -8.217 30.407 1.00 98.19 361 THR A O 1
ATOM 2774 N N . ASN A 1 362 ? -29.750 -6.049 30.372 1.00 98.12 362 ASN A N 1
ATOM 2775 C CA . ASN A 1 362 ? -30.954 -6.241 29.564 1.00 98.12 362 ASN A CA 1
ATOM 2776 C C . ASN A 1 362 ? -30.642 -6.823 28.179 1.00 98.12 362 ASN A C 1
ATOM 2778 O O . ASN A 1 362 ? -31.386 -7.687 27.722 1.00 98.12 362 ASN A O 1
ATOM 2782 N N . GLU A 1 363 ? -29.554 -6.392 27.539 1.00 98.25 363 GLU A N 1
ATOM 2783 C CA . GLU A 1 363 ? -29.119 -6.972 26.263 1.00 98.25 363 GLU A CA 1
ATOM 2784 C C . GLU A 1 363 ? -28.625 -8.417 26.428 1.00 98.25 363 GLU A C 1
ATOM 2786 O O . GLU A 1 363 ? -29.027 -9.298 25.670 1.00 98.25 363 GLU A O 1
ATOM 2791 N N . LEU A 1 364 ? -27.875 -8.721 27.491 1.00 98.19 364 LEU A N 1
ATOM 2792 C CA . LEU A 1 364 ? -27.498 -10.101 27.817 1.00 98.19 364 LEU A CA 1
ATOM 2793 C C . LEU A 1 364 ? -28.718 -11.005 28.071 1.00 98.19 364 LEU A C 1
ATOM 2795 O O . LEU A 1 364 ? -28.652 -12.203 27.820 1.00 98.19 364 LEU A O 1
ATOM 2799 N N . MET A 1 365 ? -29.863 -10.466 28.511 1.00 98.00 365 MET A N 1
ATOM 2800 C CA . MET A 1 365 ? -31.088 -11.257 28.711 1.00 98.00 365 MET A CA 1
ATOM 2801 C C . MET A 1 365 ? -31.690 -11.831 27.415 1.00 98.00 365 MET A C 1
ATOM 2803 O O . MET A 1 365 ? -32.686 -12.553 27.505 1.00 98.00 365 MET A O 1
ATOM 2807 N N . TYR A 1 366 ? -31.176 -11.494 26.229 1.00 96.81 366 TYR A N 1
ATOM 2808 C CA . TYR A 1 366 ? -31.582 -12.152 24.981 1.00 96.81 366 TYR A CA 1
ATOM 2809 C C . TYR A 1 366 ? -30.893 -13.506 24.759 1.00 96.81 366 TYR A C 1
ATOM 2811 O O . TYR A 1 366 ? -31.399 -14.297 23.967 1.00 96.81 366 TYR A O 1
ATOM 2819 N N . ASP A 1 367 ? -29.806 -13.793 25.478 1.00 97.94 367 ASP A N 1
ATOM 2820 C CA . ASP A 1 367 ? -29.095 -15.069 25.424 1.00 97.94 367 ASP A CA 1
ATOM 2821 C C . ASP A 1 367 ? -29.517 -16.013 26.569 1.00 97.94 367 ASP A C 1
ATOM 2823 O O . ASP A 1 367 ? -29.667 -15.610 27.728 1.00 97.94 367 ASP A O 1
ATOM 2827 N N . ASP A 1 368 ? -29.728 -17.291 26.251 1.00 97.44 368 ASP A N 1
ATOM 2828 C CA . ASP A 1 368 ? -30.211 -18.292 27.210 1.00 97.44 368 ASP A CA 1
ATOM 2829 C C . ASP A 1 368 ? -29.166 -18.620 28.285 1.00 97.44 368 ASP A C 1
ATOM 2831 O O . ASP A 1 368 ? -29.514 -18.760 29.463 1.00 97.44 368 ASP A O 1
ATOM 2835 N N . ALA A 1 369 ? -27.887 -18.709 27.906 1.00 97.06 369 ALA A N 1
ATOM 2836 C CA . ALA A 1 369 ? -26.806 -19.016 28.836 1.00 97.06 369 ALA A CA 1
ATOM 2837 C C . ALA A 1 369 ? -26.597 -17.861 29.821 1.00 97.06 369 ALA A C 1
ATOM 2839 O O . ALA A 1 369 ? -26.464 -18.092 31.025 1.00 97.06 369 ALA A O 1
ATOM 2840 N N . ALA A 1 370 ? -26.671 -16.619 29.341 1.00 97.88 370 ALA A N 1
ATOM 2841 C CA . ALA A 1 370 ? -26.650 -15.436 30.191 1.00 97.88 370 ALA A CA 1
ATOM 2842 C C . ALA A 1 370 ? -27.818 -15.422 31.187 1.00 97.88 370 ALA A C 1
ATOM 2844 O O . ALA A 1 370 ? -27.591 -15.263 32.389 1.00 97.88 370 ALA A O 1
ATOM 2845 N N . ARG A 1 371 ? -29.062 -15.659 30.738 1.00 97.88 371 ARG A N 1
ATOM 2846 C CA . ARG A 1 371 ? -30.229 -15.735 31.641 1.00 97.88 371 ARG A CA 1
ATOM 2847 C C . ARG A 1 371 ? -30.036 -16.771 32.748 1.00 97.88 371 ARG A C 1
ATOM 2849 O O . ARG A 1 371 ? -30.332 -16.482 33.910 1.00 97.88 371 ARG A O 1
ATOM 2856 N N . GLN A 1 372 ? -29.508 -17.945 32.409 1.00 97.12 372 GLN A N 1
ATOM 2857 C CA . GLN A 1 372 ? -29.200 -18.991 33.384 1.00 97.12 372 GLN A CA 1
ATOM 2858 C C . GLN A 1 372 ? -28.086 -18.574 34.349 1.00 97.12 372 GLN A C 1
ATOM 2860 O O . GLN A 1 372 ? -28.239 -18.758 35.556 1.00 97.12 372 GLN A O 1
ATOM 2865 N N . ALA A 1 373 ? -27.003 -17.972 33.852 1.00 97.50 373 ALA A N 1
ATOM 2866 C CA . ALA A 1 373 ? -25.894 -17.498 34.679 1.00 97.50 373 ALA A CA 1
ATOM 2867 C C . ALA A 1 373 ? -26.357 -16.448 35.705 1.00 97.50 373 ALA A C 1
ATOM 2869 O O . ALA A 1 373 ? -26.069 -16.571 36.897 1.00 97.50 373 ALA A O 1
ATOM 2870 N N . PHE A 1 374 ? -27.166 -15.471 35.281 1.00 97.75 374 PHE A N 1
ATOM 2871 C CA . PHE A 1 374 ? -27.760 -14.481 36.185 1.00 97.75 374 PHE A CA 1
ATOM 2872 C C . PHE A 1 374 ? -28.738 -15.101 37.191 1.00 97.75 374 PHE A C 1
ATOM 2874 O O . PHE A 1 374 ? -28.727 -14.730 38.363 1.00 97.75 374 PHE A O 1
ATOM 2881 N N . ALA A 1 375 ? -29.562 -16.065 36.768 1.00 96.81 375 ALA A N 1
ATOM 2882 C CA . ALA A 1 375 ? -30.481 -16.773 37.661 1.00 96.81 375 ALA A CA 1
ATOM 2883 C C . ALA A 1 375 ? -29.752 -17.605 38.731 1.00 96.81 375 ALA A C 1
ATOM 2885 O O . ALA A 1 375 ? -30.262 -17.776 39.839 1.00 96.81 375 ALA A O 1
ATOM 2886 N N . GLN A 1 376 ? -28.562 -18.115 38.409 1.00 96.25 376 GLN A N 1
ATOM 2887 C CA . GLN A 1 376 ? -27.727 -18.892 39.323 1.00 96.25 376 GLN A CA 1
ATOM 2888 C C . GLN A 1 376 ? -26.865 -18.015 40.242 1.00 96.25 376 GLN A C 1
ATOM 2890 O O . GLN A 1 376 ? -26.428 -18.498 41.290 1.00 96.25 376 GLN A O 1
ATOM 2895 N N . LYS A 1 377 ? -26.626 -16.742 39.893 1.00 97.50 377 LYS A N 1
ATOM 2896 C CA . LYS A 1 377 ? -25.788 -15.827 40.676 1.00 97.50 377 LYS A CA 1
ATOM 2897 C C . LYS A 1 377 ? -26.464 -15.454 42.009 1.00 97.50 377 LYS A C 1
ATOM 2899 O O . LYS A 1 377 ? -27.487 -14.761 42.017 1.00 97.50 377 LYS A O 1
ATOM 2904 N N . PRO A 1 378 ? -25.897 -15.847 43.167 1.00 96.06 378 PRO A N 1
ATOM 2905 C CA . PRO A 1 378 ? -26.494 -15.535 44.461 1.00 96.06 378 PRO A CA 1
ATOM 2906 C C . PRO A 1 378 ? -26.519 -14.028 44.720 1.00 96.06 378 PRO A C 1
ATOM 2908 O O . PRO A 1 378 ? -25.520 -13.344 44.511 1.00 96.06 378 PRO A O 1
ATOM 2911 N N . GLY A 1 379 ? -27.649 -13.523 45.214 1.00 94.38 379 GLY A N 1
ATOM 2912 C CA . GLY A 1 379 ? -27.814 -12.111 45.566 1.00 94.38 379 GLY A CA 1
ATOM 2913 C C . GLY A 1 379 ? -28.166 -11.192 44.395 1.00 94.38 379 GLY A C 1
ATOM 2914 O O . GLY A 1 379 ? -28.594 -10.070 44.644 1.00 94.38 379 GLY A O 1
ATOM 2915 N N . PHE A 1 380 ? -28.108 -11.659 43.143 1.00 96.00 380 PHE A N 1
ATOM 2916 C CA . PHE A 1 380 ? -28.385 -10.810 41.980 1.00 96.00 380 PHE A CA 1
ATOM 2917 C C . PHE A 1 380 ? -29.802 -10.211 41.995 1.00 96.00 380 PHE A C 1
ATOM 2919 O O . PHE A 1 380 ? -29.982 -9.005 41.836 1.00 96.00 380 PHE A O 1
ATOM 2926 N N . SER A 1 381 ? -30.822 -11.029 42.277 1.00 95.25 381 SER A N 1
ATOM 2927 C CA . SER A 1 381 ? -32.210 -10.558 42.403 1.00 95.25 381 SER A CA 1
ATOM 2928 C C . SER A 1 381 ? -32.392 -9.541 43.534 1.00 95.25 381 SER A C 1
ATOM 2930 O O . SER A 1 381 ? -33.220 -8.639 43.423 1.00 95.25 381 SER A O 1
ATOM 2932 N N . SER A 1 382 ? -31.622 -9.670 44.617 1.00 94.94 382 SER A N 1
ATOM 2933 C CA . SER A 1 382 ? -31.633 -8.712 45.725 1.00 94.94 382 SER A CA 1
ATOM 2934 C C . SER A 1 382 ? -30.963 -7.395 45.324 1.00 94.94 382 SER A C 1
ATOM 2936 O O . SER A 1 382 ? -31.541 -6.337 45.561 1.00 94.94 382 SER A O 1
ATOM 2938 N N . ALA A 1 383 ? -29.817 -7.462 44.641 1.00 94.06 383 ALA A N 1
ATOM 2939 C CA . ALA A 1 383 ? -29.087 -6.306 44.116 1.00 94.06 383 ALA A CA 1
ATOM 2940 C C . ALA A 1 383 ? -29.919 -5.501 43.097 1.00 94.06 383 ALA A C 1
ATOM 2942 O O . ALA A 1 383 ? -29.947 -4.267 43.126 1.00 94.06 383 ALA A O 1
ATOM 2943 N N . LEU A 1 384 ? -30.682 -6.182 42.232 1.00 94.31 384 LEU A N 1
ATOM 2944 C CA . LEU A 1 384 ? -31.622 -5.534 41.308 1.00 94.31 384 LEU A CA 1
ATOM 2945 C C . LEU A 1 384 ? -32.661 -4.683 42.046 1.00 94.31 384 LEU A C 1
ATOM 2947 O O . LEU A 1 384 ? -32.907 -3.541 41.660 1.00 94.31 384 LEU A O 1
ATOM 2951 N N . MET A 1 385 ? -33.233 -5.225 43.122 1.00 92.81 385 MET A N 1
ATOM 2952 C CA . MET A 1 385 ? -34.296 -4.580 43.899 1.00 92.81 385 MET A CA 1
ATOM 2953 C C . MET A 1 385 ? -33.784 -3.541 44.899 1.00 92.81 385 MET A C 1
ATOM 2955 O O . MET A 1 385 ? -34.591 -2.931 45.605 1.00 92.81 385 MET A O 1
ATOM 2959 N N . HIS A 1 386 ? -32.468 -3.325 44.973 1.00 90.81 386 HIS A N 1
ATOM 2960 C CA . HIS A 1 386 ? -31.904 -2.332 45.869 1.00 90.81 386 HIS A CA 1
ATOM 2961 C C . HIS A 1 386 ? -32.455 -0.939 45.502 1.00 90.81 386 HIS A C 1
ATOM 2963 O O . HIS A 1 386 ? -32.343 -0.526 44.339 1.00 90.81 386 HIS A O 1
ATOM 2969 N N . PRO A 1 387 ? -33.080 -0.205 46.448 1.00 85.38 387 PRO A N 1
ATOM 2970 C CA . PRO A 1 387 ? -33.615 1.115 46.159 1.00 85.38 387 PRO A CA 1
ATOM 2971 C C . PRO A 1 387 ? -32.495 2.022 45.657 1.00 85.38 387 PRO A C 1
ATOM 2973 O O . PRO A 1 387 ? -31.387 1.997 46.198 1.00 85.38 387 PRO A O 1
ATOM 2976 N N . ILE A 1 388 ? -32.794 2.847 44.650 1.00 85.31 388 ILE A N 1
ATOM 2977 C CA . ILE A 1 388 ? -31.895 3.925 44.237 1.00 85.31 388 ILE A CA 1
ATOM 2978 C C . ILE A 1 388 ? -31.718 4.817 45.467 1.00 85.31 388 ILE A C 1
ATOM 2980 O O . ILE A 1 388 ? -32.691 5.425 45.921 1.00 85.31 388 ILE A O 1
ATOM 2984 N N . SER A 1 389 ? -30.509 4.838 46.038 1.00 77.69 389 SER A N 1
ATOM 2985 C CA . SER A 1 389 ? -30.196 5.660 47.206 1.00 77.69 389 SER A CA 1
ATOM 2986 C C . SER A 1 389 ? -30.676 7.083 46.953 1.00 77.69 389 SER A C 1
ATOM 2988 O O . SER A 1 389 ? -30.385 7.667 45.907 1.00 77.69 389 SER A O 1
ATOM 2990 N N . SER A 1 390 ? -31.469 7.599 47.891 1.00 64.88 390 SER A N 1
ATOM 2991 C CA . SER A 1 390 ? -32.150 8.885 47.775 1.00 64.88 390 SER A CA 1
ATOM 2992 C C . SER A 1 390 ? -31.190 9.982 47.322 1.00 64.88 390 SER A C 1
ATOM 2994 O O . SER A 1 390 ? -30.101 10.130 47.880 1.00 64.88 390 SER A O 1
ATOM 2996 N N . ILE A 1 391 ? -31.627 10.730 46.308 1.00 64.94 391 ILE A N 1
ATOM 2997 C CA . ILE A 1 391 ? -30.924 11.859 45.693 1.00 64.94 391 ILE A CA 1
ATOM 2998 C C . ILE A 1 391 ? -30.364 12.768 46.798 1.00 64.94 391 ILE A C 1
ATOM 3000 O O . ILE A 1 391 ? -31.116 13.112 47.716 1.00 64.94 391 ILE A O 1
ATOM 3004 N N . PRO A 1 392 ? -29.089 13.194 46.731 1.00 72.44 392 PRO A N 1
ATOM 3005 C CA . PRO A 1 392 ? -28.600 14.264 47.588 1.00 72.44 392 PRO A CA 1
ATOM 3006 C C . PRO A 1 392 ? -29.531 15.470 47.428 1.00 72.44 392 PRO A C 1
ATOM 3008 O O . PRO A 1 392 ? -29.687 15.978 46.313 1.00 72.44 392 PRO A O 1
ATOM 3011 N N . SER A 1 393 ? -30.156 15.904 48.525 1.00 74.38 393 SER A N 1
ATOM 3012 C CA . SER A 1 393 ? -31.210 16.933 48.559 1.00 74.38 393 SER A CA 1
ATOM 3013 C C . SER A 1 393 ? -30.820 18.275 47.925 1.00 74.38 393 SER A C 1
ATOM 3015 O O . SER A 1 393 ? -31.692 19.095 47.659 1.00 74.38 393 SER A O 1
ATOM 3017 N N . ASP A 1 394 ? -29.531 18.480 47.655 1.00 77.12 394 ASP A N 1
ATOM 3018 C CA . ASP A 1 394 ? -28.958 19.708 47.101 1.00 77.12 394 ASP A CA 1
ATOM 3019 C C . ASP A 1 394 ? -28.888 19.740 45.563 1.00 77.12 394 ASP A C 1
ATOM 3021 O O . ASP A 1 394 ? -28.498 20.755 44.984 1.00 77.12 394 ASP A O 1
ATOM 3025 N N . THR A 1 395 ? -29.265 18.661 44.867 1.00 73.56 395 THR A N 1
ATOM 3026 C CA . THR A 1 395 ? -29.212 18.628 43.395 1.00 73.56 395 THR A CA 1
ATOM 3027 C C . THR A 1 395 ? -30.549 19.079 42.813 1.00 73.56 395 THR A C 1
ATOM 3029 O O . THR A 1 395 ? -31.556 18.389 42.954 1.00 73.56 395 THR A O 1
ATOM 3032 N N . CYS A 1 396 ? -30.569 20.240 42.153 1.00 68.69 396 CYS A N 1
ATOM 3033 C CA . CYS A 1 396 ? -31.768 20.760 41.493 1.00 68.69 396 CYS A CA 1
ATOM 3034 C C . CYS A 1 396 ? -32.289 19.720 40.472 1.00 68.69 396 CYS A C 1
ATOM 3036 O O . CYS A 1 396 ? -31.505 19.295 39.614 1.00 68.69 396 CYS A O 1
ATOM 3038 N N . PRO A 1 397 ? -33.556 19.271 40.559 1.00 72.50 397 PRO A N 1
ATOM 3039 C CA . PRO A 1 397 ? -34.074 18.189 39.729 1.00 72.50 397 PRO A CA 1
ATOM 3040 C C . PRO A 1 397 ? -33.995 18.562 38.247 1.00 72.50 397 PRO A C 1
ATOM 3042 O O . PRO A 1 397 ? -34.529 19.579 37.804 1.00 72.50 397 PRO A O 1
ATOM 3045 N N . SER A 1 398 ? -33.292 17.731 37.482 1.00 88.12 398 SER A N 1
ATOM 3046 C CA . SER A 1 398 ? -33.202 17.834 36.028 1.00 88.12 398 SER A CA 1
ATOM 3047 C C . SER A 1 398 ? -34.119 16.792 35.404 1.00 88.12 398 SER A C 1
ATOM 3049 O O . SER A 1 398 ? -34.078 15.629 35.795 1.00 88.12 398 SER A O 1
ATOM 3051 N N . ILE A 1 399 ? -34.869 17.172 34.367 1.00 91.69 399 ILE A N 1
ATOM 3052 C CA . ILE A 1 399 ? -35.717 16.254 33.583 1.00 91.69 399 ILE A CA 1
ATOM 3053 C C . ILE A 1 399 ? -34.918 15.025 33.110 1.00 91.69 399 ILE A C 1
ATOM 3055 O O . ILE A 1 399 ? -35.436 13.912 33.079 1.00 91.69 399 ILE A O 1
ATOM 3059 N N . ALA A 1 400 ? -33.636 15.205 32.773 1.00 88.44 400 ALA A N 1
ATOM 3060 C CA . ALA A 1 400 ? -32.764 14.107 32.358 1.00 88.44 400 ALA A CA 1
ATOM 3061 C C . ALA A 1 400 ? -32.519 13.085 33.482 1.00 88.44 400 ALA A C 1
ATOM 3063 O O . ALA A 1 400 ? -32.406 11.890 33.215 1.00 88.44 400 ALA A O 1
ATOM 3064 N N . TYR A 1 401 ? -32.459 13.550 34.732 1.00 89.81 401 TYR A N 1
ATOM 3065 C CA . TYR A 1 401 ? -32.308 12.689 35.900 1.00 89.81 401 TYR A CA 1
ATOM 3066 C C . TYR A 1 401 ? -33.577 11.868 36.140 1.00 89.81 401 TYR A C 1
ATOM 3068 O O . TYR A 1 401 ? -33.491 10.652 36.298 1.00 89.81 401 TYR A O 1
ATOM 3076 N N . ASP A 1 402 ? -34.747 12.508 36.090 1.00 90.69 402 ASP A N 1
ATOM 3077 C CA . ASP A 1 402 ? -36.036 11.830 36.278 1.00 90.69 402 ASP A CA 1
ATOM 3078 C C . ASP A 1 402 ? -36.264 10.757 35.205 1.00 90.69 402 ASP A C 1
ATOM 3080 O O . ASP A 1 402 ? -36.678 9.637 35.511 1.00 90.69 402 ASP A O 1
ATOM 3084 N N . LEU A 1 403 ? -35.907 11.058 33.950 1.00 92.94 403 LEU A N 1
ATOM 3085 C CA . LEU A 1 403 ? -35.930 10.088 32.852 1.00 92.94 403 LEU A CA 1
ATOM 3086 C C . LEU A 1 403 ? -34.966 8.920 33.091 1.00 92.94 403 LEU A C 1
ATOM 3088 O O . LEU A 1 403 ? -35.332 7.766 32.869 1.00 92.94 403 LEU A O 1
ATOM 3092 N N . ALA A 1 404 ? -33.746 9.189 33.560 1.00 92.31 404 ALA A N 1
ATOM 3093 C CA . ALA A 1 404 ? -32.786 8.138 33.884 1.00 92.31 404 ALA A CA 1
ATOM 3094 C C . ALA A 1 404 ? -33.288 7.244 35.030 1.00 92.31 404 ALA A C 1
ATOM 3096 O O . ALA A 1 404 ? -33.184 6.022 34.940 1.00 92.31 404 ALA A O 1
ATOM 3097 N N . ALA A 1 405 ? -33.888 7.828 36.070 1.00 93.00 405 ALA A N 1
ATOM 3098 C CA . ALA A 1 405 ? -34.471 7.090 37.187 1.00 93.00 405 ALA A CA 1
ATOM 3099 C C . ALA A 1 405 ? -35.658 6.218 36.745 1.00 93.00 405 ALA A C 1
ATOM 3101 O O . ALA A 1 405 ? -35.728 5.045 37.116 1.00 93.00 405 ALA A O 1
ATOM 3102 N N . ALA A 1 406 ? -36.544 6.751 35.897 1.00 94.19 406 ALA A N 1
ATOM 3103 C CA . ALA A 1 406 ? -37.649 5.994 35.313 1.00 94.19 406 ALA A CA 1
ATOM 3104 C C . ALA A 1 406 ? -37.151 4.816 34.456 1.00 94.19 406 ALA A C 1
ATOM 3106 O O . ALA A 1 406 ? -37.655 3.700 34.585 1.00 94.19 406 ALA A O 1
ATOM 3107 N N . ASN A 1 407 ? -36.113 5.029 33.639 1.00 95.62 407 ASN A N 1
ATOM 3108 C CA . ASN A 1 407 ? -35.507 3.967 32.833 1.00 95.62 407 ASN A CA 1
ATOM 3109 C C . ASN A 1 407 ? -34.855 2.881 33.697 1.00 95.62 407 ASN A C 1
ATOM 3111 O O . ASN A 1 407 ? -35.002 1.697 33.401 1.00 95.62 407 ASN A O 1
ATOM 3115 N N . VAL A 1 408 ? -34.179 3.257 34.789 1.00 95.56 408 VAL A N 1
ATOM 3116 C CA . VAL A 1 408 ? -33.625 2.294 35.753 1.00 95.56 408 VAL A CA 1
ATOM 3117 C C . VAL A 1 408 ? -34.732 1.428 36.348 1.00 95.56 408 VAL A C 1
ATOM 3119 O O . VAL A 1 408 ? -34.578 0.208 36.394 1.00 95.56 408 VAL A O 1
ATOM 3122 N N . GLN A 1 409 ? -35.854 2.021 36.767 1.00 95.56 409 GLN A N 1
ATOM 3123 C CA . GLN A 1 409 ? -36.989 1.257 37.294 1.00 95.56 409 GLN A CA 1
ATOM 3124 C C . GLN A 1 409 ? -37.551 0.293 36.243 1.00 95.56 409 GLN A C 1
ATOM 3126 O O . GLN A 1 409 ? -37.720 -0.891 36.533 1.00 95.56 409 GLN A O 1
ATOM 3131 N N . LEU A 1 410 ? -37.769 0.773 35.015 1.00 97.06 410 LEU A N 1
ATOM 3132 C CA . LEU A 1 410 ? -38.286 -0.039 33.914 1.00 97.06 410 LEU A CA 1
ATOM 3133 C C . LEU A 1 410 ? -37.377 -1.243 33.640 1.00 97.06 410 LEU A C 1
ATOM 3135 O O . LEU A 1 410 ? -37.838 -2.383 33.711 1.00 97.06 410 LEU A O 1
ATOM 3139 N N . LEU A 1 411 ? -36.083 -1.010 33.399 1.00 97.19 411 LEU A N 1
ATOM 3140 C CA . LEU A 1 411 ? -35.121 -2.081 33.114 1.00 97.19 411 LEU A CA 1
ATOM 3141 C C . LEU A 1 411 ? -35.014 -3.068 34.278 1.00 97.19 411 LEU A C 1
ATOM 3143 O O . LEU A 1 411 ? -35.010 -4.275 34.059 1.00 97.19 411 LEU A O 1
ATOM 3147 N N . THR A 1 412 ? -35.004 -2.575 35.518 1.00 97.00 412 THR A N 1
ATOM 3148 C CA . THR A 1 412 ? -34.969 -3.428 36.714 1.00 97.00 412 THR A CA 1
ATOM 3149 C C . THR A 1 412 ? -36.165 -4.376 36.757 1.00 97.00 412 THR A C 1
ATOM 3151 O O . THR A 1 412 ? -35.992 -5.579 36.958 1.00 97.00 412 THR A O 1
ATOM 3154 N N . THR A 1 413 ? -37.380 -3.859 36.537 1.00 96.19 413 THR A N 1
ATOM 3155 C CA . THR A 1 413 ? -38.597 -4.685 36.545 1.00 96.19 413 THR A CA 1
ATOM 3156 C C . THR A 1 413 ? -38.609 -5.720 35.423 1.00 96.19 413 THR A C 1
ATOM 3158 O O . THR A 1 413 ? -38.984 -6.868 35.661 1.00 96.19 413 THR A O 1
ATOM 3161 N N . GLU A 1 414 ? -38.153 -5.353 34.224 1.00 97.81 414 GLU A N 1
ATOM 3162 C CA . GLU A 1 414 ? -38.111 -6.266 33.082 1.00 97.81 414 GLU A CA 1
ATOM 3163 C C . GLU A 1 414 ? -37.059 -7.369 33.266 1.00 97.81 414 GLU A C 1
ATOM 3165 O O . GLU A 1 414 ? -37.366 -8.548 33.073 1.00 97.81 414 GLU A O 1
ATOM 3170 N N . ILE A 1 415 ? -35.848 -7.028 33.719 1.00 97.81 415 ILE A N 1
ATOM 3171 C CA . ILE A 1 415 ? -34.793 -8.011 34.012 1.00 97.81 415 ILE A CA 1
ATOM 3172 C C . ILE A 1 415 ? -35.254 -8.964 35.122 1.00 97.81 415 ILE A C 1
ATOM 3174 O O . ILE A 1 415 ? -35.157 -10.185 34.974 1.00 97.81 415 ILE A O 1
ATOM 3178 N N . ALA A 1 416 ? -35.832 -8.438 36.208 1.00 97.00 416 ALA A N 1
ATOM 3179 C CA . ALA A 1 416 ? -36.348 -9.259 37.301 1.00 97.00 416 ALA A CA 1
ATOM 3180 C C . ALA A 1 416 ? -37.449 -10.227 36.835 1.00 97.00 416 ALA A C 1
ATOM 3182 O O . ALA A 1 416 ? -37.471 -11.393 37.246 1.00 97.00 416 ALA A O 1
ATOM 3183 N N . ARG A 1 417 ? -38.341 -9.775 35.942 1.00 97.25 417 ARG A N 1
ATOM 3184 C CA . ARG A 1 417 ? -39.385 -10.611 35.335 1.00 97.25 417 ARG A CA 1
ATOM 3185 C C . ARG A 1 417 ? -38.782 -11.758 34.519 1.00 97.25 417 ARG A C 1
ATOM 3187 O O . ARG A 1 417 ? -39.234 -12.895 34.662 1.00 97.25 417 ARG A O 1
ATOM 3194 N N . ARG A 1 418 ? -37.763 -11.488 33.694 1.00 97.19 418 ARG A N 1
ATOM 3195 C CA . ARG A 1 418 ? -37.085 -12.509 32.870 1.00 97.19 418 ARG A CA 1
ATOM 3196 C C . ARG A 1 418 ? -36.357 -13.553 33.721 1.00 97.19 418 ARG A C 1
ATOM 3198 O O . ARG A 1 418 ? -36.516 -14.745 33.478 1.00 97.19 418 ARG A O 1
ATOM 3205 N N . ILE A 1 419 ? -35.644 -13.130 34.762 1.00 96.25 419 ILE A N 1
ATOM 3206 C CA . ILE A 1 419 ? -34.928 -14.043 35.672 1.00 96.25 419 ILE A CA 1
ATOM 3207 C C . ILE A 1 419 ? -35.899 -14.898 36.494 1.00 96.25 419 ILE A C 1
ATOM 3209 O O . ILE A 1 419 ? -35.683 -16.096 36.688 1.00 96.25 419 ILE A O 1
ATOM 3213 N N . SER A 1 420 ? -37.014 -14.315 36.939 1.00 95.38 420 SER A N 1
ATOM 3214 C CA . SER A 1 420 ? -38.062 -15.066 37.642 1.00 95.38 420 SER A CA 1
ATOM 3215 C C . SER A 1 420 ? -38.691 -16.138 36.744 1.00 95.38 420 SER A C 1
ATOM 3217 O O . SER A 1 420 ? -38.996 -17.237 37.202 1.00 95.38 420 SER A O 1
ATOM 3219 N N . ALA A 1 421 ? -38.862 -15.856 35.448 1.00 94.62 421 ALA A N 1
ATOM 3220 C CA . ALA A 1 421 ? -39.324 -16.860 34.495 1.00 94.62 421 ALA A CA 1
ATOM 3221 C C . ALA A 1 421 ? -38.315 -18.016 34.352 1.0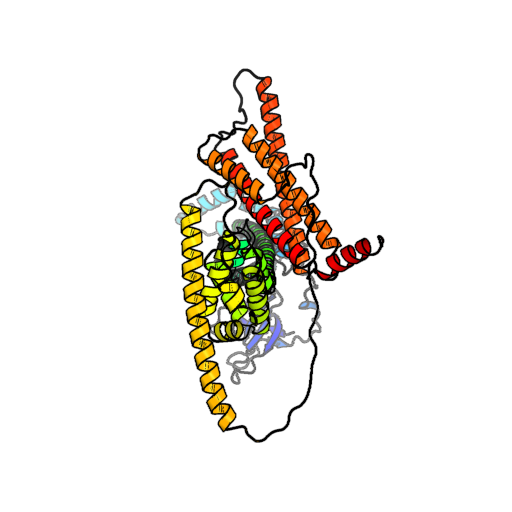0 94.62 421 ALA A C 1
ATOM 3223 O O . ALA A 1 421 ? -38.718 -19.177 34.392 1.00 94.62 421 ALA A O 1
ATOM 3224 N N . GLU A 1 422 ? -37.017 -17.713 34.271 1.00 95.00 422 GLU A N 1
ATOM 3225 C CA . GLU A 1 422 ? -35.953 -18.718 34.114 1.00 95.00 422 GLU A CA 1
ATOM 3226 C C . GLU A 1 422 ? -35.789 -19.622 35.350 1.00 95.00 422 GLU A C 1
ATOM 3228 O O . GLU A 1 422 ? -35.653 -20.845 35.241 1.00 95.00 422 GLU A O 1
ATOM 3233 N N . THR A 1 423 ? -35.871 -19.043 36.552 1.00 92.50 423 THR A N 1
ATOM 3234 C CA . THR A 1 423 ? -35.805 -19.805 37.813 1.00 92.50 423 THR A CA 1
ATOM 3235 C C . THR A 1 423 ? -36.991 -20.761 37.968 1.00 92.50 423 THR A C 1
ATOM 3237 O O . THR A 1 423 ? -36.808 -21.898 38.403 1.00 92.50 423 THR A O 1
ATOM 3240 N N . ASN A 1 424 ? -38.195 -20.360 37.544 1.00 92.25 424 ASN A N 1
ATOM 3241 C CA . ASN A 1 424 ? -39.374 -21.234 37.544 1.00 92.25 424 ASN A CA 1
ATOM 3242 C C . ASN A 1 424 ? -39.218 -22.428 36.589 1.00 92.25 424 ASN A C 1
ATOM 3244 O O . ASN A 1 424 ? -39.571 -23.554 36.950 1.00 92.25 424 ASN A O 1
ATOM 3248 N N . VAL A 1 425 ? -38.657 -22.203 35.397 1.00 90.81 425 VAL A N 1
ATOM 3249 C CA . VAL A 1 425 ? -38.366 -23.273 34.427 1.00 90.81 425 VAL A CA 1
ATOM 3250 C C . VAL A 1 425 ? -37.330 -24.247 34.996 1.00 90.81 425 VAL A C 1
ATOM 3252 O O . VAL A 1 425 ? -37.552 -25.460 34.979 1.00 90.81 425 VAL A O 1
ATOM 3255 N N . SER A 1 426 ? -36.252 -23.726 35.587 1.00 87.94 426 SER A N 1
ATOM 3256 C CA . SER A 1 426 ? -35.181 -24.532 36.190 1.00 87.94 426 SER A CA 1
ATOM 3257 C C . SER A 1 426 ? -35.670 -25.373 37.378 1.00 87.94 426 SER A C 1
ATOM 3259 O O . SER A 1 426 ? -35.343 -26.557 37.481 1.00 87.94 426 SER A O 1
ATOM 3261 N N . ASN A 1 427 ? -36.510 -24.802 38.248 1.00 87.31 427 ASN A N 1
ATOM 3262 C CA . ASN A 1 427 ? -37.092 -25.513 39.391 1.00 87.31 427 ASN A CA 1
ATOM 3263 C C . ASN A 1 427 ? -38.046 -26.634 38.950 1.00 87.31 427 ASN A C 1
ATOM 3265 O O . ASN A 1 427 ? -38.019 -27.727 39.518 1.00 87.31 427 ASN A O 1
ATOM 3269 N N . SER A 1 428 ? -38.850 -26.393 37.908 1.00 87.56 428 SER A N 1
ATOM 3270 C CA . SER A 1 428 ? -39.745 -27.400 37.323 1.00 87.56 428 SER A CA 1
ATOM 3271 C C . SER A 1 428 ? -38.964 -28.578 36.721 1.00 87.56 428 SER A C 1
ATOM 3273 O O . SER A 1 428 ? -39.257 -29.742 37.006 1.00 87.56 428 SER A O 1
ATOM 3275 N N . ALA A 1 429 ? -37.903 -28.286 35.961 1.00 80.88 429 ALA A N 1
ATOM 3276 C CA . ALA A 1 429 ? -37.042 -29.304 35.361 1.00 80.88 429 ALA A CA 1
ATOM 3277 C C . ALA A 1 429 ? -36.268 -30.119 36.414 1.00 80.88 429 ALA A C 1
ATOM 3279 O O . ALA A 1 429 ? -36.149 -31.339 36.289 1.00 80.88 429 ALA A O 1
ATOM 3280 N N . CYS A 1 430 ? -35.783 -29.472 37.479 1.00 75.50 430 CYS A N 1
ATOM 3281 C CA . CYS A 1 430 ? -35.064 -30.142 38.561 1.00 75.50 430 CYS A CA 1
ATOM 3282 C C . CYS A 1 430 ? -35.972 -31.094 39.358 1.00 75.50 430 CYS A C 1
ATOM 3284 O O . CYS A 1 430 ? -35.554 -32.205 39.674 1.00 75.50 430 CYS A O 1
ATOM 3286 N N . LEU A 1 431 ? -37.237 -30.727 39.607 1.00 74.25 431 LEU A N 1
ATOM 3287 C CA . LEU A 1 431 ? -38.216 -31.622 40.243 1.00 74.25 431 LEU A CA 1
ATOM 3288 C C . LEU A 1 431 ? -38.528 -32.854 39.375 1.00 74.25 431 LEU A C 1
ATOM 3290 O O . LEU A 1 431 ? -38.642 -33.962 39.903 1.00 74.25 431 LEU A O 1
ATOM 3294 N N . ALA A 1 432 ? -38.587 -32.695 38.050 1.00 70.38 432 ALA A N 1
ATOM 3295 C CA . ALA A 1 432 ? -38.750 -33.814 37.120 1.00 70.38 432 ALA A CA 1
ATOM 3296 C C . ALA A 1 432 ? -37.496 -34.713 37.045 1.00 70.38 432 ALA A C 1
ATOM 3298 O O . ALA A 1 432 ? -37.611 -35.937 36.998 1.00 70.38 432 ALA A O 1
ATOM 3299 N N . ALA A 1 433 ? -36.293 -34.132 37.088 1.00 61.78 433 ALA A N 1
ATOM 3300 C CA . ALA A 1 433 ? -35.029 -34.873 37.059 1.00 61.78 433 ALA A CA 1
ATOM 3301 C C . ALA A 1 433 ? -34.696 -35.558 38.400 1.00 61.78 433 ALA A C 1
ATOM 3303 O O . ALA A 1 433 ? -34.153 -36.664 38.409 1.00 61.78 433 ALA A O 1
ATOM 3304 N N . ALA A 1 434 ? -35.057 -34.951 39.535 1.00 57.31 434 ALA A N 1
ATOM 3305 C CA . ALA A 1 434 ? -34.911 -35.539 40.866 1.00 57.31 434 ALA A CA 1
ATOM 3306 C C . ALA A 1 434 ? -35.792 -36.789 41.043 1.00 57.31 434 ALA A C 1
ATOM 3308 O O . ALA A 1 434 ? -35.376 -37.735 41.709 1.00 57.31 434 ALA A O 1
ATOM 3309 N N . ALA A 1 435 ? -36.947 -36.854 40.369 1.00 58.72 435 ALA A N 1
ATOM 3310 C CA . ALA A 1 435 ? -37.761 -38.069 40.295 1.00 58.72 435 ALA A CA 1
ATOM 3311 C C . ALA A 1 435 ? -37.085 -39.208 39.497 1.00 58.72 435 ALA A C 1
ATOM 3313 O O . ALA A 1 435 ? -37.389 -40.377 39.723 1.00 58.72 435 ALA A O 1
ATOM 3314 N N . ALA A 1 436 ? -36.142 -38.893 38.601 1.00 53.62 436 ALA A N 1
ATOM 3315 C CA . ALA A 1 436 ? -35.448 -39.868 37.754 1.00 53.62 436 ALA A CA 1
ATOM 3316 C C . ALA A 1 436 ? -34.068 -40.311 38.289 1.00 53.62 436 ALA A C 1
ATOM 3318 O O . ALA A 1 436 ? -33.519 -41.301 37.811 1.00 53.62 436 ALA A O 1
ATOM 3319 N N . LYS A 1 437 ? -33.485 -39.606 39.270 1.00 45.75 437 LYS A N 1
ATOM 3320 C CA . LYS A 1 437 ? -32.064 -39.755 39.650 1.00 45.75 437 LYS A CA 1
ATOM 3321 C C . LYS A 1 437 ? -31.835 -40.210 41.099 1.00 45.75 437 LYS A C 1
ATOM 3323 O O . LYS A 1 437 ? -30.846 -39.836 41.722 1.00 45.75 437 LYS A O 1
ATOM 3328 N N . ALA A 1 438 ? -32.707 -41.071 41.623 1.00 43.53 438 ALA A N 1
ATOM 3329 C CA . ALA A 1 438 ? -32.563 -41.722 42.932 1.00 43.53 438 ALA A CA 1
ATOM 3330 C C . ALA A 1 438 ? -31.565 -42.912 42.941 1.00 43.53 438 ALA A C 1
ATOM 3332 O O . ALA A 1 438 ? -31.833 -43.937 43.563 1.00 43.53 438 ALA A O 1
ATOM 3333 N N . ALA A 1 439 ? -30.421 -42.809 42.248 1.00 50.34 439 ALA A N 1
ATOM 3334 C CA . ALA A 1 439 ? -29.366 -43.832 42.282 1.00 50.34 439 ALA A CA 1
ATOM 3335 C C . ALA A 1 439 ? -27.983 -43.293 41.849 1.00 50.34 439 ALA A C 1
ATOM 3337 O O . ALA A 1 439 ? -27.544 -43.566 40.738 1.00 50.34 439 ALA A O 1
ATOM 3338 N N . ALA A 1 440 ? -27.286 -42.537 42.708 1.00 40.88 440 ALA A N 1
ATOM 3339 C CA . ALA A 1 440 ? -25.812 -42.454 42.718 1.00 40.88 440 ALA A CA 1
ATOM 3340 C C . ALA A 1 440 ? -25.288 -41.663 43.942 1.00 40.88 440 ALA A C 1
ATOM 3342 O O . ALA A 1 440 ? -25.909 -40.666 44.316 1.00 40.88 440 ALA A O 1
ATOM 3343 N N . PRO A 1 441 ? -24.153 -42.066 44.554 1.00 48.78 441 PRO A N 1
ATOM 3344 C CA . PRO A 1 441 ? -23.566 -41.400 45.720 1.00 48.78 441 PRO A CA 1
ATOM 3345 C C . PRO A 1 441 ? -22.595 -40.244 45.362 1.00 48.78 441 PRO A C 1
ATOM 3347 O O . PRO A 1 441 ? -22.088 -40.197 44.240 1.00 48.78 441 PRO A O 1
ATOM 3350 N N . PRO A 1 442 ? -22.315 -39.318 46.309 1.00 43.69 442 PRO A N 1
ATOM 3351 C CA . PRO A 1 442 ? -21.631 -38.046 46.051 1.00 43.69 442 PRO A CA 1
ATOM 3352 C C . PRO A 1 442 ? -20.105 -38.081 46.277 1.00 43.69 442 PRO A C 1
ATOM 3354 O O . PRO A 1 442 ? -19.601 -38.848 47.096 1.00 43.69 442 PRO A O 1
ATOM 3357 N N . SER A 1 443 ? -19.384 -37.178 45.598 1.00 34.56 443 SER A N 1
ATOM 3358 C CA . SER A 1 443 ? -17.942 -36.904 45.755 1.00 34.56 443 SER A CA 1
ATOM 3359 C C . SER A 1 443 ? -17.698 -35.423 46.110 1.00 34.56 443 SER A C 1
ATOM 3361 O O . SER A 1 443 ? -18.473 -34.578 45.654 1.00 34.56 443 SER A O 1
ATOM 3363 N N . PRO A 1 444 ? -16.652 -35.074 46.895 1.00 43.78 444 PRO A N 1
ATOM 3364 C CA . PRO A 1 444 ? -16.518 -33.760 47.519 1.00 43.78 444 PRO A CA 1
ATOM 3365 C C . PRO A 1 444 ? -15.546 -32.791 46.811 1.00 43.78 444 PRO A C 1
ATOM 3367 O O . PRO A 1 444 ? -14.469 -33.182 46.379 1.00 43.78 444 PRO A O 1
ATOM 3370 N N . GLY A 1 445 ? -15.932 -31.508 46.818 1.00 38.84 445 GLY A N 1
ATOM 3371 C CA . GLY A 1 445 ? -15.140 -30.365 47.309 1.00 38.84 445 GLY A CA 1
ATOM 3372 C C . GLY A 1 445 ? -13.954 -29.835 46.490 1.00 38.84 445 GLY A C 1
ATOM 3373 O O . GLY A 1 445 ? -12.895 -30.448 46.467 1.00 38.84 445 GLY A O 1
ATOM 3374 N N . VAL A 1 446 ? -14.079 -28.598 45.984 1.00 31.89 446 VAL A N 1
ATOM 3375 C CA . VAL A 1 446 ? -12.956 -27.717 45.587 1.00 31.89 446 VAL A CA 1
ATOM 3376 C C . VAL A 1 446 ? -13.256 -26.265 46.042 1.00 31.89 446 VAL A C 1
ATOM 3378 O O . VAL A 1 446 ? -14.433 -25.898 46.095 1.00 31.89 446 VAL A O 1
ATOM 3381 N N . PRO A 1 447 ? -12.247 -25.456 46.446 1.00 35.00 447 PRO A N 1
ATOM 3382 C CA . PRO A 1 447 ? -12.413 -24.244 47.257 1.00 35.00 447 PRO A CA 1
ATOM 3383 C C . PRO A 1 447 ? -12.484 -22.921 46.466 1.00 35.00 447 PRO A C 1
ATOM 3385 O O . PRO A 1 447 ? -12.046 -22.828 45.324 1.00 35.00 447 PRO A O 1
ATOM 3388 N N . LYS A 1 448 ? -13.006 -21.880 47.137 1.00 35.75 448 LYS A N 1
ATOM 3389 C CA . LYS A 1 448 ? -13.170 -20.485 46.671 1.00 35.75 448 LYS A CA 1
ATOM 3390 C C . LYS A 1 448 ? -11.841 -19.716 46.547 1.00 35.75 448 LYS A C 1
ATOM 3392 O O . LYS A 1 448 ? -11.023 -19.830 47.464 1.00 35.75 448 LYS A O 1
ATOM 3397 N N . PRO A 1 449 ? -11.683 -18.810 45.560 1.00 30.31 449 PRO A N 1
ATOM 3398 C CA . PRO A 1 449 ? -10.651 -17.786 45.584 1.00 30.31 449 PRO A CA 1
ATOM 3399 C C . PRO A 1 449 ? -11.164 -16.432 46.110 1.00 30.31 449 PRO A C 1
ATOM 3401 O O . PRO A 1 449 ? -12.222 -15.927 45.750 1.00 30.31 449 PRO A O 1
ATOM 3404 N N . TRP A 1 450 ? -10.352 -15.884 47.007 1.00 34.22 450 TRP A N 1
ATOM 3405 C CA . TRP A 1 450 ? -10.201 -14.498 47.432 1.00 34.22 450 TRP A CA 1
ATOM 3406 C C . TRP A 1 450 ? -9.869 -13.528 46.279 1.00 34.22 450 TRP A C 1
ATOM 3408 O O . TRP A 1 450 ? -9.024 -13.857 45.452 1.00 34.22 450 TRP A O 1
ATOM 3418 N N . LEU A 1 451 ? -10.462 -12.323 46.279 1.00 27.55 451 LEU A N 1
ATOM 3419 C CA . LEU A 1 451 ? -9.812 -11.048 45.918 1.00 27.55 451 LEU A CA 1
ATOM 3420 C C . LEU A 1 451 ? -10.770 -9.863 46.132 1.00 27.55 451 LEU A C 1
ATOM 3422 O O . LEU A 1 451 ? -11.866 -9.822 45.583 1.00 27.55 451 LEU A O 1
ATOM 3426 N N . ALA A 1 452 ? -10.322 -8.885 46.919 1.00 25.36 452 ALA A N 1
ATOM 3427 C CA . ALA A 1 452 ? -10.933 -7.570 47.039 1.00 25.36 452 ALA A CA 1
ATOM 3428 C C . ALA A 1 452 ? -9.846 -6.492 46.904 1.00 25.36 452 ALA A C 1
ATOM 3430 O O . ALA A 1 452 ? -8.856 -6.519 47.627 1.00 25.36 452 ALA A O 1
ATOM 3431 N N . SER A 1 453 ? -10.116 -5.556 45.991 1.00 25.95 453 SER A N 1
ATOM 3432 C CA . SER A 1 453 ? -9.915 -4.103 46.078 1.00 25.95 453 SER A CA 1
ATOM 3433 C C . SER A 1 453 ? -8.511 -3.506 46.286 1.00 25.95 453 SER A C 1
ATOM 3435 O O . SER A 1 453 ? -7.886 -3.649 47.334 1.00 25.95 453 SER A O 1
ATOM 3437 N N . VAL A 1 454 ? -8.098 -2.665 45.326 1.00 25.55 454 VAL A N 1
ATOM 3438 C CA . VAL A 1 454 ? -7.176 -1.538 45.551 1.00 25.55 454 VAL A CA 1
ATOM 3439 C C . VAL A 1 454 ? -7.780 -0.275 44.929 1.00 25.55 454 VAL A C 1
ATOM 3441 O O . VAL A 1 454 ? -7.830 -0.122 43.710 1.00 25.55 454 VAL A O 1
ATOM 3444 N N . ALA A 1 455 ? -8.226 0.641 45.789 1.00 26.08 455 ALA A N 1
ATOM 3445 C CA . ALA A 1 455 ? -8.691 1.978 45.432 1.00 26.08 455 ALA A CA 1
ATOM 3446 C C . ALA A 1 455 ? -7.514 2.942 45.178 1.00 26.08 455 ALA A C 1
ATOM 3448 O O . ALA A 1 455 ? -6.496 2.906 45.870 1.00 26.08 455 ALA A O 1
ATOM 3449 N N . HIS A 1 456 ? -7.678 3.828 44.192 1.00 28.45 456 HIS A N 1
ATOM 3450 C CA . HIS A 1 456 ? -6.757 4.920 43.862 1.00 28.45 456 HIS A CA 1
ATOM 3451 C C . HIS A 1 456 ? -7.005 6.173 44.722 1.00 28.45 456 HIS A C 1
ATOM 3453 O O . HIS A 1 456 ? -8.145 6.553 44.978 1.00 28.45 456 HIS A O 1
ATOM 3459 N N . THR A 1 457 ? -5.924 6.864 45.093 1.00 27.36 457 THR A N 1
ATOM 3460 C CA . THR A 1 457 ? -5.910 8.209 45.694 1.00 27.36 457 THR A CA 1
ATOM 3461 C C . THR A 1 457 ? -5.583 9.284 44.643 1.00 27.36 457 THR A C 1
ATOM 3463 O O . THR A 1 457 ? -4.697 9.067 43.814 1.00 27.36 457 THR A O 1
ATOM 3466 N N . PRO A 1 458 ? -6.224 10.473 44.661 1.00 31.80 458 PRO A N 1
ATOM 3467 C CA . PRO A 1 458 ? -5.891 11.557 43.742 1.00 31.80 458 PRO A CA 1
ATOM 3468 C C . PRO A 1 458 ? -4.843 12.503 44.351 1.00 31.80 458 PRO A C 1
ATOM 3470 O O . PRO A 1 458 ? -5.066 13.141 45.381 1.00 31.80 458 PRO A O 1
ATOM 3473 N N . GLY A 1 459 ? -3.690 12.618 43.689 1.00 26.38 459 GLY A N 1
ATOM 3474 C CA . GLY A 1 459 ? -2.655 13.608 43.992 1.00 26.38 459 GLY A CA 1
ATOM 3475 C C . GLY A 1 459 ? -2.787 14.863 43.122 1.00 26.38 459 GLY A C 1
ATOM 3476 O O . GLY A 1 459 ? -2.834 14.773 41.899 1.00 26.38 459 GLY A O 1
ATOM 3477 N N . ARG A 1 460 ? -2.815 16.036 43.771 1.00 31.84 460 ARG A N 1
ATOM 3478 C CA . ARG A 1 460 ? -2.759 17.394 43.188 1.00 31.84 460 ARG A CA 1
ATOM 3479 C C . ARG A 1 460 ? -1.676 17.529 42.103 1.00 31.84 460 ARG A C 1
ATOM 3481 O O . ARG A 1 460 ? -0.504 17.310 42.395 1.00 31.84 460 ARG A O 1
ATOM 3488 N N . GLN A 1 461 ? -2.043 18.020 40.916 1.00 30.98 461 GLN A N 1
ATOM 3489 C CA . GLN A 1 461 ? -1.095 18.475 39.893 1.00 30.98 461 GLN A CA 1
ATOM 3490 C C . GLN A 1 461 ? -1.0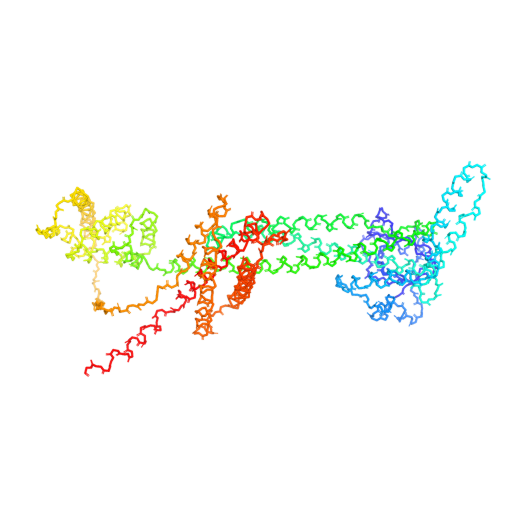71 20.005 39.803 1.00 30.98 461 GLN A C 1
ATOM 3492 O O . GLN A 1 461 ? -2.069 20.655 39.503 1.00 30.98 461 GLN A O 1
ATOM 3497 N N . THR A 1 462 ? 0.100 20.576 40.060 1.00 34.19 462 THR A N 1
ATOM 3498 C CA . THR A 1 462 ? 0.480 21.944 39.704 1.00 34.19 462 THR A CA 1
ATOM 3499 C C . THR A 1 462 ? 0.972 21.967 38.256 1.00 34.19 462 THR A C 1
ATOM 3501 O O . THR A 1 462 ? 1.913 21.247 37.939 1.00 34.19 462 THR A O 1
ATOM 3504 N N . GLY A 1 463 ? 0.350 22.794 37.406 1.00 40.66 463 GLY A N 1
ATOM 3505 C CA . GLY A 1 463 ? 0.884 23.301 36.131 1.00 40.66 463 GLY A CA 1
ATOM 3506 C C . GLY A 1 463 ? 1.706 22.328 35.282 1.00 40.66 463 GLY A C 1
ATOM 3507 O O . GLY A 1 463 ? 2.876 22.599 35.020 1.00 40.66 463 GLY A O 1
ATOM 3508 N N . GLN A 1 464 ? 1.119 21.209 34.849 1.00 36.09 464 GLN A N 1
ATOM 3509 C CA . GLN A 1 464 ? 1.744 20.392 33.810 1.00 36.09 464 GLN A CA 1
ATOM 3510 C C . GLN A 1 464 ? 1.592 21.082 32.443 1.00 36.09 464 GLN A C 1
ATOM 3512 O O . GLN A 1 464 ? 0.511 21.597 32.149 1.00 36.09 464 GLN A O 1
ATOM 3517 N N . PRO A 1 465 ? 2.646 21.103 31.604 1.00 43.34 465 PRO A N 1
ATOM 3518 C CA . PRO A 1 465 ? 2.508 21.500 30.207 1.00 43.34 465 PRO A CA 1
ATOM 3519 C C . PRO A 1 465 ? 1.429 20.629 29.559 1.00 43.34 465 PRO A C 1
ATOM 3521 O O . PRO A 1 465 ? 1.404 19.422 29.804 1.00 43.34 465 PRO A O 1
ATOM 3524 N N . GLU A 1 466 ? 0.527 21.242 28.782 1.00 54.19 466 GLU A N 1
ATOM 3525 C CA . GLU A 1 466 ? -0.553 20.531 28.088 1.00 54.19 466 GLU A CA 1
ATOM 3526 C C . GLU A 1 466 ? -0.018 19.238 27.474 1.00 54.19 466 GLU A C 1
ATOM 3528 O O . GLU A 1 466 ? 0.962 19.247 26.723 1.00 54.19 466 GLU A O 1
ATOM 3533 N N . HIS A 1 467 ? -0.637 18.119 27.843 1.00 71.12 467 HIS A N 1
ATOM 3534 C CA . HIS A 1 467 ? -0.199 16.798 27.431 1.00 71.12 467 HIS A CA 1
ATOM 3535 C C . HIS A 1 467 ? -0.249 16.737 25.896 1.00 71.12 467 HIS A C 1
ATOM 3537 O O . HIS A 1 467 ? -1.330 16.686 25.302 1.00 71.12 467 HIS A O 1
ATOM 3543 N N . LEU A 1 468 ? 0.924 16.797 25.251 1.00 79.12 468 LEU A N 1
ATOM 3544 C CA . LEU A 1 468 ? 1.060 16.713 23.798 1.00 79.12 468 LEU A CA 1
ATOM 3545 C C . LEU A 1 468 ? 0.450 15.387 23.350 1.00 79.12 468 LEU A C 1
ATOM 3547 O O . LEU A 1 468 ? 1.035 14.320 23.526 1.00 79.12 468 LEU A O 1
ATOM 3551 N N . SER A 1 469 ? -0.759 15.461 22.812 1.00 87.88 469 SER A N 1
ATOM 3552 C CA . SER A 1 469 ? -1.509 14.311 22.340 1.00 87.88 469 SER A CA 1
ATOM 3553 C C . SER A 1 469 ? -1.865 14.540 20.885 1.00 87.88 469 SER A C 1
ATOM 3555 O O . SER A 1 469 ? -2.305 15.622 20.483 1.00 87.88 469 SER A O 1
ATOM 3557 N N . TRP A 1 470 ? -1.618 13.506 20.088 1.00 91.00 470 TRP A N 1
ATOM 3558 C CA . TRP A 1 470 ? -1.836 13.543 18.654 1.00 91.00 470 TRP A CA 1
ATOM 3559 C C . TRP A 1 470 ? -3.274 13.947 18.258 1.00 91.00 470 TRP A C 1
ATOM 3561 O O . TRP A 1 470 ? -3.386 14.795 17.375 1.00 91.00 470 TRP A O 1
ATOM 3571 N N . PRO A 1 471 ? -4.353 13.495 18.941 1.00 88.50 471 PRO A N 1
ATOM 3572 C CA . PRO A 1 471 ? -5.721 13.931 18.634 1.00 88.50 471 PRO A CA 1
ATOM 3573 C C . PRO A 1 471 ? -5.908 15.456 18.649 1.00 88.50 471 PRO A C 1
ATOM 3575 O O . PRO A 1 471 ? -6.402 16.026 17.682 1.00 88.50 471 PRO A O 1
ATOM 3578 N N . HIS A 1 472 ? -5.403 16.151 19.673 1.00 88.75 472 HIS A N 1
ATOM 3579 C CA . HIS A 1 472 ? -5.521 17.613 19.738 1.00 88.75 472 HIS A CA 1
ATOM 3580 C C . HIS A 1 472 ? -4.700 18.319 18.646 1.00 88.75 472 HIS A C 1
ATOM 3582 O O . HIS A 1 472 ? -5.067 19.390 18.159 1.00 88.75 472 HIS A O 1
ATOM 3588 N N . THR A 1 473 ? -3.561 17.741 18.257 1.00 91.06 473 THR A N 1
ATOM 3589 C CA . THR A 1 473 ? -2.753 18.250 17.140 1.00 91.06 473 THR A CA 1
ATOM 3590 C C . THR A 1 473 ? -3.449 18.029 15.801 1.00 91.06 473 THR A C 1
ATOM 3592 O O . THR A 1 473 ? -3.383 18.902 14.936 1.00 91.06 473 THR A O 1
ATOM 3595 N N . ARG A 1 474 ? -4.171 16.915 15.652 1.00 90.00 474 ARG A N 1
ATOM 3596 C CA . ARG A 1 474 ? -5.003 16.608 14.487 1.00 90.00 474 ARG A CA 1
ATOM 3597 C C . ARG A 1 474 ? -6.162 17.593 14.340 1.00 90.00 474 ARG A C 1
ATOM 3599 O O . ARG A 1 474 ? -6.377 18.105 13.245 1.00 90.00 474 ARG A O 1
ATOM 3606 N N . ASP A 1 475 ? -6.837 17.951 15.430 1.00 90.81 475 ASP A N 1
ATOM 3607 C CA . ASP A 1 475 ? -7.895 18.971 15.405 1.00 90.81 475 ASP A CA 1
ATOM 3608 C C . ASP A 1 475 ? -7.362 20.338 14.954 1.00 90.81 475 ASP A C 1
ATOM 3610 O O . ASP A 1 475 ? -7.951 21.000 14.095 1.00 90.81 475 ASP A O 1
ATOM 3614 N N . ALA A 1 476 ? -6.191 20.738 15.463 1.00 90.06 476 ALA A N 1
ATOM 3615 C CA . ALA A 1 476 ? -5.525 21.973 15.049 1.00 90.06 476 ALA A CA 1
ATOM 3616 C C . ALA A 1 476 ? -5.116 21.949 13.561 1.00 90.06 476 ALA A C 1
ATOM 3618 O O . ALA A 1 476 ? -5.244 22.952 12.854 1.00 90.06 476 ALA A O 1
ATOM 3619 N N . LEU A 1 477 ? -4.668 20.793 13.064 1.00 91.69 477 LEU A N 1
ATOM 3620 C CA . LEU A 1 477 ? -4.347 20.568 11.655 1.00 91.69 477 LEU A CA 1
ATOM 3621 C C . LEU A 1 477 ? -5.597 20.695 10.770 1.00 91.69 477 LEU A C 1
ATOM 3623 O O . LEU A 1 477 ? -5.557 21.385 9.748 1.00 91.69 477 LEU A O 1
ATOM 3627 N N . ASN A 1 478 ? -6.721 20.110 11.187 1.00 91.44 478 ASN A N 1
ATOM 3628 C CA . ASN A 1 478 ? -8.007 20.212 10.494 1.00 91.44 478 ASN A CA 1
ATOM 3629 C C . ASN A 1 478 ? -8.524 21.655 10.435 1.00 91.44 478 ASN A C 1
ATOM 3631 O O . ASN A 1 478 ? -8.957 22.111 9.373 1.00 91.44 478 ASN A O 1
ATOM 3635 N N . ALA A 1 479 ? -8.406 22.408 11.531 1.00 92.06 479 ALA A N 1
ATOM 3636 C CA . ALA A 1 479 ? -8.759 23.826 11.568 1.00 92.06 479 ALA A CA 1
ATOM 3637 C C . ALA A 1 479 ? -7.891 24.667 10.609 1.00 92.06 479 ALA A C 1
ATOM 3639 O O . ALA A 1 479 ? -8.403 25.521 9.872 1.00 92.06 479 ALA A O 1
ATOM 3640 N N . LEU A 1 480 ? -6.582 24.387 10.546 1.00 92.00 480 LEU A N 1
ATOM 3641 C CA . LEU A 1 480 ? -5.679 25.037 9.594 1.00 92.00 480 LEU A CA 1
ATOM 3642 C C . LEU A 1 480 ? -6.027 24.677 8.143 1.00 92.00 480 LEU A C 1
ATOM 3644 O O . LEU A 1 480 ? -6.005 25.546 7.270 1.00 92.00 480 LEU A O 1
ATOM 3648 N N . ARG A 1 481 ? -6.387 23.418 7.873 1.00 92.56 481 ARG A N 1
ATOM 3649 C CA . ARG A 1 481 ? -6.818 22.963 6.543 1.00 92.56 481 ARG A CA 1
ATOM 3650 C C . ARG A 1 481 ? -8.100 23.668 6.096 1.00 92.56 481 ARG A C 1
ATOM 3652 O O . ARG A 1 481 ? -8.152 24.149 4.963 1.00 92.56 481 ARG A O 1
ATOM 3659 N N . ALA A 1 482 ? -9.092 23.790 6.977 1.00 92.00 482 ALA A N 1
ATOM 3660 C CA . ALA A 1 482 ? -10.316 24.543 6.703 1.00 92.00 482 ALA A CA 1
ATOM 3661 C C . ALA A 1 482 ? -10.003 26.012 6.370 1.00 92.00 482 ALA A C 1
ATOM 3663 O O . ALA A 1 482 ? -10.482 26.549 5.370 1.00 92.00 482 ALA A O 1
ATOM 3664 N N . SER A 1 483 ? -9.096 26.624 7.135 1.00 91.19 483 SER A N 1
ATOM 3665 C CA . SER A 1 483 ? -8.632 27.994 6.892 1.00 91.19 483 SER A CA 1
ATOM 3666 C C . SER A 1 483 ? -7.879 28.132 5.556 1.00 91.19 483 SER A C 1
ATOM 3668 O O . SER A 1 483 ? -8.015 29.132 4.845 1.00 91.19 483 SER A O 1
ATOM 3670 N N . LEU A 1 484 ? -7.091 27.123 5.153 1.00 90.19 484 LEU A N 1
ATOM 3671 C CA . LEU A 1 484 ? -6.389 27.107 3.858 1.00 90.19 484 LEU A CA 1
ATOM 3672 C C . LEU A 1 484 ? -7.361 27.099 2.679 1.00 90.19 484 LEU A C 1
ATOM 3674 O O . LEU A 1 484 ? -7.090 27.741 1.656 1.00 90.19 484 LEU A O 1
ATOM 3678 N N . GLN A 1 485 ? -8.472 26.378 2.827 1.00 91.38 485 GLN A N 1
ATOM 3679 C CA . GLN A 1 485 ? -9.521 26.275 1.819 1.00 91.38 485 GLN A CA 1
ATOM 3680 C C . GLN A 1 485 ? -10.332 27.572 1.705 1.00 91.38 485 GLN A C 1
ATOM 3682 O O . GLN A 1 485 ? -10.611 27.999 0.585 1.00 91.38 485 GLN A O 1
ATOM 3687 N N . SER A 1 486 ? -10.631 28.242 2.824 1.00 91.44 486 SER A N 1
ATOM 3688 C CA . SER A 1 486 ? -11.298 29.556 2.829 1.00 91.44 486 SER A CA 1
ATOM 3689 C C . SER A 1 486 ? -10.385 30.700 2.368 1.00 91.44 486 SER A C 1
ATOM 3691 O O . SER A 1 486 ? -10.867 31.762 1.982 1.00 91.44 486 SER A O 1
ATOM 3693 N N . GLY A 1 487 ? -9.063 30.496 2.380 1.00 90.19 487 GLY A N 1
ATOM 3694 C CA . GLY A 1 487 ? -8.079 31.518 2.021 1.00 90.19 487 GLY A CA 1
ATOM 3695 C C . GLY A 1 487 ? -7.788 32.525 3.136 1.00 90.19 487 GLY A C 1
ATOM 3696 O O . GLY A 1 487 ? -7.137 33.529 2.862 1.00 90.19 487 GLY A O 1
ATOM 3697 N N . SER A 1 488 ? -8.221 32.255 4.370 1.00 88.44 488 SER A N 1
ATOM 3698 C CA . SER A 1 488 ? -8.081 33.148 5.529 1.00 88.44 488 SER A CA 1
ATOM 3699 C C . SER A 1 488 ? -6.912 32.789 6.456 1.00 88.44 488 SER A C 1
ATOM 3701 O O . SER A 1 488 ? -6.931 33.143 7.631 1.00 88.44 488 SER A O 1
ATOM 3703 N N . VAL A 1 489 ? -5.907 32.050 5.976 1.00 89.81 489 VAL A N 1
ATOM 3704 C CA . VAL A 1 489 ? -4.798 31.585 6.830 1.00 89.81 489 VAL A CA 1
ATOM 3705 C C . VAL A 1 489 ? -3.853 32.716 7.179 1.00 89.81 489 VAL A C 1
ATOM 3707 O O . VAL A 1 489 ? -3.179 33.263 6.304 1.00 89.81 489 VAL A O 1
ATOM 3710 N N . SER A 1 490 ? -3.731 32.983 8.475 1.00 89.25 490 SER A N 1
ATOM 3711 C CA . SER A 1 490 ? -2.632 33.767 9.022 1.00 89.25 490 SER A CA 1
ATOM 3712 C C . SER A 1 490 ? -1.345 32.939 9.056 1.00 89.25 490 SER A C 1
ATOM 3714 O O . SER A 1 490 ? -1.349 31.774 9.462 1.00 89.25 490 SER A O 1
ATOM 3716 N N . THR A 1 491 ? -0.213 33.550 8.689 1.00 84.69 491 THR A N 1
ATOM 3717 C CA . THR A 1 491 ? 1.121 32.936 8.824 1.00 84.69 491 THR A CA 1
ATOM 3718 C C . THR A 1 491 ? 1.385 32.487 10.261 1.00 84.69 491 THR A C 1
ATOM 3720 O O . THR A 1 491 ? 1.982 31.435 10.465 1.00 84.69 491 THR A O 1
ATOM 3723 N N . ARG A 1 492 ? 0.898 33.248 11.252 1.00 85.94 492 ARG A N 1
ATOM 3724 C CA . ARG A 1 492 ? 1.052 32.948 12.684 1.00 85.94 492 ARG A CA 1
ATOM 3725 C C . ARG A 1 492 ? 0.307 31.679 13.098 1.00 85.94 492 ARG A C 1
ATOM 3727 O O . ARG A 1 492 ? 0.835 30.874 13.862 1.00 85.94 492 ARG A O 1
ATOM 3734 N N . ASP A 1 493 ? -0.898 31.483 12.575 1.00 88.44 493 ASP A N 1
ATOM 3735 C CA . ASP A 1 493 ? -1.685 30.285 12.867 1.00 88.44 493 ASP A CA 1
ATOM 3736 C C . ASP A 1 493 ? -1.005 29.066 12.242 1.00 88.44 493 ASP A C 1
ATOM 3738 O O . ASP A 1 493 ? -0.782 28.062 12.920 1.00 88.44 493 ASP A O 1
ATOM 3742 N N . ALA A 1 494 ? -0.559 29.191 10.985 1.00 89.00 494 ALA A N 1
ATOM 3743 C CA . ALA A 1 494 ? 0.184 28.141 10.298 1.00 89.00 494 ALA A CA 1
ATOM 3744 C C . ALA A 1 494 ? 1.474 27.751 11.042 1.00 89.00 494 ALA A C 1
ATOM 3746 O O . ALA A 1 494 ? 1.705 26.563 11.261 1.00 89.00 494 ALA A O 1
ATOM 3747 N N . THR A 1 495 ? 2.295 28.716 11.477 1.00 88.50 495 THR A N 1
ATOM 3748 C CA . THR A 1 495 ? 3.527 28.419 12.229 1.00 88.50 495 THR A CA 1
ATOM 3749 C C . THR A 1 495 ? 3.242 27.755 13.573 1.00 88.50 495 THR A C 1
ATOM 3751 O O . THR A 1 495 ? 3.952 26.817 13.929 1.00 88.50 495 THR A O 1
ATOM 3754 N N . SER A 1 496 ? 2.192 28.174 14.290 1.00 90.12 496 SER A N 1
ATOM 3755 C CA . SER A 1 496 ? 1.826 27.574 15.581 1.00 90.12 496 SER A CA 1
ATOM 3756 C C . SER A 1 496 ? 1.399 26.105 15.457 1.00 90.12 496 SER A C 1
ATOM 3758 O O . SER A 1 496 ? 1.840 25.257 16.236 1.00 90.12 496 SER A O 1
ATOM 3760 N N . VAL A 1 497 ? 0.605 25.773 14.434 1.00 91.06 497 VAL A N 1
ATOM 3761 C CA . VAL A 1 497 ? 0.174 24.396 14.154 1.00 91.06 497 VAL A CA 1
ATOM 3762 C C . VAL A 1 497 ? 1.356 23.544 13.703 1.00 91.06 497 VAL A C 1
ATOM 3764 O O . VAL A 1 497 ? 1.513 22.419 14.170 1.00 91.06 497 VAL A O 1
ATOM 3767 N N . LEU A 1 498 ? 2.228 24.085 12.849 1.00 90.50 498 LEU A N 1
ATOM 3768 C CA . LEU A 1 498 ? 3.452 23.409 12.420 1.00 90.50 498 LEU A CA 1
ATOM 3769 C C . LEU A 1 498 ? 4.396 23.112 13.597 1.00 90.50 498 LEU A C 1
ATOM 3771 O O . LEU A 1 498 ? 4.961 22.022 13.660 1.00 90.50 498 LEU A O 1
ATOM 3775 N N . ASP A 1 499 ? 4.515 24.023 14.565 1.00 91.38 499 ASP A N 1
ATOM 3776 C CA . ASP A 1 499 ? 5.269 23.775 15.799 1.00 91.38 499 ASP A CA 1
ATOM 3777 C C . ASP A 1 499 ? 4.663 22.663 16.651 1.00 91.38 499 ASP A C 1
ATOM 3779 O O . ASP A 1 499 ? 5.385 21.830 17.208 1.00 91.38 499 ASP A O 1
ATOM 3783 N N . ARG A 1 500 ? 3.331 22.615 16.726 1.00 92.38 500 ARG A N 1
ATOM 3784 C CA . ARG A 1 500 ? 2.623 21.542 17.425 1.00 92.38 500 ARG A CA 1
ATOM 3785 C C . ARG A 1 500 ? 2.850 20.189 16.747 1.00 92.38 500 ARG A C 1
ATOM 3787 O O . ARG A 1 500 ? 3.139 19.216 17.440 1.00 92.38 500 ARG A O 1
ATOM 3794 N N . ILE A 1 501 ? 2.794 20.141 15.412 1.00 89.38 501 ILE A N 1
ATOM 3795 C CA . ILE A 1 501 ? 3.111 18.947 14.610 1.00 89.38 501 ILE A CA 1
ATOM 3796 C C . ILE A 1 501 ? 4.533 18.474 14.913 1.00 89.38 501 ILE A C 1
ATOM 3798 O O . ILE A 1 501 ? 4.711 17.317 15.286 1.00 89.38 501 ILE A O 1
ATOM 3802 N N . TYR A 1 502 ? 5.525 19.366 14.821 1.00 91.06 502 TYR A N 1
ATOM 3803 C CA . TYR A 1 502 ? 6.927 19.031 15.076 1.00 91.06 502 TYR A CA 1
ATOM 3804 C C . TYR A 1 502 ? 7.115 18.387 16.457 1.00 91.06 502 TYR A C 1
ATOM 3806 O O . TYR A 1 502 ? 7.662 17.289 16.565 1.00 91.06 502 TYR A O 1
ATOM 3814 N N . ARG A 1 503 ? 6.609 19.039 17.515 1.00 91.12 503 ARG A N 1
ATOM 3815 C CA . ARG A 1 503 ? 6.750 18.554 18.898 1.00 91.12 503 ARG A CA 1
ATOM 3816 C C . ARG A 1 503 ? 6.031 17.228 19.128 1.00 91.12 503 ARG A C 1
ATOM 3818 O O . ARG A 1 503 ? 6.562 16.369 19.823 1.00 91.12 503 ARG A O 1
ATOM 3825 N N . CYS A 1 504 ? 4.840 17.047 18.557 1.00 90.50 504 CYS A N 1
ATOM 3826 C CA . CYS A 1 504 ? 4.099 15.794 18.694 1.00 90.50 504 CYS A CA 1
ATOM 3827 C C . CYS A 1 504 ? 4.781 14.628 17.978 1.00 90.50 504 CYS A C 1
ATOM 3829 O O . CYS A 1 504 ? 4.854 13.543 18.552 1.00 90.50 504 CYS A O 1
ATOM 3831 N N . LEU A 1 505 ? 5.288 14.837 16.760 1.00 87.62 505 LEU A N 1
ATOM 3832 C CA . LEU A 1 505 ? 6.007 13.795 16.025 1.00 87.62 505 LEU A CA 1
ATOM 3833 C C . LEU A 1 505 ? 7.310 13.414 16.737 1.00 87.62 505 LEU A C 1
ATOM 3835 O O . LEU A 1 505 ? 7.606 12.229 16.867 1.00 87.62 505 LEU A O 1
ATOM 3839 N N . ASP A 1 506 ? 8.056 14.400 17.239 1.00 89.69 506 ASP A N 1
ATOM 3840 C CA . ASP A 1 506 ? 9.292 14.173 17.997 1.00 89.69 506 ASP A CA 1
ATOM 3841 C C . ASP A 1 506 ? 9.041 13.382 19.293 1.00 89.69 506 ASP A C 1
ATOM 3843 O O . ASP A 1 506 ? 9.670 12.351 19.541 1.00 89.69 506 ASP A O 1
ATOM 3847 N N . GLU A 1 507 ? 8.035 13.783 20.075 1.00 91.38 507 GLU A N 1
ATOM 3848 C CA . GLU A 1 507 ? 7.647 13.085 21.303 1.00 91.38 507 GLU A CA 1
ATOM 3849 C C . GLU A 1 507 ? 7.150 11.655 21.029 1.00 91.38 507 GLU A C 1
ATOM 3851 O O . GLU A 1 507 ? 7.504 10.725 21.760 1.00 91.38 507 GLU A O 1
ATOM 3856 N N . ALA A 1 508 ? 6.372 11.446 19.962 1.00 87.12 508 ALA A N 1
ATOM 3857 C CA . ALA A 1 508 ? 5.920 10.115 19.562 1.00 87.12 508 ALA A CA 1
ATOM 3858 C C . ALA A 1 508 ? 7.102 9.208 19.177 1.00 87.12 508 ALA A C 1
ATOM 3860 O O . ALA A 1 508 ? 7.197 8.085 19.676 1.00 87.12 508 ALA A O 1
ATOM 3861 N N . MET A 1 509 ? 8.047 9.700 18.365 1.00 89.69 509 MET A N 1
ATOM 3862 C CA . MET A 1 509 ? 9.266 8.960 18.003 1.00 89.69 509 MET A CA 1
ATOM 3863 C C . MET A 1 509 ? 10.121 8.615 19.226 1.00 89.69 509 MET A C 1
ATOM 3865 O O . MET A 1 509 ? 10.623 7.490 19.338 1.00 89.69 509 MET A O 1
ATOM 3869 N N . ARG A 1 510 ? 10.258 9.554 20.171 1.00 91.31 510 ARG A N 1
ATOM 3870 C CA . ARG A 1 510 ? 10.985 9.341 21.427 1.00 91.31 510 ARG A CA 1
ATOM 3871 C C . ARG A 1 510 ? 10.345 8.223 22.250 1.00 91.31 510 ARG A C 1
ATOM 3873 O O . ARG A 1 510 ? 11.053 7.338 22.728 1.00 91.31 510 ARG A O 1
ATOM 3880 N N . ARG A 1 511 ? 9.015 8.226 22.395 1.00 90.19 511 ARG A N 1
ATOM 3881 C CA . ARG A 1 511 ? 8.283 7.180 23.131 1.00 90.19 511 ARG A CA 1
ATOM 3882 C C . ARG A 1 511 ? 8.359 5.819 22.449 1.00 90.19 511 ARG A C 1
ATOM 3884 O O . ARG A 1 511 ? 8.588 4.829 23.134 1.00 90.19 511 ARG A O 1
ATOM 3891 N N . ILE A 1 512 ? 8.214 5.764 21.126 1.00 87.12 512 ILE A N 1
ATOM 3892 C CA . ILE A 1 512 ? 8.350 4.517 20.361 1.00 87.12 512 ILE A CA 1
ATOM 3893 C C . ILE A 1 512 ? 9.756 3.936 20.537 1.00 87.12 512 ILE A C 1
ATOM 3895 O O . ILE A 1 512 ? 9.884 2.752 20.828 1.00 87.12 512 ILE A O 1
ATOM 3899 N N . SER A 1 513 ? 10.801 4.765 20.453 1.00 87.44 513 SER A N 1
ATOM 3900 C CA . SER A 1 513 ? 12.185 4.329 20.692 1.00 87.44 513 SER A CA 1
ATOM 3901 C C . SER A 1 513 ? 12.383 3.770 22.106 1.00 87.44 513 SER A C 1
ATOM 3903 O O . SER A 1 513 ? 13.022 2.735 22.278 1.00 87.44 513 SER A O 1
ATOM 3905 N N . GLN A 1 514 ? 11.798 4.417 23.121 1.00 89.19 514 GLN A N 1
ATOM 3906 C CA . GLN A 1 514 ? 11.848 3.941 24.509 1.00 89.19 514 GLN A CA 1
ATOM 3907 C C . GLN A 1 514 ? 11.112 2.613 24.703 1.00 89.19 514 GLN A C 1
ATOM 3909 O O . GLN A 1 514 ? 11.628 1.719 25.369 1.00 89.19 514 GLN A O 1
ATOM 3914 N N . LEU A 1 515 ? 9.922 2.472 24.112 1.00 85.38 515 LEU A N 1
ATOM 3915 C CA . LEU A 1 515 ? 9.150 1.232 24.167 1.00 85.38 515 LEU A CA 1
ATOM 3916 C C . LEU A 1 515 ? 9.867 0.101 23.426 1.00 85.38 515 LEU A C 1
ATOM 3918 O O . LEU A 1 515 ? 9.954 -1.001 23.960 1.00 85.38 515 LEU A O 1
ATOM 3922 N N . ARG A 1 516 ? 10.443 0.381 22.250 1.00 85.75 516 ARG A N 1
ATOM 3923 C CA . ARG A 1 516 ? 11.239 -0.584 21.480 1.00 85.75 516 ARG A CA 1
ATOM 3924 C C . ARG A 1 516 ? 12.390 -1.135 22.316 1.00 85.75 516 ARG A C 1
ATOM 3926 O O . ARG A 1 516 ? 12.471 -2.344 22.474 1.00 85.75 516 ARG A O 1
ATOM 3933 N N . ALA A 1 517 ? 13.187 -0.257 22.928 1.00 87.19 517 ALA A N 1
ATOM 3934 C CA . ALA A 1 517 ? 14.294 -0.663 23.796 1.00 87.19 517 ALA A CA 1
ATOM 3935 C C . ALA A 1 517 ? 13.836 -1.510 25.000 1.00 87.19 517 ALA A C 1
ATOM 3937 O O . ALA A 1 517 ? 14.584 -2.353 25.480 1.00 87.19 517 ALA A O 1
ATOM 3938 N N . SER A 1 518 ? 12.605 -1.314 25.489 1.00 85.81 518 SER A N 1
ATOM 3939 C CA . SER A 1 518 ? 12.049 -2.134 26.575 1.00 85.81 518 SER A CA 1
ATOM 3940 C C . SER A 1 518 ? 11.503 -3.498 26.130 1.00 85.81 518 SER A C 1
ATOM 3942 O O . SER A 1 518 ? 11.320 -4.373 26.967 1.00 85.81 518 SER A O 1
ATOM 3944 N N . LEU A 1 519 ? 11.241 -3.688 24.834 1.00 81.56 519 LEU A N 1
ATOM 3945 C CA . LEU A 1 519 ? 10.564 -4.863 24.271 1.00 81.56 519 LEU A CA 1
ATOM 3946 C C . LEU A 1 519 ? 11.502 -5.762 23.442 1.00 81.56 519 LEU A C 1
ATOM 3948 O O . LEU A 1 519 ? 11.013 -6.685 22.789 1.00 81.56 519 LEU A O 1
ATOM 3952 N N . ASP A 1 520 ? 12.815 -5.506 23.466 1.00 73.00 520 ASP A N 1
ATOM 3953 C CA . ASP A 1 520 ? 13.861 -5.927 22.506 1.00 73.00 520 ASP A CA 1
ATOM 3954 C C . ASP A 1 520 ? 13.899 -7.421 22.103 1.00 73.00 520 ASP A C 1
ATOM 3956 O O . ASP A 1 520 ? 14.539 -7.779 21.119 1.00 73.00 520 ASP A O 1
ATOM 3960 N N . HIS A 1 521 ? 13.210 -8.318 22.813 1.00 74.62 521 HIS A N 1
ATOM 3961 C CA . HIS A 1 521 ? 13.158 -9.757 22.502 1.00 74.62 521 HIS A CA 1
ATOM 3962 C C . HIS A 1 521 ? 11.812 -10.236 21.931 1.00 74.62 521 HIS A C 1
ATOM 3964 O O . HIS A 1 521 ? 11.697 -11.381 21.505 1.00 74.62 521 HIS A O 1
ATOM 3970 N N . THR A 1 522 ? 10.784 -9.386 21.937 1.00 71.25 522 THR A N 1
ATOM 3971 C CA . THR A 1 522 ? 9.392 -9.760 21.610 1.00 71.25 522 THR A CA 1
ATOM 3972 C C . THR A 1 522 ? 8.860 -9.103 20.340 1.00 71.25 522 THR A C 1
ATOM 3974 O O . THR A 1 522 ? 7.822 -9.508 19.818 1.00 71.25 522 THR A O 1
ATOM 3977 N N . ILE A 1 523 ? 9.560 -8.097 19.812 1.00 76.94 523 ILE A N 1
ATOM 3978 C CA . ILE A 1 523 ? 9.133 -7.396 18.602 1.00 76.94 523 ILE A CA 1
ATOM 3979 C C . ILE A 1 523 ? 9.514 -8.226 17.369 1.00 76.94 523 ILE A C 1
ATOM 3981 O O . ILE A 1 523 ? 10.688 -8.464 17.100 1.00 76.94 523 ILE A O 1
ATOM 3985 N N . SER A 1 524 ? 8.509 -8.629 16.588 1.00 78.12 524 SER A N 1
ATOM 3986 C CA . SER A 1 524 ? 8.694 -9.203 15.247 1.00 78.12 524 SER A CA 1
ATOM 3987 C C . SER A 1 524 ? 9.534 -8.269 14.368 1.00 78.12 524 SER A C 1
ATOM 3989 O O . SER A 1 524 ? 9.264 -7.069 14.340 1.00 78.12 524 SER A O 1
ATOM 3991 N N . GLN A 1 525 ? 10.465 -8.817 13.577 1.00 81.25 525 GLN A N 1
ATOM 3992 C CA . GLN A 1 525 ? 11.323 -8.058 12.649 1.00 81.25 525 GLN A CA 1
ATOM 3993 C C . GLN A 1 525 ? 10.533 -7.030 11.814 1.00 81.25 525 GLN A C 1
ATOM 3995 O O . GLN A 1 525 ? 10.906 -5.861 11.775 1.00 81.25 525 GLN A O 1
ATOM 4000 N N . ASP A 1 526 ? 9.389 -7.431 11.253 1.00 70.50 526 ASP A N 1
ATOM 4001 C CA . ASP A 1 526 ? 8.518 -6.555 10.450 1.00 70.50 526 ASP A CA 1
ATOM 4002 C C . ASP A 1 526 ? 8.043 -5.286 11.180 1.00 70.50 526 ASP A C 1
ATOM 4004 O O . ASP A 1 526 ? 7.916 -4.223 10.575 1.00 70.50 526 ASP A O 1
ATOM 4008 N N . VAL A 1 527 ? 7.780 -5.372 12.489 1.00 74.88 527 VAL A N 1
ATOM 4009 C CA . VAL A 1 527 ? 7.365 -4.208 13.287 1.00 74.88 527 VAL A CA 1
ATOM 4010 C C . VAL A 1 527 ? 8.557 -3.283 13.532 1.00 74.88 527 VAL A C 1
ATOM 4012 O O . VAL A 1 527 ? 8.394 -2.066 13.545 1.00 74.88 527 VAL A O 1
ATOM 4015 N N . GLY A 1 528 ? 9.764 -3.842 13.658 1.00 79.50 528 GLY A N 1
ATOM 4016 C CA . GLY A 1 528 ? 11.005 -3.068 13.674 1.00 79.50 528 GLY A CA 1
ATOM 4017 C C . GLY A 1 528 ? 11.204 -2.267 12.384 1.00 79.50 528 GLY A C 1
ATOM 4018 O O . GLY A 1 528 ? 11.455 -1.065 12.454 1.00 79.50 528 GLY A O 1
ATOM 4019 N N . GLU A 1 529 ? 11.008 -2.904 11.224 1.00 78.00 529 GLU A N 1
ATOM 4020 C CA . GLU A 1 529 ? 11.098 -2.247 9.910 1.00 78.00 529 GLU A CA 1
ATOM 4021 C C . GLU A 1 529 ? 10.043 -1.135 9.753 1.00 78.00 529 GLU A C 1
ATOM 4023 O O . GLU A 1 529 ? 10.375 -0.025 9.335 1.00 78.00 529 GLU A O 1
ATOM 4028 N N . LEU A 1 530 ? 8.792 -1.376 10.173 1.00 76.56 530 LEU A N 1
ATOM 4029 C CA . LEU A 1 530 ? 7.735 -0.353 10.168 1.00 76.56 530 LEU A CA 1
ATOM 4030 C C . LEU A 1 530 ? 8.096 0.860 11.028 1.00 76.56 530 LEU A C 1
ATOM 4032 O O . LEU A 1 530 ? 7.899 1.999 10.607 1.00 76.56 530 LEU A O 1
ATOM 4036 N N . ILE A 1 531 ? 8.609 0.624 12.238 1.00 82.19 531 ILE A N 1
ATOM 4037 C CA . ILE A 1 531 ? 9.021 1.695 13.150 1.00 82.19 531 ILE A CA 1
ATOM 4038 C C . ILE A 1 531 ? 10.126 2.534 12.508 1.00 82.19 531 ILE A C 1
ATOM 4040 O O . ILE A 1 531 ? 10.050 3.760 12.550 1.00 82.19 531 ILE A O 1
ATOM 4044 N N . GLU A 1 532 ? 11.121 1.902 11.885 1.00 85.19 532 GLU A N 1
ATOM 4045 C CA . GLU A 1 532 ? 12.217 2.602 11.207 1.00 85.19 532 GLU A CA 1
ATOM 4046 C C . GLU A 1 532 ? 11.718 3.446 10.028 1.00 85.19 532 GLU A C 1
ATOM 4048 O O . GLU A 1 532 ? 12.074 4.626 9.922 1.00 85.19 532 GLU A O 1
ATOM 4053 N N . ASP A 1 533 ? 10.824 2.901 9.202 1.00 73.94 533 ASP A N 1
ATOM 4054 C CA . ASP A 1 533 ? 10.210 3.624 8.085 1.00 73.94 533 ASP A CA 1
ATOM 4055 C C . ASP A 1 533 ? 9.346 4.806 8.557 1.00 73.94 533 ASP A C 1
ATOM 4057 O O . ASP A 1 533 ? 9.385 5.897 7.963 1.00 73.94 533 ASP A O 1
ATOM 4061 N N . LEU A 1 534 ? 8.589 4.633 9.646 1.00 76.56 534 LEU A N 1
ATOM 4062 C CA . LEU A 1 534 ? 7.795 5.699 10.258 1.00 76.56 534 LEU A CA 1
ATOM 4063 C C . LEU A 1 534 ? 8.681 6.775 10.889 1.00 76.56 534 LEU A C 1
ATOM 4065 O O . LEU A 1 534 ? 8.418 7.961 10.682 1.00 76.56 534 LEU A O 1
ATOM 4069 N N . SER A 1 535 ? 9.758 6.399 11.583 1.00 83.38 535 SER A N 1
ATOM 4070 C CA . SER A 1 535 ? 10.742 7.341 12.131 1.00 83.38 535 SER A CA 1
ATOM 4071 C C . SER A 1 535 ? 11.425 8.149 11.026 1.00 83.38 535 SER A C 1
ATOM 4073 O O . SER A 1 535 ? 11.493 9.376 11.112 1.00 83.38 535 SER A O 1
ATOM 4075 N N . LEU A 1 536 ? 11.858 7.505 9.936 1.00 81.44 536 LEU A N 1
ATOM 4076 C CA . LEU A 1 536 ? 12.444 8.195 8.782 1.00 81.44 536 LEU A CA 1
ATOM 4077 C C . LEU A 1 536 ? 11.436 9.161 8.137 1.00 81.44 536 LEU A C 1
ATOM 4079 O O . LEU A 1 536 ? 11.782 10.270 7.718 1.00 81.44 536 LEU A O 1
ATOM 4083 N N . SER A 1 537 ? 10.173 8.749 8.049 1.00 77.19 537 SER A N 1
ATOM 4084 C CA . SER A 1 537 ? 9.099 9.551 7.468 1.00 77.19 537 SER A CA 1
ATOM 4085 C C . SER A 1 537 ? 8.735 10.758 8.337 1.00 77.19 537 SER A C 1
ATOM 4087 O O . SER A 1 537 ? 8.570 11.860 7.806 1.00 77.19 537 SER A O 1
ATOM 4089 N N . ALA A 1 538 ? 8.689 10.584 9.655 1.00 78.25 538 ALA A N 1
ATOM 4090 C CA . ALA A 1 538 ? 8.483 11.654 10.623 1.00 78.25 538 ALA A CA 1
ATOM 4091 C C . ALA A 1 538 ? 9.656 12.645 10.642 1.00 78.25 538 ALA A C 1
ATOM 4093 O O . ALA A 1 538 ? 9.429 13.853 10.588 1.00 78.25 538 ALA A O 1
ATOM 4094 N N . ALA A 1 539 ? 10.902 12.164 10.575 1.00 82.94 539 ALA A N 1
ATOM 4095 C CA . ALA A 1 539 ? 12.084 13.018 10.436 1.00 82.94 539 ALA A CA 1
ATOM 4096 C C . ALA A 1 539 ? 12.028 13.887 9.164 1.00 82.94 539 ALA A C 1
ATOM 4098 O O . ALA A 1 539 ? 12.335 15.080 9.205 1.00 82.94 539 ALA A O 1
ATOM 4099 N N . ARG A 1 540 ? 11.564 13.329 8.035 1.00 78.69 540 ARG A N 1
ATOM 4100 C CA . ARG A 1 540 ? 11.350 14.092 6.789 1.00 78.69 540 ARG A CA 1
ATOM 4101 C C . ARG A 1 540 ? 10.255 15.153 6.923 1.00 78.69 540 ARG A C 1
ATOM 4103 O O . ARG A 1 540 ? 10.410 16.235 6.353 1.00 78.69 540 ARG A O 1
ATOM 4110 N N . ILE A 1 541 ? 9.165 14.874 7.646 1.00 81.31 541 ILE A N 1
ATOM 4111 C CA . ILE A 1 541 ? 8.153 15.900 7.949 1.00 81.31 541 ILE A CA 1
ATOM 4112 C C . ILE A 1 541 ? 8.768 16.988 8.815 1.00 81.31 541 ILE A C 1
ATOM 4114 O O . ILE A 1 541 ? 8.658 18.149 8.447 1.00 81.31 541 ILE A O 1
ATOM 4118 N N . ASN A 1 542 ? 9.448 16.634 9.905 1.00 85.06 542 ASN A N 1
ATOM 4119 C CA . ASN A 1 542 ? 10.081 17.599 10.802 1.00 85.06 542 ASN A CA 1
ATOM 4120 C C . ASN A 1 542 ? 11.067 18.504 10.049 1.00 85.06 542 ASN A C 1
ATOM 4122 O O . ASN A 1 542 ? 11.021 19.721 10.205 1.00 85.06 542 ASN A O 1
ATOM 4126 N N . SER A 1 543 ? 11.873 17.941 9.145 1.00 85.69 543 SER A N 1
ATOM 4127 C CA . SER A 1 543 ? 12.739 18.711 8.244 1.00 85.69 543 SER A CA 1
ATOM 4128 C C . SER A 1 543 ? 11.943 19.636 7.311 1.00 85.69 543 SER A C 1
ATOM 4130 O O . SER A 1 543 ? 12.274 20.814 7.204 1.00 85.69 543 SER A O 1
ATOM 4132 N N . SER A 1 544 ? 10.852 19.159 6.702 1.00 79.62 544 SER A N 1
ATOM 4133 C CA . SER A 1 544 ? 9.994 19.978 5.824 1.00 79.62 544 SER A CA 1
ATOM 4134 C C . SER A 1 544 ? 9.271 21.101 6.582 1.00 79.62 544 SER A C 1
ATOM 4136 O O . SER A 1 544 ? 9.090 22.197 6.055 1.00 79.62 544 SER A O 1
ATOM 4138 N N . VAL A 1 545 ? 8.852 20.829 7.821 1.00 81.44 545 VAL A N 1
ATOM 4139 C CA . VAL A 1 545 ? 8.248 21.795 8.742 1.00 81.44 545 VAL A CA 1
ATOM 4140 C C . VAL A 1 545 ? 9.260 22.884 9.084 1.00 81.44 545 VAL A C 1
ATOM 4142 O O . VAL A 1 545 ? 8.934 24.063 8.969 1.00 81.44 545 VAL A O 1
ATOM 4145 N N . LEU A 1 546 ? 10.493 22.507 9.440 1.00 84.75 546 LEU A N 1
ATOM 4146 C CA . LEU A 1 546 ? 11.573 23.454 9.719 1.00 84.75 546 LEU A CA 1
ATOM 4147 C C . LEU A 1 546 ? 11.904 24.309 8.493 1.00 84.75 546 LEU A C 1
ATOM 4149 O O . LEU A 1 546 ? 11.936 25.528 8.615 1.00 84.75 546 LEU A O 1
ATOM 4153 N N . GLU A 1 547 ? 12.054 23.711 7.307 1.00 83.75 547 GLU A N 1
ATOM 4154 C CA . GLU A 1 547 ? 12.270 24.465 6.064 1.00 83.75 547 GLU A CA 1
ATOM 4155 C C . GLU A 1 547 ? 11.149 25.474 5.796 1.00 83.75 547 GLU A C 1
ATOM 4157 O O . GLU A 1 547 ? 11.409 26.607 5.386 1.00 83.75 547 GLU A O 1
ATOM 4162 N N . TRP A 1 548 ? 9.892 25.075 6.013 1.00 86.75 548 TRP A N 1
ATOM 4163 C CA . TRP A 1 548 ? 8.753 25.970 5.834 1.00 86.75 548 TRP A CA 1
ATOM 4164 C C . TRP A 1 548 ? 8.788 27.120 6.841 1.00 86.75 548 TRP A C 1
ATOM 4166 O O . TRP A 1 548 ? 8.589 28.271 6.455 1.00 86.75 548 TRP A O 1
ATOM 4176 N N . LYS A 1 549 ? 9.086 26.827 8.113 1.00 82.56 549 LYS A N 1
ATOM 4177 C CA . LYS A 1 549 ? 9.222 27.839 9.166 1.00 82.56 549 LYS A CA 1
ATOM 4178 C C . LYS A 1 549 ? 10.360 28.814 8.880 1.00 82.56 549 LYS A C 1
ATOM 4180 O O . LYS A 1 549 ? 10.126 30.009 8.998 1.00 82.56 549 LYS A O 1
ATOM 4185 N N . CYS A 1 550 ? 11.537 28.337 8.470 1.00 83.88 550 CYS A N 1
ATOM 4186 C CA . CYS A 1 550 ? 12.659 29.200 8.086 1.00 83.88 550 CYS A CA 1
ATOM 4187 C C . CYS A 1 550 ? 12.233 30.181 6.989 1.00 83.88 550 CYS A C 1
ATOM 4189 O O . CYS A 1 550 ? 12.355 31.383 7.172 1.00 83.88 550 CYS A O 1
ATOM 4191 N N . ARG A 1 551 ? 11.579 29.691 5.925 1.00 80.94 551 ARG A N 1
ATOM 4192 C CA . ARG A 1 551 ? 11.061 30.561 4.852 1.00 80.94 551 ARG A CA 1
ATOM 4193 C C . ARG A 1 551 ? 10.019 31.570 5.337 1.00 80.94 551 ARG A C 1
ATOM 4195 O O . ARG A 1 551 ? 9.940 32.660 4.783 1.00 80.94 551 ARG A O 1
ATOM 4202 N N . ALA A 1 552 ? 9.191 31.199 6.313 1.00 76.25 552 ALA A N 1
ATOM 4203 C CA . ALA A 1 552 ? 8.195 32.099 6.885 1.00 76.25 552 ALA A CA 1
ATOM 4204 C C . ALA A 1 552 ? 8.831 33.190 7.762 1.00 76.25 552 ALA A C 1
ATOM 4206 O O . ALA A 1 552 ? 8.338 34.312 7.758 1.00 76.25 552 ALA A O 1
ATOM 4207 N N . VAL A 1 553 ? 9.909 32.871 8.487 1.00 78.38 553 VAL A N 1
ATOM 4208 C CA . VAL A 1 553 ? 10.687 33.841 9.275 1.00 78.38 553 VAL A CA 1
ATOM 4209 C C . VAL A 1 553 ? 11.449 34.792 8.351 1.00 78.38 553 VAL A C 1
ATOM 4211 O O . VAL A 1 553 ? 11.272 35.997 8.478 1.00 78.38 553 VAL A O 1
ATOM 4214 N N . ASP A 1 554 ? 12.157 34.273 7.342 1.00 80.25 554 ASP A N 1
ATOM 4215 C CA . ASP A 1 554 ? 12.864 35.095 6.344 1.00 80.25 554 ASP A CA 1
ATOM 4216 C C . ASP A 1 554 ? 11.908 36.083 5.639 1.00 80.25 554 ASP A C 1
ATOM 4218 O O . ASP A 1 554 ? 12.262 37.216 5.310 1.00 80.25 554 ASP A O 1
ATOM 4222 N N . ALA A 1 555 ? 10.659 35.662 5.412 1.00 73.44 555 ALA A N 1
ATOM 4223 C CA . ALA A 1 555 ? 9.616 36.499 4.825 1.00 73.44 555 ALA A CA 1
ATOM 4224 C C . ALA A 1 555 ? 9.091 37.600 5.766 1.00 73.44 555 ALA A C 1
ATOM 4226 O O . ALA A 1 555 ? 8.580 38.604 5.276 1.00 73.44 555 ALA A O 1
ATOM 4227 N N . LEU A 1 556 ? 9.171 37.412 7.088 1.00 75.38 556 LEU A N 1
ATOM 4228 C CA . LEU A 1 556 ? 8.795 38.426 8.078 1.00 75.38 556 LEU A CA 1
ATOM 4229 C C . LEU A 1 556 ? 9.913 39.456 8.253 1.00 75.38 556 LEU A C 1
ATOM 4231 O O . LEU A 1 556 ? 9.627 40.648 8.233 1.00 75.38 556 LEU A O 1
ATOM 4235 N N . ASP A 1 557 ? 11.168 39.010 8.321 1.00 77.38 557 ASP A N 1
ATOM 4236 C CA . ASP A 1 557 ? 12.327 39.901 8.467 1.00 77.38 557 ASP A CA 1
ATOM 4237 C C . ASP A 1 557 ? 12.485 40.824 7.246 1.00 77.38 557 ASP A C 1
ATOM 4239 O O . ASP A 1 557 ? 12.793 42.006 7.374 1.00 77.38 557 ASP A O 1
ATOM 4243 N N . THR A 1 558 ? 12.180 40.318 6.047 1.00 72.81 558 THR A N 1
ATOM 4244 C CA . THR A 1 558 ? 12.182 41.123 4.811 1.00 72.81 558 THR A CA 1
ATOM 4245 C C . THR A 1 558 ? 10.976 42.057 4.671 1.00 72.81 558 THR A C 1
ATOM 4247 O O . THR A 1 558 ? 11.009 42.968 3.841 1.00 72.81 558 THR A O 1
ATOM 4250 N N . ALA A 1 559 ? 9.906 41.861 5.449 1.00 65.50 559 ALA A N 1
ATOM 4251 C CA . ALA A 1 559 ? 8.716 42.710 5.394 1.00 65.50 559 ALA A CA 1
ATOM 4252 C C . ALA A 1 559 ? 8.883 44.030 6.165 1.00 65.50 559 ALA A C 1
ATOM 4254 O O . ALA A 1 559 ? 8.232 45.009 5.802 1.00 65.50 559 ALA A O 1
ATOM 4255 N N . ASP A 1 560 ? 9.766 44.074 7.167 1.00 64.12 560 ASP A N 1
ATOM 4256 C CA . ASP A 1 560 ? 10.042 45.287 7.949 1.00 64.12 560 ASP A CA 1
ATOM 4257 C C . ASP A 1 560 ? 11.027 46.250 7.251 1.00 64.12 560 ASP A C 1
ATOM 4259 O O . ASP A 1 560 ? 11.083 47.428 7.605 1.00 64.12 560 ASP A O 1
ATOM 4263 N N . GLU A 1 561 ? 11.765 45.802 6.224 1.00 65.50 561 GLU A N 1
ATOM 4264 C CA . GLU A 1 561 ? 12.851 46.588 5.608 1.00 65.50 561 GLU A CA 1
ATOM 4265 C C . GLU A 1 561 ? 12.558 47.222 4.232 1.00 65.50 561 GLU A C 1
ATOM 4267 O O . GLU A 1 561 ? 13.391 48.005 3.770 1.00 65.50 561 GLU A O 1
ATOM 4272 N N . TYR A 1 562 ? 11.425 46.966 3.550 1.00 50.56 562 TYR A N 1
ATOM 4273 C CA . TYR A 1 562 ? 11.301 47.397 2.141 1.00 50.56 562 TYR A CA 1
ATOM 4274 C C . TYR A 1 562 ? 9.975 48.030 1.689 1.00 50.56 562 TYR A C 1
ATOM 4276 O O . TYR A 1 562 ? 8.912 47.410 1.647 1.00 50.56 562 TYR A O 1
ATOM 4284 N N . VAL A 1 563 ? 10.120 49.279 1.229 1.00 55.88 563 VAL A N 1
ATOM 4285 C CA . VAL A 1 563 ? 9.205 50.052 0.385 1.00 55.88 563 VAL A CA 1
ATOM 4286 C C . VAL A 1 563 ? 9.418 49.634 -1.078 1.00 55.88 563 VAL A C 1
ATOM 4288 O O . VAL A 1 563 ? 10.483 49.847 -1.641 1.00 55.88 563 VAL A O 1
ATOM 4291 N N . ASP A 1 564 ? 8.356 49.095 -1.676 1.00 52.47 564 ASP A N 1
ATOM 4292 C CA . ASP A 1 564 ? 8.073 49.001 -3.117 1.00 52.47 564 ASP A CA 1
ATOM 4293 C C . ASP A 1 564 ? 8.828 47.942 -3.971 1.00 52.47 564 ASP A C 1
ATOM 4295 O O . ASP A 1 564 ? 9.988 48.080 -4.354 1.00 52.47 564 ASP A O 1
ATOM 4299 N N . GLY A 1 565 ? 8.097 46.892 -4.381 1.00 52.72 565 GLY A N 1
ATOM 4300 C CA . GLY A 1 565 ? 8.146 46.445 -5.782 1.00 52.72 565 GLY A CA 1
ATOM 4301 C C . GLY A 1 565 ? 8.641 45.039 -6.161 1.00 52.72 565 GLY A C 1
ATOM 4302 O O . GLY A 1 565 ? 8.409 44.653 -7.306 1.00 52.72 565 GLY A O 1
ATOM 4303 N N . THR A 1 566 ? 9.266 44.222 -5.300 1.00 47.91 566 THR A N 1
ATOM 4304 C CA . THR A 1 566 ? 9.790 42.899 -5.740 1.00 47.91 566 THR A CA 1
ATOM 4305 C C . THR A 1 566 ? 9.332 41.699 -4.900 1.00 47.91 566 THR A C 1
ATOM 4307 O O . THR A 1 566 ? 9.652 41.556 -3.729 1.00 47.91 566 THR A O 1
ATOM 4310 N N . SER A 1 567 ? 8.544 40.833 -5.557 1.00 48.88 567 SER A N 1
ATOM 4311 C CA . SER A 1 567 ? 8.135 39.457 -5.209 1.00 48.88 567 SER A CA 1
ATOM 4312 C C . SER A 1 567 ? 8.185 39.056 -3.727 1.00 48.88 567 SER A C 1
ATOM 4314 O O . SER A 1 567 ? 8.947 38.174 -3.331 1.00 48.88 567 SER A O 1
ATOM 4316 N N . GLN A 1 568 ? 7.305 39.654 -2.931 1.00 49.12 568 GLN A N 1
ATOM 4317 C CA . GLN A 1 568 ? 7.071 39.274 -1.542 1.00 49.12 568 GLN A CA 1
ATOM 4318 C C . GLN A 1 568 ? 6.476 37.856 -1.459 1.00 49.12 568 GLN A C 1
ATOM 4320 O O . GLN A 1 568 ? 5.551 37.498 -2.201 1.00 49.12 568 GLN A O 1
ATOM 4325 N N . TRP A 1 569 ? 7.000 37.033 -0.547 1.00 52.25 569 TRP A N 1
ATOM 4326 C CA . TRP A 1 569 ? 6.447 35.724 -0.198 1.00 52.25 569 TRP A CA 1
ATOM 4327 C C . TRP A 1 569 ? 5.064 35.938 0.422 1.00 52.25 569 TRP A C 1
ATOM 4329 O O . TRP A 1 569 ? 4.931 36.181 1.614 1.00 52.25 569 TRP A O 1
ATOM 4339 N N . SER A 1 570 ? 4.016 35.908 -0.402 1.00 63.59 570 SER A N 1
ATOM 4340 C CA . SER A 1 570 ? 2.649 36.005 0.096 1.00 63.59 570 SER A CA 1
ATOM 4341 C C . SER A 1 570 ? 2.094 34.594 0.321 1.00 63.59 570 SER A C 1
ATOM 4343 O O . SER A 1 570 ? 1.926 33.858 -0.664 1.00 63.59 570 SER A O 1
ATOM 4345 N N . PRO A 1 571 ? 1.717 34.228 1.565 1.00 59.28 571 PRO A N 1
ATOM 4346 C CA . PRO A 1 571 ? 0.984 32.995 1.881 1.00 59.28 571 PRO A CA 1
ATOM 4347 C C . PRO A 1 571 ? -0.285 32.817 1.032 1.00 59.28 571 PRO A C 1
ATOM 4349 O O . PRO A 1 571 ? -0.801 31.711 0.874 1.00 59.28 571 PRO A O 1
ATOM 4352 N N . SER A 1 572 ? -0.779 33.906 0.434 1.00 63.72 572 SER A N 1
ATOM 4353 C CA . SER A 1 572 ? -1.893 33.907 -0.513 1.00 63.72 572 SER A CA 1
ATOM 4354 C C . SER A 1 572 ? -1.590 33.164 -1.822 1.00 63.72 572 SER A C 1
ATOM 4356 O O . SER A 1 572 ? -2.527 32.723 -2.508 1.00 63.72 572 SER A O 1
ATOM 4358 N N . SER A 1 573 ? -0.311 32.958 -2.171 1.00 84.06 573 SER A N 1
ATOM 4359 C CA . SER A 1 573 ? 0.060 32.313 -3.424 1.00 84.06 573 SER A CA 1
ATOM 4360 C C . SER A 1 573 ? -0.539 30.906 -3.483 1.00 84.06 573 SER A C 1
ATOM 4362 O O . SER A 1 573 ? -0.349 30.047 -2.616 1.00 84.06 573 SER A O 1
ATOM 4364 N N . ARG A 1 574 ? -1.303 30.647 -4.547 1.00 86.38 574 ARG A N 1
ATOM 4365 C CA . ARG A 1 574 ? -2.004 29.369 -4.747 1.00 86.38 574 ARG A CA 1
ATOM 4366 C C . ARG A 1 574 ? -1.044 28.174 -4.698 1.00 86.38 574 ARG A C 1
ATOM 4368 O O . ARG A 1 574 ? -1.439 27.075 -4.316 1.00 86.38 574 ARG A O 1
ATOM 4375 N N . ARG A 1 575 ? 0.224 28.387 -5.073 1.00 87.38 575 ARG A N 1
ATOM 4376 C CA . ARG A 1 575 ? 1.289 27.380 -5.021 1.00 87.38 575 ARG A CA 1
ATOM 4377 C C . ARG A 1 575 ? 1.676 27.026 -3.584 1.00 87.38 575 ARG A C 1
ATOM 4379 O O . ARG A 1 575 ? 1.739 25.839 -3.282 1.00 87.38 575 ARG A O 1
ATOM 4386 N N . GLN A 1 576 ? 1.902 28.006 -2.710 1.00 85.50 576 GLN A N 1
ATOM 4387 C CA . GLN A 1 576 ? 2.286 27.741 -1.319 1.00 85.50 576 GLN A CA 1
ATOM 4388 C C . GLN A 1 576 ? 1.161 27.079 -0.536 1.00 85.50 576 GLN A C 1
ATOM 4390 O O . GLN A 1 576 ? 1.421 26.092 0.141 1.00 85.50 576 GLN A O 1
ATOM 4395 N N . ARG A 1 577 ? -0.091 27.521 -0.717 1.00 87.81 577 ARG A N 1
ATOM 4396 C CA . ARG A 1 577 ? -1.255 26.857 -0.106 1.00 87.81 577 ARG A CA 1
ATOM 4397 C C . ARG A 1 577 ? -1.362 25.386 -0.504 1.00 87.81 577 ARG A C 1
ATOM 4399 O O . ARG A 1 577 ? -1.606 24.538 0.344 1.00 87.81 577 ARG A O 1
ATOM 4406 N N . ARG A 1 578 ? -1.107 25.063 -1.779 1.00 87.69 578 ARG A N 1
ATOM 4407 C CA . ARG A 1 578 ? -1.062 23.668 -2.256 1.00 87.69 578 ARG A CA 1
ATOM 4408 C C . ARG A 1 578 ? 0.087 22.869 -1.642 1.00 87.69 578 ARG A C 1
ATOM 4410 O O . ARG A 1 578 ? -0.094 21.691 -1.363 1.00 87.69 578 ARG A O 1
ATOM 4417 N N . LEU A 1 579 ? 1.266 23.470 -1.477 1.00 86.38 579 LEU A N 1
ATOM 4418 C CA . LEU A 1 579 ? 2.414 22.799 -0.860 1.00 86.38 579 LEU A CA 1
ATOM 4419 C C . LEU A 1 579 ? 2.196 22.568 0.639 1.00 86.38 579 LEU A C 1
ATOM 4421 O O . LEU A 1 579 ? 2.462 21.468 1.109 1.00 86.38 579 LEU A O 1
ATOM 4425 N N . LEU A 1 580 ? 1.667 23.563 1.357 1.00 89.62 580 LEU A N 1
ATOM 4426 C CA . LEU A 1 580 ? 1.324 23.436 2.771 1.00 89.62 580 LEU A CA 1
ATOM 4427 C C . LEU A 1 580 ? 0.206 22.409 2.970 1.00 89.62 580 LEU A C 1
ATOM 4429 O O . LEU A 1 580 ? 0.361 21.534 3.805 1.00 89.62 580 LEU A O 1
ATOM 4433 N N . GLY A 1 581 ? -0.849 22.427 2.148 1.00 88.12 581 GLY A N 1
ATOM 4434 C CA . GLY A 1 581 ? -1.893 21.395 2.181 1.00 88.12 581 GLY A CA 1
ATOM 4435 C C . GLY A 1 581 ? -1.316 19.980 2.065 1.00 88.12 581 GLY A C 1
ATOM 4436 O O . GLY A 1 581 ? -1.554 19.153 2.934 1.00 88.12 581 GLY A O 1
ATOM 4437 N N . LYS A 1 582 ? -0.434 19.741 1.082 1.00 85.94 582 LYS A N 1
ATOM 4438 C CA . LYS A 1 582 ? 0.265 18.450 0.932 1.00 85.94 582 LYS A CA 1
ATOM 4439 C C . LYS A 1 582 ? 1.129 18.075 2.139 1.00 85.94 582 LYS A C 1
ATOM 4441 O O . LYS A 1 582 ? 1.255 16.893 2.446 1.00 85.94 582 LYS A O 1
ATOM 4446 N N . LEU A 1 583 ? 1.773 19.054 2.779 1.00 87.88 583 LEU A N 1
ATOM 4447 C CA . LEU A 1 583 ? 2.559 18.825 3.992 1.00 87.88 583 LEU A CA 1
ATOM 4448 C C . LEU A 1 583 ? 1.652 18.412 5.157 1.00 87.88 583 LEU A C 1
ATOM 4450 O O . LEU A 1 583 ? 1.989 17.462 5.854 1.00 87.88 583 LEU A O 1
ATOM 4454 N N . LEU A 1 584 ? 0.514 19.089 5.338 1.00 89.50 584 LEU A N 1
ATOM 4455 C CA . LEU A 1 584 ? -0.455 18.778 6.390 1.00 89.50 584 LEU A CA 1
ATOM 4456 C C . LEU A 1 584 ? -1.084 17.396 6.184 1.00 89.50 584 LEU A C 1
ATOM 4458 O O . LEU A 1 584 ? -1.126 16.621 7.129 1.00 89.50 584 LEU A O 1
ATOM 4462 N N . ASP A 1 585 ? -1.476 17.042 4.958 1.00 84.25 585 ASP A N 1
ATOM 4463 C CA . ASP A 1 585 ? -2.018 15.708 4.652 1.00 84.25 585 ASP A CA 1
ATOM 4464 C C . ASP A 1 585 ? -1.000 14.603 4.980 1.00 84.25 585 ASP A C 1
ATOM 4466 O O . ASP A 1 585 ? -1.328 13.581 5.580 1.00 84.25 585 ASP A O 1
ATOM 4470 N N . ARG A 1 586 ? 0.277 14.842 4.656 1.00 81.12 586 ARG A N 1
ATOM 4471 C CA . ARG A 1 586 ? 1.364 13.919 4.989 1.00 81.12 586 ARG A CA 1
ATOM 4472 C C . ARG A 1 586 ? 1.633 13.847 6.495 1.00 81.12 586 ARG A C 1
ATOM 4474 O O . ARG A 1 586 ? 1.911 12.762 7.000 1.00 81.12 586 ARG A O 1
ATOM 4481 N N . ALA A 1 587 ? 1.587 14.983 7.190 1.00 83.69 587 ALA A N 1
ATOM 4482 C CA . ALA A 1 587 ? 1.760 15.054 8.637 1.00 83.69 587 ALA A CA 1
ATOM 4483 C C . ALA A 1 587 ? 0.640 14.320 9.376 1.00 83.69 587 ALA A C 1
ATOM 4485 O O . ALA A 1 587 ? 0.940 13.586 10.313 1.00 83.69 587 ALA A O 1
ATOM 4486 N N . GLU A 1 588 ? -0.609 1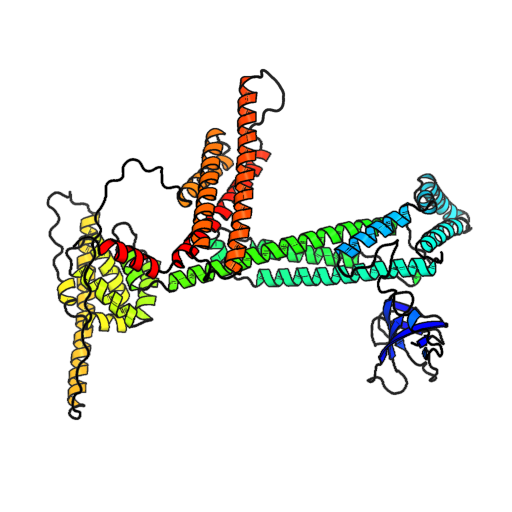4.468 8.925 1.00 87.75 588 GLU A N 1
ATOM 4487 C CA . GLU A 1 588 ? -1.760 13.759 9.483 1.00 87.75 588 GLU A CA 1
ATOM 4488 C C . GLU A 1 588 ? -1.578 12.241 9.378 1.00 87.75 588 GLU A C 1
ATOM 4490 O O . GLU A 1 588 ? -1.555 11.555 10.395 1.00 87.75 588 GLU A O 1
ATOM 4495 N N . SER A 1 589 ? -1.329 11.734 8.166 1.00 81.19 589 SER A N 1
ATOM 4496 C CA . SER A 1 589 ? -1.142 10.296 7.930 1.00 81.19 589 SER A CA 1
ATOM 4497 C C . SER A 1 589 ? -0.004 9.698 8.770 1.00 81.19 589 SER A C 1
ATOM 4499 O O . SER A 1 589 ? -0.148 8.626 9.364 1.00 81.19 589 SER A O 1
ATOM 4501 N N . ILE A 1 590 ? 1.140 10.387 8.867 1.00 81.62 590 ILE A N 1
ATOM 4502 C CA . ILE A 1 590 ? 2.287 9.880 9.635 1.00 81.62 590 ILE A CA 1
ATOM 4503 C C . ILE A 1 590 ? 2.039 9.971 11.138 1.00 81.62 590 ILE A C 1
ATOM 4505 O O . ILE A 1 590 ? 2.405 9.043 11.857 1.00 81.62 590 ILE A O 1
ATOM 4509 N N . GLY A 1 591 ? 1.416 11.040 11.628 1.00 83.44 591 GLY A N 1
ATOM 4510 C CA . GLY A 1 591 ? 1.091 11.135 13.046 1.00 83.44 591 GLY A CA 1
ATOM 4511 C C . GLY A 1 591 ? 0.031 10.119 13.474 1.00 83.44 591 GLY A C 1
ATOM 4512 O O . GLY A 1 591 ? 0.212 9.491 14.515 1.00 83.44 591 GLY A O 1
ATOM 4513 N N . ASP A 1 592 ? -0.991 9.863 12.647 1.00 80.75 592 ASP A N 1
ATOM 4514 C CA . ASP A 1 592 ? -1.959 8.781 12.879 1.00 80.75 592 ASP A CA 1
ATOM 4515 C C . ASP A 1 592 ? -1.242 7.425 12.924 1.00 80.75 592 ASP A C 1
ATOM 4517 O O . ASP A 1 592 ? -1.454 6.635 13.844 1.00 80.75 592 ASP A O 1
ATOM 4521 N N . SER A 1 593 ? -0.298 7.201 12.003 1.00 77.81 593 SER A N 1
ATOM 4522 C CA . SER A 1 593 ? 0.496 5.969 11.964 1.00 77.81 593 SER A CA 1
ATOM 4523 C C . SER A 1 593 ? 1.388 5.768 13.187 1.00 77.81 593 SER A C 1
ATOM 4525 O O . SER A 1 593 ? 1.464 4.661 13.723 1.00 77.81 593 SER A O 1
ATOM 4527 N N . LEU A 1 594 ? 2.059 6.824 13.651 1.00 82.88 594 LEU A N 1
ATOM 4528 C CA . LEU A 1 594 ? 2.866 6.776 14.870 1.00 82.88 594 LEU A CA 1
ATOM 4529 C C . LEU A 1 594 ? 1.991 6.546 16.102 1.00 82.88 594 LEU A C 1
ATOM 4531 O O . LEU A 1 594 ? 2.375 5.779 16.981 1.00 82.88 594 LEU A O 1
ATOM 4535 N N . ASN A 1 595 ? 0.819 7.182 16.164 1.00 85.62 595 ASN A N 1
ATOM 4536 C CA . ASN A 1 595 ? -0.117 7.007 17.266 1.00 85.62 595 ASN A CA 1
ATOM 4537 C C . ASN A 1 595 ? -0.647 5.566 17.324 1.00 85.62 595 ASN A C 1
ATOM 4539 O O . ASN A 1 595 ? -0.622 4.959 18.390 1.00 85.62 595 ASN A O 1
ATOM 4543 N N . ALA A 1 596 ? -1.029 4.983 16.182 1.00 75.31 596 ALA A N 1
ATOM 4544 C CA . ALA A 1 596 ? -1.425 3.577 16.092 1.00 75.31 596 ALA A CA 1
ATOM 4545 C C . ALA A 1 596 ? -0.290 2.631 16.527 1.00 75.31 596 ALA A C 1
ATOM 4547 O O . ALA A 1 596 ? -0.504 1.742 17.352 1.00 75.31 596 ALA A O 1
ATOM 4548 N N . CYS A 1 597 ? 0.942 2.862 16.055 1.00 80.12 597 CYS A N 1
ATOM 4549 C CA . CYS A 1 597 ? 2.103 2.068 16.469 1.00 80.12 597 CYS A CA 1
ATOM 4550 C C . CYS A 1 597 ? 2.378 2.170 17.972 1.00 80.12 597 CYS A C 1
ATOM 4552 O O . CYS A 1 597 ? 2.675 1.164 18.613 1.00 80.12 597 CYS A O 1
ATOM 4554 N N . LEU A 1 598 ? 2.265 3.368 18.549 1.00 84.44 598 LEU A N 1
ATOM 4555 C CA . LEU A 1 598 ? 2.422 3.574 19.985 1.00 84.44 598 LEU A CA 1
ATOM 4556 C C . LEU A 1 598 ? 1.379 2.769 20.772 1.00 84.44 598 LEU A C 1
ATOM 4558 O O . LEU A 1 598 ? 1.747 2.096 21.731 1.00 84.44 598 LEU A O 1
ATOM 4562 N N . THR A 1 599 ? 0.113 2.786 20.347 1.00 78.81 599 THR A N 1
ATOM 4563 C CA . THR A 1 599 ? -0.963 1.993 20.963 1.00 78.81 599 THR A CA 1
ATOM 4564 C C . THR A 1 599 ? -0.654 0.497 20.927 1.00 78.81 599 THR A C 1
ATOM 4566 O O . THR A 1 599 ? -0.753 -0.165 21.957 1.00 78.81 599 THR A O 1
ATOM 4569 N N . ILE A 1 600 ? -0.195 -0.031 19.787 1.00 77.12 600 ILE A N 1
ATOM 4570 C CA . ILE A 1 600 ? 0.176 -1.450 19.642 1.00 77.12 600 ILE A CA 1
ATOM 4571 C C . ILE A 1 600 ? 1.345 -1.816 20.565 1.00 77.12 600 ILE A C 1
ATOM 4573 O O . ILE A 1 600 ? 1.306 -2.832 21.259 1.00 77.12 600 ILE A O 1
ATOM 4577 N N . LEU A 1 601 ? 2.392 -0.986 20.607 1.00 81.44 601 LEU A N 1
ATOM 4578 C CA . LEU A 1 601 ? 3.549 -1.227 21.473 1.00 81.44 601 LEU A CA 1
ATOM 4579 C C . LEU A 1 601 ? 3.182 -1.155 22.958 1.00 81.44 601 LEU A C 1
ATOM 4581 O O . LEU A 1 601 ? 3.707 -1.930 23.754 1.00 81.44 601 LEU A O 1
ATOM 4585 N N . LEU A 1 602 ? 2.277 -0.249 23.334 1.00 82.31 602 LEU A N 1
ATOM 4586 C CA . LEU A 1 602 ? 1.756 -0.166 24.696 1.00 82.31 602 LEU A CA 1
ATOM 4587 C C . LEU A 1 602 ? 0.911 -1.392 25.054 1.00 82.31 602 LEU A C 1
ATOM 4589 O O . LEU A 1 602 ? 1.087 -1.917 26.147 1.00 82.31 602 LEU A O 1
ATOM 4593 N N . ALA A 1 603 ? 0.072 -1.887 24.141 1.00 73.06 603 ALA A N 1
ATOM 4594 C CA . ALA A 1 603 ? -0.719 -3.102 24.354 1.00 73.06 603 ALA A CA 1
ATOM 4595 C C . ALA A 1 603 ? 0.161 -4.355 24.516 1.00 73.06 603 ALA A C 1
ATOM 4597 O O . ALA A 1 603 ? -0.139 -5.235 25.318 1.00 73.06 603 ALA A O 1
ATOM 4598 N N . ARG A 1 604 ? 1.290 -4.423 23.797 1.00 78.06 604 ARG A N 1
ATOM 4599 C CA . ARG A 1 604 ? 2.276 -5.513 23.921 1.00 78.06 604 ARG A CA 1
ATOM 4600 C C . ARG A 1 604 ? 3.071 -5.493 25.214 1.00 78.06 604 ARG A C 1
ATOM 4602 O O . ARG A 1 604 ? 3.647 -6.511 25.596 1.00 78.06 604 ARG A O 1
ATOM 4609 N N . ARG A 1 605 ? 3.152 -4.342 25.873 1.00 81.81 605 ARG A N 1
ATOM 4610 C CA . ARG A 1 605 ? 3.838 -4.221 27.151 1.00 81.81 605 ARG A CA 1
ATOM 4611 C C . ARG A 1 605 ? 2.997 -4.944 28.201 1.00 81.81 605 ARG A C 1
ATOM 4613 O O . ARG A 1 605 ? 2.054 -4.376 28.738 1.00 81.81 605 ARG A O 1
ATOM 4620 N N . SER A 1 606 ? 3.320 -6.218 28.433 1.00 57.88 606 SER A N 1
ATOM 4621 C CA . SER A 1 606 ? 2.540 -7.109 29.295 1.00 57.88 606 SER A CA 1
ATOM 4622 C C . SER A 1 606 ? 2.198 -6.454 30.648 1.00 57.88 606 SER A C 1
ATOM 4624 O O . SER A 1 606 ? 3.064 -5.806 31.249 1.00 57.88 606 SER A O 1
ATOM 4626 N N . PRO A 1 607 ? 0.974 -6.641 31.177 1.00 56.59 607 PRO A N 1
ATOM 4627 C CA . PRO A 1 607 ? 0.604 -6.117 32.494 1.00 56.59 607 PRO A CA 1
ATOM 4628 C C . PRO A 1 607 ? 1.455 -6.717 33.628 1.00 56.59 607 PRO A C 1
ATOM 4630 O O . PRO A 1 607 ? 1.618 -6.094 34.678 1.00 56.59 607 PRO A O 1
ATOM 4633 N N . THR A 1 608 ? 2.073 -7.881 33.399 1.00 55.47 608 THR A N 1
ATOM 4634 C CA . THR A 1 608 ? 2.954 -8.578 34.347 1.00 55.47 608 THR A CA 1
ATOM 4635 C C . THR A 1 608 ? 4.154 -7.748 34.813 1.00 55.47 608 THR A C 1
ATOM 4637 O O . THR A 1 608 ? 4.539 -7.856 35.979 1.00 55.47 608 THR A O 1
ATOM 4640 N N . ASP A 1 609 ? 4.695 -6.861 33.972 1.00 51.38 609 ASP A N 1
ATOM 4641 C CA . ASP A 1 609 ? 5.812 -5.986 34.365 1.00 51.38 609 ASP A CA 1
ATOM 4642 C C . ASP A 1 609 ? 5.375 -4.854 35.308 1.00 51.38 609 ASP A C 1
ATOM 4644 O O . ASP A 1 609 ? 6.123 -4.438 36.197 1.00 51.38 609 ASP A O 1
ATOM 4648 N N . VAL A 1 610 ? 4.145 -4.354 35.161 1.00 49.16 610 VAL A N 1
ATOM 4649 C CA . VAL A 1 610 ? 3.631 -3.263 36.005 1.00 49.16 610 VAL A CA 1
ATOM 4650 C C . VAL A 1 610 ? 3.295 -3.786 37.403 1.00 49.16 610 VAL A C 1
ATOM 4652 O O . VAL A 1 610 ? 3.597 -3.121 38.398 1.00 49.16 610 VAL A O 1
ATOM 4655 N N . SER A 1 611 ? 2.762 -5.007 37.498 1.00 47.66 611 SER A N 1
ATOM 4656 C CA . SER A 1 611 ? 2.481 -5.664 38.778 1.00 47.66 611 SER A CA 1
ATOM 4657 C C . SER A 1 611 ? 3.755 -5.942 39.584 1.00 47.66 611 SER A C 1
ATOM 4659 O O . SER A 1 611 ? 3.750 -5.715 40.793 1.00 47.66 611 SER A O 1
ATOM 4661 N N . GLN A 1 612 ? 4.870 -6.341 38.955 1.00 43.66 612 GLN A N 1
ATOM 4662 C CA . GLN A 1 612 ? 6.137 -6.557 39.675 1.00 43.66 612 GLN A CA 1
ATOM 4663 C C . GLN A 1 612 ? 6.773 -5.253 40.188 1.00 43.66 612 GLN A C 1
ATOM 4665 O O . GLN A 1 612 ? 7.296 -5.223 41.303 1.00 43.66 612 GLN A O 1
ATOM 4670 N N . VAL A 1 613 ? 6.678 -4.147 39.441 1.00 43.38 613 VAL A N 1
ATOM 4671 C CA . VAL A 1 613 ? 7.215 -2.843 39.881 1.00 43.38 613 VAL A CA 1
ATOM 4672 C C . VAL A 1 613 ? 6.339 -2.192 40.963 1.00 43.38 613 VAL A C 1
ATOM 4674 O O . VAL A 1 613 ? 6.865 -1.528 41.862 1.00 43.38 613 VAL A O 1
ATOM 4677 N N . ALA A 1 614 ? 5.019 -2.404 40.929 1.00 46.09 614 ALA A N 1
ATOM 4678 C CA . ALA A 1 614 ? 4.108 -1.960 41.985 1.00 46.09 614 ALA A CA 1
ATOM 4679 C C . ALA A 1 614 ? 4.265 -2.792 43.277 1.00 46.09 614 ALA A C 1
ATOM 4681 O O . ALA A 1 614 ? 4.317 -2.216 44.366 1.00 46.09 614 ALA A O 1
ATOM 4682 N N . LEU A 1 615 ? 4.447 -4.116 43.170 1.00 43.66 615 LEU A N 1
ATOM 4683 C CA . LEU A 1 615 ? 4.727 -4.998 44.315 1.00 43.66 615 LEU A CA 1
ATOM 4684 C C . LEU A 1 615 ? 6.092 -4.706 44.963 1.00 43.66 615 LEU A C 1
ATOM 4686 O O . LEU A 1 615 ? 6.194 -4.687 46.189 1.00 43.66 615 LEU A O 1
ATOM 4690 N N . ALA A 1 616 ? 7.122 -4.371 44.178 1.00 41.44 616 ALA A N 1
ATOM 4691 C CA . ALA A 1 616 ? 8.439 -4.011 44.711 1.00 41.44 616 ALA A CA 1
ATOM 4692 C C . ALA A 1 616 ? 8.454 -2.678 45.492 1.00 41.44 616 ALA A C 1
ATOM 4694 O O . ALA A 1 616 ? 9.300 -2.487 46.365 1.00 41.44 616 ALA A O 1
ATOM 4695 N N . LYS A 1 617 ? 7.518 -1.757 45.219 1.00 41.62 617 L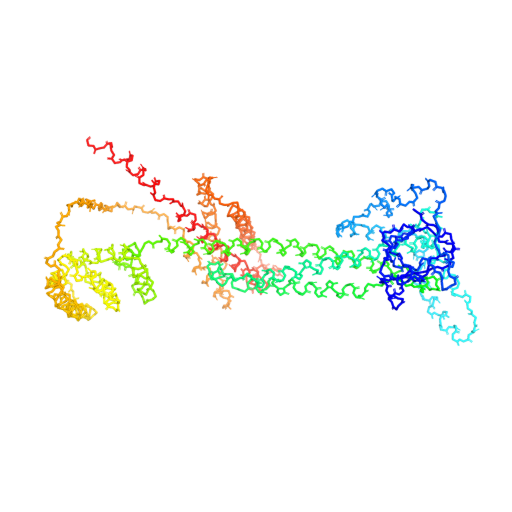YS A N 1
ATOM 4696 C CA . LYS A 1 617 ? 7.398 -0.474 45.943 1.00 41.62 617 LYS A CA 1
ATOM 4697 C C . LYS A 1 617 ? 6.401 -0.509 47.108 1.00 41.62 617 LYS A C 1
ATOM 4699 O O . LYS A 1 617 ? 6.503 0.331 47.999 1.00 41.62 617 LYS A O 1
ATOM 4704 N N . GLY A 1 618 ? 5.479 -1.474 47.133 1.00 36.22 618 GLY A N 1
ATOM 4705 C CA . GLY A 1 618 ? 4.492 -1.646 48.208 1.00 36.22 618 GLY A CA 1
ATOM 4706 C C . GLY A 1 618 ? 5.014 -2.356 49.465 1.00 36.22 618 GLY A C 1
ATOM 4707 O O . GLY A 1 618 ? 4.455 -2.165 50.538 1.00 36.22 618 GLY A O 1
ATOM 4708 N N . CYS A 1 619 ? 6.107 -3.123 49.374 1.00 34.91 619 CYS A N 1
ATOM 4709 C CA . CYS A 1 619 ? 6.616 -3.939 50.491 1.00 34.91 619 CYS A CA 1
ATOM 4710 C C . CYS A 1 619 ? 7.666 -3.266 51.403 1.00 34.91 619 CYS A C 1
ATOM 4712 O O . CYS A 1 619 ? 8.192 -3.929 52.290 1.00 34.91 619 CYS A O 1
ATOM 4714 N N . GLN A 1 620 ? 7.980 -1.973 51.239 1.00 33.94 620 GLN A N 1
ATOM 4715 C CA . GLN A 1 620 ? 8.926 -1.248 52.119 1.00 33.94 620 GLN A CA 1
ATOM 4716 C C . GLN A 1 620 ? 8.264 -0.313 53.145 1.00 33.94 620 GLN A C 1
ATOM 4718 O O . GLN A 1 620 ? 8.944 0.486 53.790 1.00 33.94 620 GLN A O 1
ATOM 4723 N N . ARG A 1 621 ? 6.943 -0.391 53.321 1.00 39.03 621 ARG A N 1
ATOM 4724 C CA . ARG A 1 621 ? 6.238 0.332 54.386 1.00 39.03 621 ARG A CA 1
ATOM 4725 C C . ARG A 1 621 ? 5.172 -0.545 55.029 1.00 39.03 621 ARG A C 1
ATOM 4727 O O . ARG A 1 621 ? 3.993 -0.336 54.781 1.00 39.03 621 ARG A O 1
ATOM 4734 N N . PHE A 1 622 ? 5.620 -1.487 55.849 1.00 36.59 622 PHE A N 1
ATOM 4735 C CA . PHE A 1 622 ? 4.934 -1.927 57.061 1.00 36.59 622 PHE A CA 1
ATOM 4736 C C . PHE A 1 622 ? 5.979 -2.272 58.114 1.00 36.59 622 PHE A C 1
ATOM 4738 O O . PHE A 1 622 ? 6.995 -2.896 57.730 1.00 36.59 622 PHE A O 1
#

pLDDT: mean 81.98, std 16.58, range [25.36, 98.25]

Radius of gyration: 40.55 Å; chains: 1; bounding box: 78×9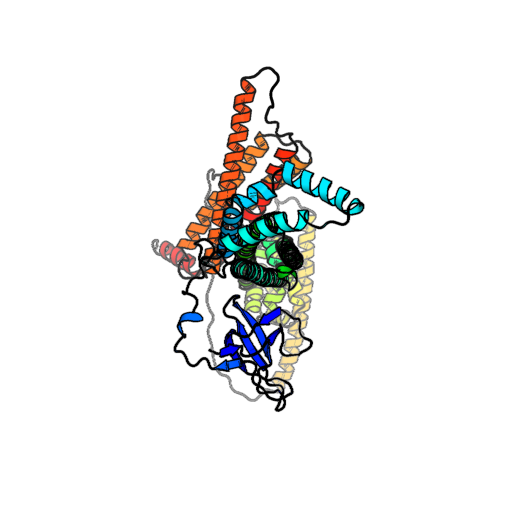4×120 Å

Secondary structure (DSSP, 8-state):
-EEE-S-EEEESSSSTTSPEEEEE-TT-EEEEEEE--SS-TT--EEEEEETTT--EEEEESB-TTS-BSEEE--S-GGGGTS--SS-EETTEE--SSHHHHHHHHHHHHHHHHTSHHHHHHH-HHHHHHHHHHHHHHHHH---HHHHHHHHHHHHHHHTTSTT--HHHHHHHHHHHHHHHHHHHHHHHHHHHHHHHHHHT---HHHHHHTT-TTHHHHHHHHHHHHHHHHHHHHHTS----GGGTTSPPPHHHHHHHHHHHHHHHHHHHHHHHHHHHHHHHHHHHHHHHHHHHHHHHTS-HHHHHHHHTSTTSPP-HHHHHHHHHHHHH-HHHHHHHHHHHHHHHHS---HHHHHHHHHHHHHHTTSHHHHHHHHHSTTHHHHHT-------TTSPPPHHHHHHHHHHHHHHHHHHHHHHHHHHHHHHHHHHHHTT----------PPPP----PPPPP----------HHHHHHHHHHHHHHHHHT---HHHHHHHHHHHHHHHHHHHHHHHHHHHHSTTTS-HHHHHHHHHHHHHHHHHHHHHHHHHHHHHHHHHTTSS--S-S----TT-HHHHHHHHHHHHHHHHHHHHHHHHHHHHHHHS-HHHHHHHHHHHHTT--